Protein AF-A0A7C5I508-F1 (afdb_monomer_lite)

Foldseek 3Di:
DDDDPPPPPPPPQPWDAWDWAFDDQKIKTKTQRQPFPWKAKDWPVNPRPPVHHIFDDDPRMTMDIGRDDFFKIWMWMQTNNRTGEGLPQPDWDDPLQQATTQMWTQHPVGGTDRDDPDPPPPPPPPPDPDAAWAFDPQAIKGKDADQRFPWKAKAKPVNPRQLPPGIFDADPRRMTMDGDHDDFFKMWIWMHTVSHDTHEDPRQPAWDDPLPPDTTQMWTQHNVRDIHRHHPPPPPDPPDDCVVVDDDDDDDDDDAAEDEPDDDQQDADPPLRAGPACVLLLCLQAPQQCVVVVCVVPVPDHYHYHYDPSSVVVLVVQLVQVVVVHGSYPLLVLLLPQLVPQDLVSQVVLLNRLSPDRCPQQQVVQPLSVVLVVLFDADPNRHTPSVSSVVSDDSQSSNLSSLSSLLSSHHVDQCPDWDQDPVRDIHHPVVVSVVSGPDDSVNSVVSVVRSSVSSD

Sequence (456 aa):
MRYVKILLFFLLANISNAEVKYEKGKVIFIMEAPEANKVVVTGTFLNWNPQGIEMEKRDGSWFAEIELKPGEYEYKFIVDGTWVEDPDNPRKVPDGFGGFNSVFELTEDGKIITVGKLKTPSSKAIKTSWKGPEYTPEGVLFRFYAPDANRVFLAGTFNNWAPDALQMQKDENGIFSVKIKLHPGTYQYKFVIEGTTWKEDPTNPAKVDDGFGGFNSVFKLTEEGEIILESPKQQKLPDEPVINQLKPLGTPLYLAIVWHQHQPRYYKDLKTGESFAPWVRLHGIKDYYDMVSILEKYPDIHFTVNLTPVLLMQLEDEIKLYEEGESPDVCVRMTLKNADSLTYEDKKYLLENFFSANWDNMIDIWPRYKELRLKRAFTTSGSIDFDASIKKFTTQDWRDLQVWFNLAWFDPDFQEGDVKLPTGETVSVKKFIDKGRNFSEKDKREIIDIQFKILK

Radius of gyration: 26.44 Å; chains: 1; bounding box: 87×61×55 Å

Structure (mmCIF, N/CA/C/O backbone):
data_AF-A0A7C5I508-F1
#
_entry.id   AF-A0A7C5I508-F1
#
loop_
_atom_site.group_PDB
_atom_site.id
_atom_site.type_symbol
_atom_site.label_atom_id
_atom_site.label_alt_id
_atom_site.label_comp_id
_atom_site.label_asym_id
_atom_site.label_entity_id
_atom_site.label_seq_id
_atom_site.pdbx_PDB_ins_code
_atom_site.Cartn_x
_atom_site.Cartn_y
_atom_site.Cartn_z
_atom_site.occupancy
_atom_site.B_iso_or_equiv
_atom_site.auth_seq_id
_atom_site.auth_comp_id
_atom_site.auth_asym_id
_atom_site.auth_atom_id
_atom_site.pdbx_PDB_model_num
ATOM 1 N N . MET A 1 1 ? 51.461 12.124 -18.246 1.00 37.06 1 MET A N 1
ATOM 2 C CA . MET A 1 1 ? 50.626 11.548 -17.172 1.00 37.06 1 MET A CA 1
ATOM 3 C C . MET A 1 1 ? 49.297 11.143 -17.805 1.00 37.06 1 MET A C 1
ATOM 5 O O . MET A 1 1 ? 48.552 12.015 -18.228 1.00 37.06 1 MET A O 1
ATOM 9 N N . ARG A 1 2 ? 49.087 9.843 -18.058 1.00 30.44 2 ARG A N 1
ATOM 10 C CA . ARG A 1 2 ? 47.875 9.313 -18.713 1.00 30.44 2 ARG A CA 1
ATOM 11 C C . ARG A 1 2 ? 46.727 9.317 -17.699 1.00 30.44 2 ARG A C 1
ATOM 13 O O . ARG A 1 2 ? 46.862 8.704 -16.648 1.00 30.44 2 ARG A O 1
ATOM 20 N N . TYR A 1 3 ? 45.623 9.985 -18.022 1.00 28.98 3 TYR A N 1
ATOM 21 C CA . TYR A 1 3 ? 44.380 9.895 -17.259 1.00 28.98 3 TYR A CA 1
ATOM 22 C C . TYR A 1 3 ? 43.722 8.539 -17.525 1.00 28.98 3 TYR A C 1
ATOM 24 O O . TYR A 1 3 ? 43.348 8.232 -18.657 1.00 28.98 3 TYR A O 1
ATOM 32 N N . VAL A 1 4 ? 43.598 7.726 -16.479 1.00 25.77 4 VAL A N 1
ATOM 33 C CA . VAL A 1 4 ? 42.787 6.508 -16.475 1.00 25.77 4 VAL A CA 1
ATOM 34 C C . VAL A 1 4 ? 41.334 6.946 -16.277 1.00 25.77 4 VAL A C 1
ATOM 36 O O . VAL A 1 4 ? 40.957 7.383 -15.194 1.00 25.77 4 VAL A O 1
ATOM 39 N N . LYS A 1 5 ? 40.522 6.883 -17.338 1.00 28.06 5 LYS A N 1
ATOM 40 C CA . LYS A 1 5 ? 39.059 6.927 -17.224 1.00 28.06 5 LYS A CA 1
ATOM 41 C C . LYS A 1 5 ? 38.613 5.603 -16.609 1.00 28.06 5 LYS A C 1
ATOM 43 O O . LYS A 1 5 ? 38.645 4.582 -17.287 1.00 28.06 5 LYS A O 1
ATOM 48 N N . ILE A 1 6 ? 38.207 5.620 -15.345 1.00 27.17 6 ILE A N 1
ATOM 49 C CA . ILE A 1 6 ? 37.469 4.509 -14.745 1.00 27.17 6 ILE A CA 1
ATOM 50 C C . ILE A 1 6 ? 36.008 4.709 -15.160 1.00 27.17 6 ILE A C 1
ATOM 52 O O . ILE A 1 6 ? 35.280 5.487 -14.550 1.00 27.17 6 ILE A O 1
ATOM 56 N N . LEU A 1 7 ? 35.609 4.079 -16.269 1.00 25.78 7 LEU A N 1
ATOM 57 C CA . LEU A 1 7 ? 34.197 3.827 -16.549 1.00 25.78 7 LEU A CA 1
ATOM 58 C C . LEU A 1 7 ? 33.755 2.745 -15.559 1.00 25.78 7 LEU A C 1
ATOM 60 O O . LEU A 1 7 ? 34.115 1.581 -15.723 1.00 25.78 7 LEU A O 1
ATOM 64 N N . LEU A 1 8 ? 33.012 3.129 -14.523 1.00 25.55 8 LEU A N 1
ATOM 65 C CA . LEU A 1 8 ? 32.258 2.173 -13.720 1.00 25.55 8 LEU A CA 1
ATOM 66 C C . LEU A 1 8 ? 31.030 1.775 -14.553 1.00 25.55 8 LEU A C 1
ATOM 68 O O . LEU A 1 8 ? 30.002 2.447 -14.532 1.00 25.55 8 LEU A O 1
ATOM 72 N N . PHE A 1 9 ? 31.165 0.730 -15.367 1.00 29.17 9 PHE A N 1
ATOM 73 C CA . PHE A 1 9 ? 30.001 0.003 -15.856 1.00 29.17 9 PHE A CA 1
ATOM 74 C C . PHE A 1 9 ? 29.398 -0.706 -14.642 1.00 29.17 9 PHE A C 1
ATOM 76 O O . PHE A 1 9 ? 30.028 -1.606 -14.089 1.00 29.17 9 PHE A O 1
ATOM 83 N N . PHE A 1 10 ? 28.194 -0.319 -14.219 1.00 35.03 10 PHE A N 1
ATOM 84 C CA . PHE A 1 10 ? 27.335 -1.296 -13.563 1.00 35.03 10 PHE A CA 1
ATOM 85 C C . PHE A 1 10 ? 27.062 -2.355 -14.627 1.00 35.03 10 PHE A C 1
ATOM 87 O O . PHE A 1 10 ? 26.364 -2.089 -15.607 1.00 35.03 10 PHE A O 1
ATOM 94 N N . LEU A 1 11 ? 27.708 -3.514 -14.494 1.00 32.94 11 LEU A N 1
ATOM 95 C CA . LEU A 1 11 ? 27.290 -4.696 -15.222 1.00 32.94 11 LEU A CA 1
ATOM 96 C C . LEU A 1 11 ? 25.861 -4.977 -14.755 1.00 32.94 11 LEU A C 1
ATOM 98 O O . LEU A 1 11 ? 25.650 -5.536 -13.684 1.00 32.94 11 LEU A O 1
ATOM 102 N N . LEU A 1 12 ? 24.870 -4.568 -15.547 1.00 42.06 12 LEU A N 1
ATOM 103 C CA . LEU A 1 12 ? 23.639 -5.340 -15.600 1.00 42.06 12 LEU A CA 1
ATOM 104 C C . LEU A 1 12 ? 24.107 -6.739 -15.981 1.00 42.06 12 LEU A C 1
ATOM 106 O O . LEU A 1 12 ? 24.654 -6.922 -17.072 1.00 42.06 12 LEU A O 1
ATOM 110 N N . ALA A 1 13 ? 24.011 -7.684 -15.047 1.00 49.00 13 ALA A N 1
ATOM 111 C CA . ALA A 1 13 ? 24.277 -9.067 -15.376 1.00 49.00 13 ALA A CA 1
ATOM 112 C C . ALA A 1 13 ? 23.443 -9.393 -16.620 1.00 49.00 13 ALA A C 1
ATOM 114 O O . ALA A 1 13 ? 22.261 -9.052 -16.677 1.00 49.00 13 ALA A O 1
ATOM 115 N N . ASN A 1 14 ? 24.066 -9.962 -17.653 1.00 51.78 14 ASN A N 1
ATOM 116 C CA . ASN A 1 14 ? 23.304 -10.488 -18.778 1.00 51.78 14 ASN A CA 1
ATOM 117 C C . ASN A 1 14 ? 22.471 -11.643 -18.224 1.00 51.78 14 ASN A C 1
ATOM 119 O O . ASN A 1 14 ? 23.006 -12.720 -17.982 1.00 51.78 14 ASN A O 1
ATOM 123 N N . ILE A 1 15 ? 21.201 -11.371 -17.943 1.00 57.69 15 ILE A N 1
ATOM 124 C CA . ILE A 1 15 ? 20.237 -12.370 -17.502 1.00 57.69 15 ILE A CA 1
ATOM 125 C C . ILE A 1 15 ? 19.658 -12.973 -18.770 1.00 57.69 15 ILE A C 1
ATOM 127 O O . ILE A 1 15 ? 18.979 -12.282 -19.531 1.00 57.69 15 ILE A O 1
ATOM 131 N N . SER A 1 16 ? 19.999 -14.229 -19.027 1.00 60.88 16 SER A N 1
ATOM 132 C CA . SER A 1 16 ? 19.615 -14.925 -20.255 1.00 60.88 16 SER A CA 1
ATOM 133 C C . SER A 1 16 ? 18.383 -15.791 -20.053 1.00 60.88 16 SER A C 1
ATOM 135 O O . SER A 1 16 ? 17.535 -15.774 -20.937 1.00 60.88 16 SER A O 1
ATOM 137 N N . ASN A 1 17 ? 18.274 -16.504 -18.923 1.00 80.69 17 ASN A N 1
ATOM 138 C CA . ASN A 1 17 ? 17.155 -17.406 -18.643 1.00 80.69 17 ASN A CA 1
ATOM 139 C C . ASN A 1 17 ? 16.902 -17.603 -17.132 1.00 80.69 17 ASN A C 1
ATOM 141 O O . ASN A 1 17 ? 17.814 -17.438 -16.315 1.00 80.69 17 ASN A O 1
ATOM 145 N N . ALA A 1 18 ? 15.699 -18.032 -16.755 1.00 88.88 18 ALA A N 1
ATOM 146 C CA . ALA A 1 18 ? 15.391 -18.593 -15.438 1.00 88.88 18 ALA A CA 1
ATOM 147 C C . ALA A 1 18 ? 14.390 -19.759 -15.536 1.00 88.88 18 ALA A C 1
ATOM 149 O O . ALA A 1 18 ? 13.661 -19.911 -16.511 1.00 88.88 18 ALA A O 1
ATOM 150 N N . GLU A 1 19 ? 14.386 -20.633 -14.531 1.00 90.19 19 GLU A N 1
ATOM 151 C CA . GLU A 1 19 ? 13.495 -21.792 -14.485 1.00 90.19 19 GLU A CA 1
ATOM 152 C C . GLU A 1 19 ? 13.109 -22.126 -13.040 1.00 90.19 19 GLU A C 1
ATOM 154 O O . GLU A 1 19 ? 13.922 -22.045 -12.116 1.00 90.19 19 GLU A O 1
ATOM 159 N N . VAL A 1 20 ? 11.872 -22.588 -12.856 1.00 93.12 20 VAL A N 1
ATOM 160 C CA . VAL A 1 20 ? 11.428 -23.282 -11.647 1.00 93.12 20 VAL A CA 1
ATOM 161 C C . VAL A 1 20 ? 10.961 -24.688 -12.013 1.00 93.12 20 VAL A C 1
ATOM 163 O O . VAL A 1 20 ? 10.099 -24.874 -12.872 1.00 93.12 20 VAL A O 1
ATOM 166 N N . LYS A 1 21 ? 11.527 -25.698 -11.354 1.00 91.75 21 LYS A N 1
ATOM 167 C CA . LYS A 1 21 ? 11.203 -27.111 -11.593 1.00 91.75 21 LYS A CA 1
ATOM 168 C C . LYS A 1 21 ? 11.088 -27.891 -10.292 1.00 91.75 21 LYS A C 1
ATOM 170 O O . LYS A 1 21 ? 11.496 -27.415 -9.239 1.00 91.75 21 LYS A O 1
ATOM 175 N N . TYR A 1 22 ? 10.536 -29.099 -10.358 1.00 92.88 22 TYR A N 1
ATOM 176 C CA . TYR A 1 22 ? 10.425 -29.994 -9.207 1.00 92.88 22 TYR A CA 1
ATOM 177 C C . TYR A 1 22 ? 11.182 -31.290 -9.470 1.00 92.88 22 TYR A C 1
ATOM 179 O O . TYR A 1 22 ? 10.900 -32.000 -10.434 1.00 92.88 22 TYR A O 1
ATOM 187 N N . GLU A 1 23 ? 12.140 -31.611 -8.604 1.00 90.75 23 GLU A N 1
ATOM 188 C CA . GLU A 1 23 ? 12.919 -32.843 -8.680 1.00 90.75 23 GLU A CA 1
ATOM 189 C C . GLU A 1 23 ? 13.197 -33.377 -7.270 1.00 90.75 23 GLU A C 1
ATOM 191 O O . GLU A 1 23 ? 13.542 -32.630 -6.357 1.00 90.75 23 GLU A O 1
ATOM 196 N N . LYS A 1 24 ? 13.076 -34.700 -7.085 1.00 89.88 24 LYS A N 1
ATOM 197 C CA . LYS A 1 24 ? 13.463 -35.412 -5.848 1.00 89.88 24 LYS A CA 1
ATOM 198 C C . LYS A 1 24 ? 12.903 -34.798 -4.550 1.00 89.88 24 LYS A C 1
ATOM 200 O O . LYS A 1 24 ? 13.600 -34.756 -3.540 1.00 89.88 24 LYS A O 1
ATOM 205 N N . GLY A 1 25 ? 11.647 -34.351 -4.564 1.00 89.25 25 GLY A N 1
ATOM 206 C CA . GLY A 1 25 ? 10.989 -33.807 -3.371 1.00 89.25 25 GLY A CA 1
ATOM 207 C C . GLY A 1 25 ? 11.169 -32.303 -3.161 1.00 89.25 25 GLY A C 1
ATOM 208 O O . GLY A 1 25 ? 10.605 -31.766 -2.213 1.00 89.25 25 GLY A O 1
ATOM 209 N N . LYS A 1 26 ? 11.927 -31.617 -4.024 1.00 94.44 26 LYS A N 1
ATOM 210 C CA . LYS A 1 26 ? 12.257 -30.201 -3.861 1.00 94.44 26 LYS A CA 1
ATOM 211 C C . LYS A 1 26 ? 11.889 -29.383 -5.089 1.00 94.44 26 LYS A C 1
ATOM 213 O O . LYS A 1 26 ? 12.013 -29.847 -6.222 1.00 94.44 26 LYS A O 1
ATOM 218 N N . VAL A 1 27 ? 11.496 -28.140 -4.845 1.00 95.94 27 VAL A N 1
ATOM 219 C CA . VAL A 1 27 ? 11.413 -27.094 -5.863 1.00 95.94 27 VAL A CA 1
ATOM 220 C C . VAL A 1 27 ? 12.808 -26.518 -6.060 1.00 95.94 27 VAL A C 1
ATOM 222 O O . VAL A 1 27 ? 13.465 -26.126 -5.096 1.00 95.94 27 VAL A O 1
ATOM 225 N N . ILE A 1 28 ? 13.264 -26.496 -7.305 1.00 96.44 28 ILE A N 1
ATOM 226 C CA . ILE A 1 28 ? 14.572 -26.000 -7.711 1.00 96.44 28 ILE A CA 1
ATOM 227 C C . ILE A 1 28 ? 14.353 -24.729 -8.520 1.00 96.44 28 ILE A C 1
ATOM 229 O O . ILE A 1 28 ? 13.712 -24.768 -9.569 1.00 96.44 28 ILE A O 1
ATOM 233 N N . PHE A 1 29 ? 14.908 -23.627 -8.030 1.00 96.69 29 PHE A N 1
ATOM 234 C CA . PHE A 1 29 ? 14.980 -22.355 -8.737 1.00 96.69 29 PHE A CA 1
ATOM 235 C C . PHE A 1 29 ? 16.336 -22.245 -9.420 1.00 96.69 29 PHE A C 1
ATOM 237 O O . PHE A 1 29 ? 17.365 -22.502 -8.789 1.00 96.69 29 PHE A O 1
ATOM 244 N N . ILE A 1 30 ? 16.328 -21.853 -10.689 1.00 94.62 30 ILE A N 1
ATOM 245 C CA . ILE A 1 30 ? 17.510 -21.671 -11.525 1.00 94.62 30 ILE A CA 1
ATOM 246 C C . ILE A 1 30 ? 17.460 -20.271 -12.127 1.00 94.62 30 ILE A C 1
ATOM 248 O O . ILE A 1 30 ? 16.426 -19.861 -12.645 1.00 94.62 30 ILE A O 1
ATOM 252 N N . MET A 1 31 ? 18.575 -19.548 -12.081 1.00 91.19 31 MET A N 1
ATOM 253 C CA . MET A 1 31 ? 18.721 -18.260 -12.757 1.00 91.19 31 MET A CA 1
ATOM 254 C C . MET A 1 31 ? 20.086 -18.157 -13.433 1.00 91.19 31 MET A C 1
ATOM 256 O O . MET A 1 31 ? 21.122 -18.249 -12.778 1.00 91.19 31 MET A O 1
ATOM 260 N N . GLU A 1 32 ? 20.100 -17.931 -14.740 1.00 91.12 32 GLU A N 1
ATOM 261 C CA . GLU A 1 32 ? 21.318 -17.686 -15.502 1.00 91.12 32 GLU A CA 1
ATOM 262 C C . GLU A 1 32 ? 21.714 -16.212 -15.355 1.00 91.12 32 GLU A C 1
ATOM 264 O O . GLU A 1 32 ? 21.084 -15.312 -15.910 1.00 91.12 32 GLU A O 1
ATOM 269 N N . ALA A 1 33 ? 22.746 -15.961 -14.552 1.00 90.00 33 ALA A N 1
ATOM 270 C CA . ALA A 1 33 ? 23.275 -14.625 -14.294 1.00 90.00 33 ALA A CA 1
ATOM 271 C C . ALA A 1 33 ? 24.796 -14.727 -14.070 1.00 90.00 33 ALA A C 1
ATOM 273 O O . ALA A 1 33 ? 25.279 -14.593 -12.937 1.00 90.00 33 ALA A O 1
ATOM 274 N N . PRO A 1 34 ? 25.577 -15.007 -15.133 1.00 89.25 34 PRO A N 1
ATOM 275 C CA . PRO A 1 34 ? 26.995 -15.354 -15.023 1.00 89.25 34 PRO A CA 1
ATOM 276 C C . PRO A 1 34 ? 27.835 -14.237 -14.405 1.00 89.25 34 PRO A C 1
ATOM 278 O O . PRO A 1 34 ? 28.815 -14.511 -13.715 1.00 89.25 34 PRO A O 1
ATOM 281 N N . GLU A 1 35 ? 27.407 -12.993 -14.584 1.00 88.75 35 GLU A N 1
ATOM 282 C CA . GLU A 1 35 ? 28.100 -11.794 -14.114 1.00 88.75 35 GLU A CA 1
ATOM 283 C C . GLU A 1 35 ? 27.628 -11.305 -12.738 1.00 88.75 35 GLU A C 1
ATOM 285 O O . GLU A 1 35 ? 28.235 -10.401 -12.170 1.00 88.75 35 GLU A O 1
ATOM 290 N N . ALA A 1 36 ? 26.563 -11.893 -12.181 1.00 88.62 36 ALA A N 1
ATOM 291 C CA . ALA A 1 36 ? 26.090 -11.513 -10.854 1.00 88.62 36 ALA A CA 1
ATOM 292 C C . ALA A 1 36 ? 27.106 -11.917 -9.774 1.00 88.62 36 ALA A C 1
ATOM 294 O O . ALA A 1 36 ? 27.812 -12.932 -9.906 1.00 88.62 36 ALA A O 1
ATOM 295 N N . ASN A 1 37 ? 27.153 -11.142 -8.690 1.00 91.06 37 ASN A N 1
ATOM 296 C CA . ASN A 1 37 ? 27.959 -11.436 -7.503 1.00 91.06 37 ASN A CA 1
ATOM 297 C C . ASN A 1 37 ? 27.146 -12.161 -6.430 1.00 91.06 37 ASN A C 1
ATOM 299 O O . ASN A 1 37 ? 27.703 -12.951 -5.670 1.00 91.06 37 ASN A O 1
ATOM 303 N N . LYS A 1 38 ? 25.840 -11.900 -6.377 1.00 92.00 38 LYS A N 1
ATOM 304 C CA . LYS A 1 38 ? 24.893 -12.493 -5.443 1.00 92.00 38 LYS A CA 1
ATOM 305 C C . LYS A 1 38 ? 23.510 -12.570 -6.079 1.00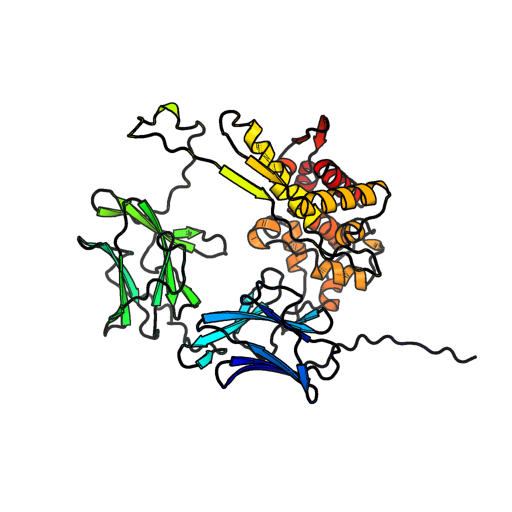 92.00 38 LYS A C 1
ATOM 307 O O . LYS A 1 38 ? 23.005 -11.579 -6.605 1.00 92.00 38 LYS A O 1
ATOM 312 N N . VAL A 1 39 ? 22.873 -13.730 -5.958 1.00 95.06 39 VAL A N 1
ATOM 313 C CA . VAL A 1 39 ? 21.457 -13.909 -6.290 1.00 95.06 39 VAL A CA 1
ATOM 314 C C . VAL A 1 39 ? 20.737 -14.485 -5.081 1.00 95.06 39 VAL A C 1
ATOM 316 O O . VAL A 1 39 ? 21.211 -15.434 -4.461 1.00 95.06 39 VAL A O 1
ATOM 319 N N . VAL A 1 40 ? 19.601 -13.894 -4.727 1.00 94.31 40 VAL A N 1
ATOM 320 C CA . VAL A 1 40 ? 18.705 -14.378 -3.672 1.00 94.31 40 VAL A CA 1
ATOM 321 C C . VAL A 1 40 ? 17.357 -14.704 -4.300 1.00 94.31 40 VAL A C 1
ATOM 323 O O . VAL A 1 40 ? 16.851 -13.906 -5.080 1.00 94.31 40 VAL A O 1
ATOM 326 N N . VAL A 1 41 ? 16.750 -15.838 -3.955 1.00 96.25 41 VAL A N 1
ATOM 327 C CA . VAL A 1 41 ? 15.341 -16.114 -4.273 1.00 96.25 41 VAL A CA 1
ATOM 328 C C . VAL A 1 41 ? 14.476 -15.846 -3.045 1.00 96.25 41 VAL A C 1
ATOM 330 O O . VAL A 1 41 ? 14.834 -16.205 -1.919 1.00 96.25 41 VAL A O 1
ATOM 333 N N . THR A 1 42 ? 13.338 -15.189 -3.246 1.00 91.00 42 THR A N 1
ATOM 334 C CA . THR A 1 42 ? 12.350 -14.936 -2.193 1.00 91.00 42 THR A CA 1
ATOM 335 C C . THR A 1 42 ? 10.938 -14.925 -2.769 1.00 91.00 42 THR A C 1
ATOM 337 O O . THR A 1 42 ? 10.746 -14.899 -3.984 1.00 91.00 42 THR A O 1
ATOM 340 N N . GLY A 1 43 ? 9.936 -14.985 -1.901 1.00 87.31 43 GLY A N 1
ATOM 341 C CA . GLY A 1 43 ? 8.544 -15.092 -2.313 1.00 87.31 43 GLY A CA 1
ATOM 342 C C . GLY A 1 43 ? 7.593 -15.234 -1.138 1.00 87.31 43 GLY A C 1
ATOM 343 O O . GLY A 1 43 ? 7.981 -15.087 0.023 1.00 87.31 43 GLY A O 1
ATOM 344 N N . THR A 1 44 ? 6.351 -15.588 -1.444 1.00 74.00 44 THR A N 1
ATOM 345 C CA . THR A 1 44 ? 5.294 -15.902 -0.461 1.00 74.00 44 THR A CA 1
ATOM 346 C C . THR A 1 44 ? 5.744 -16.905 0.608 1.00 74.00 44 THR A C 1
ATOM 348 O O . THR A 1 44 ? 5.465 -16.718 1.789 1.00 74.00 44 THR A O 1
ATOM 351 N N . PHE A 1 45 ? 6.533 -17.916 0.233 1.00 83.62 45 PHE A N 1
ATOM 352 C CA . PHE A 1 45 ? 7.081 -18.936 1.140 1.00 83.62 45 PHE A CA 1
ATOM 353 C C . PHE A 1 45 ? 8.169 -18.425 2.108 1.00 83.62 45 PHE A C 1
ATOM 355 O O . PHE A 1 45 ? 8.526 -19.132 3.047 1.00 83.62 45 PHE A O 1
ATOM 362 N N . LEU A 1 46 ? 8.675 -17.202 1.919 1.00 74.19 46 LEU A N 1
ATOM 363 C CA . LEU A 1 46 ? 9.596 -16.511 2.837 1.00 74.19 46 LEU A CA 1
ATOM 364 C C . LEU A 1 46 ? 9.065 -15.137 3.258 1.00 74.19 46 LEU A C 1
ATOM 366 O O . LEU A 1 46 ? 9.837 -14.291 3.715 1.00 74.19 46 LEU A O 1
ATOM 370 N N . ASN A 1 47 ? 7.761 -14.902 3.080 1.00 67.12 47 ASN A N 1
ATOM 371 C CA . ASN A 1 47 ? 7.111 -13.621 3.343 1.00 67.12 47 ASN A CA 1
ATOM 372 C C . ASN A 1 47 ? 7.871 -12.427 2.729 1.00 67.12 47 ASN A C 1
ATOM 374 O O . ASN A 1 47 ? 8.072 -11.403 3.381 1.00 67.12 47 ASN A O 1
ATOM 378 N N . TRP A 1 48 ? 8.367 -12.599 1.499 1.00 75.62 48 TRP A N 1
ATOM 379 C CA . TRP A 1 48 ? 9.109 -11.586 0.741 1.00 75.62 48 TRP A CA 1
ATOM 380 C C . TRP A 1 48 ? 10.364 -11.029 1.437 1.00 75.62 48 TRP A C 1
ATOM 382 O O . TRP A 1 48 ? 10.824 -9.938 1.104 1.00 75.62 48 TRP A O 1
ATOM 392 N N . ASN A 1 49 ? 10.959 -11.771 2.381 1.00 70.56 49 ASN A N 1
ATOM 393 C CA . ASN A 1 49 ? 12.183 -11.354 3.065 1.00 70.56 49 ASN A CA 1
ATOM 394 C C . ASN A 1 49 ? 13.331 -11.135 2.048 1.00 70.56 49 ASN A C 1
ATOM 396 O O . ASN A 1 49 ? 13.715 -12.103 1.382 1.00 70.56 49 ASN A O 1
ATOM 400 N N . PRO A 1 50 ? 13.930 -9.929 1.953 1.00 71.06 50 PRO A N 1
ATOM 401 C CA . PRO A 1 50 ? 15.015 -9.641 1.009 1.00 71.06 50 PRO A CA 1
ATOM 402 C C . PRO A 1 50 ? 16.324 -10.389 1.294 1.00 71.06 50 PRO A C 1
ATOM 404 O O . PRO A 1 50 ? 17.180 -10.487 0.419 1.00 71.06 50 PRO A O 1
ATOM 407 N N . GLN A 1 51 ? 16.504 -10.914 2.511 1.00 77.69 51 GLN A N 1
ATOM 408 C CA . GLN A 1 51 ? 17.635 -11.797 2.819 1.00 77.69 51 GLN A CA 1
ATOM 409 C C . GLN A 1 51 ? 17.424 -13.218 2.279 1.00 77.69 51 GLN A C 1
ATOM 411 O O . GLN A 1 51 ? 18.416 -13.912 2.085 1.00 77.69 51 GLN A O 1
ATOM 416 N N . GLY A 1 52 ? 16.165 -13.588 1.999 1.00 83.12 52 GLY A N 1
ATOM 417 C CA . GLY A 1 52 ? 15.701 -14.779 1.282 1.00 83.12 52 GLY A CA 1
ATOM 418 C C . GLY A 1 52 ? 16.562 -16.035 1.416 1.00 83.12 52 GLY A C 1
ATOM 419 O O . GLY A 1 52 ? 17.103 -16.341 2.477 1.00 83.12 52 GLY A O 1
ATOM 420 N N . ILE A 1 53 ? 16.658 -16.785 0.321 1.00 92.81 53 ILE A N 1
ATOM 421 C CA . ILE A 1 53 ? 17.628 -17.868 0.168 1.00 92.81 53 ILE A CA 1
ATOM 422 C C . ILE A 1 53 ? 18.684 -17.405 -0.821 1.00 92.81 53 ILE A C 1
ATOM 424 O O . ILE A 1 53 ? 18.392 -17.190 -1.997 1.00 92.81 53 ILE A O 1
ATOM 428 N N . GLU A 1 54 ? 19.913 -17.246 -0.338 1.00 95.94 54 GLU A N 1
ATOM 429 C CA . GLU A 1 54 ? 21.067 -17.012 -1.200 1.00 95.94 54 GLU A CA 1
ATOM 430 C C . GLU A 1 54 ? 21.310 -18.249 -2.073 1.00 95.94 54 GLU A C 1
ATOM 432 O O . GLU A 1 54 ? 21.429 -19.368 -1.572 1.00 95.94 54 GLU A O 1
ATOM 437 N N . MET A 1 55 ? 21.317 -18.044 -3.387 1.00 97.50 55 MET A N 1
ATOM 438 C CA . MET A 1 55 ? 21.470 -19.103 -4.374 1.00 97.50 55 MET A CA 1
ATOM 439 C C . MET A 1 55 ? 22.950 -19.473 -4.531 1.00 97.50 55 MET A C 1
ATOM 441 O O . MET A 1 55 ? 23.840 -18.636 -4.386 1.00 97.50 55 MET A O 1
ATOM 445 N N . GLU A 1 56 ? 23.233 -20.725 -4.872 1.00 96.94 56 GLU A N 1
ATOM 446 C CA . GLU A 1 56 ? 24.589 -21.214 -5.117 1.00 96.94 56 GLU A CA 1
ATOM 447 C C . GLU A 1 56 ? 24.955 -21.066 -6.599 1.00 96.94 56 GLU A C 1
ATOM 449 O O . GLU A 1 56 ? 24.240 -21.562 -7.473 1.00 96.94 56 GLU A O 1
ATOM 454 N N . LYS A 1 57 ? 26.079 -20.405 -6.896 1.00 95.50 57 LYS A N 1
ATOM 455 C CA . LYS A 1 57 ? 26.571 -20.224 -8.269 1.00 95.50 57 LYS A CA 1
ATOM 456 C C . LYS A 1 57 ? 27.300 -21.476 -8.765 1.00 95.50 57 LYS A C 1
ATOM 458 O O . LYS A 1 57 ? 28.287 -21.895 -8.164 1.00 95.50 57 LYS A O 1
ATOM 463 N N . ARG A 1 58 ? 26.867 -22.031 -9.898 1.00 93.62 58 ARG A N 1
ATOM 464 C CA . ARG A 1 58 ? 27.488 -23.162 -10.606 1.00 93.62 58 ARG A CA 1
ATOM 465 C C . ARG A 1 58 ? 27.474 -22.884 -12.110 1.00 93.62 58 ARG A C 1
ATOM 467 O O . ARG A 1 58 ? 26.414 -22.649 -12.679 1.00 93.62 58 ARG A O 1
ATOM 474 N N . ASP A 1 59 ? 28.649 -22.866 -12.738 1.00 88.50 59 ASP A N 1
ATOM 475 C CA . ASP A 1 59 ? 28.821 -22.696 -14.193 1.00 88.50 59 ASP A CA 1
ATOM 476 C C . ASP A 1 59 ? 28.024 -21.523 -14.809 1.00 88.50 59 ASP A C 1
ATOM 478 O O . ASP A 1 59 ? 27.421 -21.638 -15.870 1.00 88.50 59 ASP A O 1
ATOM 482 N N . GLY A 1 60 ? 28.000 -20.373 -14.124 1.00 83.31 60 GLY A N 1
ATOM 483 C CA . GLY A 1 60 ? 27.301 -19.164 -14.589 1.00 83.31 60 GLY A CA 1
ATOM 484 C C . GLY A 1 60 ? 25.793 -19.124 -14.301 1.00 83.31 60 GLY A C 1
ATOM 485 O O . GLY A 1 60 ? 25.159 -18.096 -14.531 1.00 83.31 60 GLY A O 1
ATOM 486 N N . SER A 1 61 ? 25.235 -20.193 -13.732 1.00 91.31 61 SER A N 1
ATOM 487 C CA . SER A 1 61 ? 23.851 -20.268 -13.256 1.00 91.31 61 SER A CA 1
ATOM 488 C C . SER A 1 61 ? 23.788 -20.304 -11.730 1.00 91.31 61 SER A C 1
ATOM 490 O O . SER A 1 61 ? 24.724 -20.732 -11.060 1.00 91.31 61 SER A O 1
ATOM 492 N N . TRP A 1 62 ? 22.680 -19.847 -11.169 1.00 96.25 62 TRP A N 1
ATOM 493 C CA . TRP A 1 62 ? 22.417 -19.774 -9.737 1.00 96.25 62 TRP A CA 1
ATOM 494 C C . TRP A 1 62 ? 21.313 -20.752 -9.372 1.00 96.25 62 TRP A C 1
ATOM 496 O O . TRP A 1 62 ? 20.310 -20.812 -10.078 1.00 96.25 62 TRP A O 1
ATOM 506 N N . PHE A 1 63 ? 21.483 -21.497 -8.277 1.00 97.25 63 PHE A N 1
ATOM 507 C CA . PHE A 1 63 ? 20.571 -22.566 -7.863 1.00 97.25 63 PHE A CA 1
ATOM 508 C C . PHE A 1 63 ? 20.102 -22.400 -6.417 1.00 97.25 63 PHE A C 1
ATOM 510 O O . PHE A 1 63 ? 20.908 -22.142 -5.526 1.00 97.25 63 PHE A O 1
ATOM 517 N N . ALA A 1 64 ? 18.819 -22.632 -6.161 1.00 96.50 64 ALA A N 1
ATOM 518 C CA . ALA A 1 64 ? 18.293 -22.836 -4.813 1.00 96.50 64 ALA A CA 1
ATOM 519 C C . ALA A 1 64 ? 17.316 -24.010 -4.799 1.00 96.50 64 ALA A C 1
ATOM 521 O O . ALA A 1 64 ? 16.496 -24.148 -5.703 1.00 96.50 64 ALA A O 1
ATOM 522 N N . GLU A 1 65 ? 17.393 -24.840 -3.761 1.00 96.00 65 GLU A N 1
ATOM 523 C CA . GLU A 1 65 ? 16.493 -25.973 -3.554 1.00 96.00 65 GLU A CA 1
ATOM 524 C C . GLU A 1 65 ? 15.663 -25.754 -2.290 1.00 96.00 65 GLU A C 1
ATOM 526 O O . GLU A 1 65 ? 16.215 -25.475 -1.225 1.00 96.00 65 GLU A O 1
ATOM 531 N N . ILE A 1 66 ? 14.345 -25.915 -2.392 1.00 94.00 66 ILE A N 1
ATOM 532 C CA . ILE A 1 66 ? 13.410 -25.656 -1.296 1.00 94.00 66 ILE A CA 1
ATOM 533 C C . ILE A 1 66 ? 12.395 -26.793 -1.209 1.00 94.00 66 ILE A C 1
ATOM 535 O O . ILE A 1 66 ? 11.822 -27.213 -2.213 1.00 94.00 66 ILE A O 1
ATOM 539 N N . GLU A 1 67 ? 12.137 -27.277 0.002 1.00 93.69 67 GLU A N 1
ATOM 540 C CA . GLU A 1 67 ? 10.987 -28.140 0.267 1.00 93.69 67 GLU A CA 1
ATOM 541 C C . GLU A 1 67 ? 9.743 -27.269 0.452 1.00 93.69 67 GLU A C 1
ATOM 543 O O . GLU A 1 67 ? 9.625 -26.527 1.427 1.00 93.69 67 GLU A O 1
ATOM 548 N N . LEU A 1 68 ? 8.820 -27.352 -0.504 1.00 90.00 68 LEU A N 1
ATOM 549 C CA . LEU A 1 68 ? 7.535 -26.662 -0.467 1.00 90.00 68 LEU A CA 1
ATOM 550 C C . LEU A 1 68 ? 6.406 -27.690 -0.443 1.00 90.00 68 LEU A C 1
ATOM 552 O O . LEU A 1 68 ? 6.512 -28.771 -1.026 1.00 90.00 68 LEU A O 1
ATOM 556 N N . LYS A 1 69 ? 5.321 -27.353 0.254 1.00 89.69 69 LYS A N 1
ATOM 557 C CA . LYS A 1 69 ? 4.085 -28.139 0.191 1.00 89.69 69 LYS A CA 1
ATOM 558 C C . LYS A 1 69 ? 3.382 -27.863 -1.144 1.00 89.69 69 LYS A C 1
ATOM 560 O O . LYS A 1 69 ? 3.643 -26.828 -1.748 1.00 89.69 69 LYS A O 1
ATOM 565 N N . PRO A 1 70 ? 2.490 -28.746 -1.615 1.00 86.38 70 PRO A N 1
ATOM 566 C CA . PRO A 1 70 ? 1.626 -28.415 -2.741 1.00 86.38 70 PRO A CA 1
ATOM 567 C C . PRO A 1 70 ? 0.876 -27.099 -2.493 1.00 86.38 70 PRO A C 1
ATOM 569 O O . PRO A 1 70 ? 0.405 -26.860 -1.380 1.00 86.38 70 PRO A O 1
ATOM 572 N N . GLY A 1 71 ? 0.801 -26.246 -3.511 1.00 72.56 71 GLY A N 1
ATOM 573 C CA . GLY A 1 71 ? 0.246 -24.899 -3.398 1.00 72.56 71 GLY A CA 1
ATOM 574 C C . GLY A 1 71 ? 0.694 -23.965 -4.520 1.00 72.56 71 GLY A C 1
ATOM 575 O O . GLY A 1 71 ? 1.592 -24.287 -5.301 1.00 72.56 71 GLY A O 1
ATOM 576 N N . GLU A 1 72 ? 0.051 -22.803 -4.604 1.00 84.88 72 GLU A N 1
ATOM 577 C CA . GLU A 1 72 ? 0.486 -21.699 -5.461 1.00 84.88 72 GLU A CA 1
ATOM 578 C C . GLU A 1 72 ? 1.485 -20.813 -4.714 1.00 84.88 72 GLU A C 1
ATOM 580 O O . GLU A 1 72 ? 1.292 -20.482 -3.544 1.00 84.88 72 GLU A O 1
ATOM 585 N N . TYR A 1 73 ? 2.548 -20.418 -5.409 1.00 84.56 73 TYR A N 1
ATOM 586 C CA . TYR A 1 73 ? 3.606 -19.587 -4.868 1.00 84.56 73 TYR A CA 1
ATOM 587 C C . TYR A 1 73 ? 3.950 -18.462 -5.830 1.00 84.56 73 TYR A C 1
ATOM 589 O O . TYR A 1 73 ? 4.240 -18.682 -7.008 1.00 84.56 73 TYR A O 1
ATOM 597 N N . GLU A 1 74 ? 3.992 -17.255 -5.283 1.00 90.25 74 GLU A N 1
ATOM 598 C CA . GLU A 1 74 ? 4.613 -16.103 -5.922 1.00 90.25 74 GLU A CA 1
ATOM 599 C C . GLU A 1 74 ? 6.081 -15.983 -5.496 1.00 90.25 74 GLU A C 1
ATOM 601 O O . GLU A 1 74 ? 6.397 -16.206 -4.319 1.00 90.25 74 GLU A O 1
ATOM 606 N N . TYR A 1 75 ? 6.960 -15.610 -6.429 1.00 93.62 75 TYR A N 1
ATOM 607 C CA . TYR A 1 75 ? 8.395 -15.427 -6.197 1.00 93.62 75 TYR A CA 1
ATOM 608 C C . TYR A 1 75 ? 9.019 -14.344 -7.089 1.00 93.62 75 TYR A C 1
ATOM 610 O O . TYR A 1 75 ? 8.474 -13.962 -8.130 1.00 93.62 75 TYR A O 1
ATOM 618 N N . LYS A 1 76 ? 10.196 -13.876 -6.664 1.00 93.69 76 LYS A N 1
ATOM 619 C CA . LYS A 1 76 ? 11.145 -13.057 -7.430 1.00 93.69 76 LYS A CA 1
ATOM 620 C C . LYS A 1 76 ? 12.581 -13.424 -7.047 1.00 93.69 76 LYS A C 1
ATOM 622 O O . LYS A 1 76 ? 12.836 -14.045 -6.011 1.00 93.69 76 LYS A O 1
ATOM 627 N N . PHE A 1 77 ? 13.518 -12.970 -7.864 1.00 93.81 77 PHE A N 1
ATOM 628 C CA . PHE A 1 77 ? 14.943 -12.985 -7.578 1.00 93.81 77 PHE A CA 1
ATOM 629 C C . PHE A 1 77 ? 15.419 -11.591 -7.162 1.00 93.81 77 PHE A C 1
ATOM 631 O O . PHE A 1 77 ? 14.835 -10.578 -7.540 1.00 93.81 77 PHE A O 1
ATOM 638 N N . ILE A 1 78 ? 16.499 -11.528 -6.393 1.00 90.38 78 ILE A N 1
ATOM 639 C CA . ILE A 1 78 ? 17.229 -10.304 -6.081 1.00 90.38 78 ILE A CA 1
ATOM 640 C C . ILE A 1 78 ? 18.658 -10.513 -6.570 1.00 90.38 78 ILE A C 1
ATOM 642 O O . ILE A 1 78 ? 19.420 -11.262 -5.958 1.00 90.38 78 ILE A O 1
ATOM 646 N N . VAL A 1 79 ? 19.006 -9.876 -7.685 1.00 89.88 79 VAL A N 1
ATOM 647 C CA . VAL A 1 79 ? 20.313 -9.976 -8.346 1.00 89.88 79 VAL A CA 1
ATOM 648 C C . VAL A 1 79 ? 21.115 -8.729 -8.000 1.00 89.88 79 VAL A C 1
ATOM 650 O O . VAL A 1 79 ? 20.727 -7.624 -8.373 1.00 89.88 79 VAL A O 1
ATOM 653 N N . ASP A 1 80 ? 22.198 -8.889 -7.239 1.00 85.38 80 ASP A N 1
ATOM 654 C CA . ASP A 1 80 ? 23.055 -7.789 -6.771 1.00 85.38 80 ASP A CA 1
ATOM 655 C C . ASP A 1 80 ? 22.262 -6.616 -6.150 1.00 85.38 80 ASP A C 1
ATOM 657 O O . ASP A 1 80 ? 22.564 -5.441 -6.350 1.00 85.38 80 ASP A O 1
ATOM 661 N N . GLY A 1 81 ? 21.214 -6.949 -5.386 1.00 78.06 81 GLY A N 1
ATOM 662 C CA . GLY A 1 81 ? 20.337 -5.987 -4.704 1.00 78.06 81 GLY A CA 1
ATOM 663 C C . GLY A 1 81 ? 19.149 -5.483 -5.533 1.00 78.06 81 GLY A C 1
ATOM 664 O O . GLY A 1 81 ? 18.298 -4.783 -4.992 1.00 78.06 81 GLY A O 1
ATOM 665 N N . THR A 1 82 ? 19.045 -5.863 -6.808 1.00 81.88 82 THR A N 1
ATOM 666 C CA . THR A 1 82 ? 17.943 -5.463 -7.694 1.00 81.88 82 THR A CA 1
ATOM 667 C C . THR A 1 82 ? 16.884 -6.554 -7.770 1.00 81.88 82 THR A C 1
ATOM 669 O O . THR A 1 82 ? 17.211 -7.708 -8.033 1.00 81.88 82 THR A O 1
ATOM 672 N N . TRP A 1 83 ? 15.611 -6.200 -7.585 1.00 83.94 83 TRP A N 1
ATOM 673 C CA . TRP A 1 83 ? 14.492 -7.127 -7.758 1.00 83.94 83 TRP A CA 1
ATOM 674 C C . TRP A 1 83 ? 14.277 -7.458 -9.234 1.00 83.94 83 TRP A C 1
ATOM 676 O O . TRP A 1 83 ? 14.078 -6.568 -10.060 1.00 83.94 83 TRP A O 1
ATOM 686 N N . VAL A 1 84 ? 14.280 -8.747 -9.550 1.00 86.19 84 VAL A N 1
ATOM 687 C CA . VAL A 1 84 ? 14.146 -9.283 -10.900 1.00 86.19 84 VAL A CA 1
ATOM 688 C C . VAL A 1 84 ? 13.064 -10.360 -10.898 1.00 86.19 84 VAL A C 1
ATOM 690 O O . VAL A 1 84 ? 13.081 -11.287 -10.090 1.00 86.19 84 VAL A O 1
ATOM 693 N N . GLU A 1 85 ? 12.082 -10.217 -11.782 1.00 85.38 85 GLU A N 1
ATOM 694 C CA . GLU A 1 85 ? 11.106 -11.275 -12.060 1.00 85.38 85 GLU A CA 1
ATOM 695 C C . GLU A 1 85 ? 11.757 -12.427 -12.831 1.00 85.38 85 GLU A C 1
ATOM 697 O O . GLU A 1 85 ? 12.779 -12.234 -13.480 1.00 85.38 85 GLU A O 1
ATOM 702 N N . ASP A 1 86 ? 11.167 -13.618 -12.788 1.00 89.75 86 ASP A N 1
ATOM 703 C CA . ASP A 1 86 ? 11.558 -14.689 -13.697 1.00 89.75 86 ASP A CA 1
ATOM 704 C C . ASP A 1 86 ? 11.231 -14.255 -15.146 1.00 89.75 86 ASP A C 1
ATOM 706 O O . ASP A 1 86 ? 10.049 -14.057 -15.474 1.00 89.75 86 ASP A O 1
ATOM 710 N N . PRO A 1 87 ? 12.245 -14.029 -16.007 1.00 81.06 87 PRO A N 1
ATOM 711 C CA . PRO A 1 87 ? 12.020 -13.553 -17.367 1.00 81.06 87 PRO A CA 1
ATOM 712 C C . PRO A 1 87 ? 11.246 -14.558 -18.227 1.00 81.06 87 PRO A C 1
ATOM 714 O O . PRO A 1 87 ? 10.519 -14.129 -19.127 1.00 81.06 87 PRO A O 1
ATOM 717 N N . ASP A 1 88 ? 11.348 -15.856 -17.929 1.00 81.81 88 ASP A N 1
ATOM 718 C CA . ASP A 1 88 ? 10.807 -16.936 -18.754 1.00 81.81 88 ASP A CA 1
ATOM 719 C C . ASP A 1 88 ? 9.492 -17.500 -18.226 1.00 81.81 88 ASP A C 1
ATOM 721 O O . ASP A 1 88 ? 8.768 -18.165 -18.971 1.00 81.81 88 ASP A O 1
ATOM 725 N N . ASN A 1 89 ? 9.135 -17.226 -16.970 1.00 80.38 89 ASN A N 1
ATOM 726 C CA . ASN A 1 89 ? 7.852 -17.644 -16.423 1.00 80.38 89 ASN A CA 1
ATOM 727 C C . ASN A 1 89 ? 6.706 -16.802 -17.021 1.00 80.38 89 ASN A C 1
ATOM 729 O O . ASN A 1 89 ? 6.588 -15.613 -16.719 1.00 80.38 89 ASN A O 1
ATOM 733 N N . PRO A 1 90 ? 5.801 -17.383 -17.832 1.00 74.81 90 PRO A N 1
ATOM 734 C CA . PRO A 1 90 ? 4.741 -16.613 -18.471 1.00 74.81 90 PRO A CA 1
ATOM 735 C C . PRO A 1 90 ? 3.562 -16.309 -17.535 1.00 74.81 90 PRO A C 1
ATOM 737 O O . PRO A 1 90 ? 2.697 -15.507 -17.893 1.00 74.81 90 PRO A O 1
ATOM 740 N N . ARG A 1 91 ? 3.486 -16.939 -16.354 1.00 77.31 91 ARG A N 1
ATOM 741 C CA . ARG A 1 91 ? 2.441 -16.683 -15.358 1.00 77.31 91 ARG A CA 1
ATOM 742 C C . ARG A 1 91 ? 2.945 -15.673 -14.336 1.00 77.31 91 ARG A C 1
ATOM 744 O O . ARG A 1 91 ? 3.857 -15.938 -13.556 1.00 77.31 91 ARG A O 1
ATOM 751 N N . LYS A 1 92 ? 2.305 -14.509 -14.347 1.00 78.25 92 LYS A N 1
ATOM 752 C CA . LYS A 1 92 ? 2.701 -13.335 -13.575 1.00 78.25 92 LYS A CA 1
ATOM 753 C C . LYS A 1 92 ? 1.479 -12.682 -12.936 1.00 78.25 92 LYS A C 1
ATOM 755 O O . LYS A 1 92 ? 0.410 -12.662 -13.550 1.00 78.25 92 LYS A O 1
ATOM 760 N N . VAL A 1 93 ? 1.638 -12.132 -11.736 1.00 63.91 93 VAL A N 1
ATOM 761 C CA . VAL A 1 93 ? 0.617 -11.313 -11.056 1.00 63.91 93 VAL A CA 1
ATOM 762 C C . VAL A 1 93 ? 1.198 -9.942 -10.709 1.00 63.91 93 VAL A C 1
ATOM 764 O O . VAL A 1 93 ? 2.391 -9.869 -10.410 1.00 63.91 93 VAL A O 1
ATOM 767 N N . PRO A 1 94 ? 0.422 -8.843 -10.800 1.00 59.72 94 PRO A N 1
ATOM 768 C CA . PRO A 1 94 ? 0.913 -7.518 -10.425 1.00 59.72 94 PRO A CA 1
ATOM 769 C C . PRO A 1 94 ? 1.432 -7.511 -8.986 1.00 59.72 94 PRO A C 1
ATOM 771 O O . PRO A 1 94 ? 0.751 -7.994 -8.088 1.00 59.72 94 PRO A O 1
ATOM 774 N N . ASP A 1 95 ? 2.610 -6.931 -8.762 1.00 67.38 95 ASP A N 1
ATOM 775 C CA . ASP A 1 95 ? 3.226 -6.888 -7.427 1.00 67.38 95 ASP A CA 1
ATOM 776 C C . ASP A 1 95 ? 2.744 -5.716 -6.553 1.00 67.38 95 ASP A C 1
ATOM 778 O O . ASP A 1 95 ? 3.142 -5.598 -5.399 1.00 67.38 95 ASP A O 1
ATOM 782 N N . GLY A 1 96 ? 1.898 -4.831 -7.091 1.00 45.25 96 GLY A N 1
ATOM 783 C CA . GLY A 1 96 ? 1.421 -3.628 -6.399 1.00 45.25 96 GLY A CA 1
ATOM 784 C C . GLY A 1 96 ? 2.404 -2.447 -6.398 1.00 45.25 96 GLY A C 1
ATOM 785 O O . GLY A 1 96 ? 2.040 -1.363 -5.951 1.00 45.25 96 GLY A O 1
ATOM 786 N N . PHE A 1 97 ? 3.609 -2.615 -6.953 1.00 47.12 97 PHE A N 1
ATOM 787 C CA . PHE A 1 97 ? 4.667 -1.596 -7.054 1.00 47.12 97 PHE A CA 1
ATOM 788 C C . PHE A 1 97 ? 5.024 -1.244 -8.508 1.00 47.12 97 PHE A C 1
ATOM 790 O O . PHE A 1 97 ? 5.744 -0.277 -8.778 1.00 47.12 97 PHE A O 1
ATOM 797 N N . GLY A 1 98 ? 4.438 -1.961 -9.466 1.00 46.78 98 GLY A N 1
ATOM 798 C CA . GLY A 1 98 ? 4.521 -1.688 -10.898 1.00 46.78 98 GLY A CA 1
ATOM 799 C C . GLY A 1 98 ? 5.427 -2.612 -11.681 1.00 46.78 98 GLY A C 1
ATOM 800 O O . GLY A 1 98 ? 5.732 -2.295 -12.827 1.00 46.78 98 GLY A O 1
ATOM 801 N N . GLY A 1 99 ? 5.812 -3.733 -11.078 1.00 59.88 99 GLY A N 1
ATOM 802 C CA . GLY A 1 99 ? 6.290 -4.911 -11.781 1.00 59.88 99 GLY A CA 1
ATOM 803 C C . GLY A 1 99 ? 5.335 -6.085 -11.567 1.00 59.88 99 GLY A C 1
ATOM 804 O O . GLY A 1 99 ? 4.166 -5.918 -11.201 1.00 59.88 99 GLY A O 1
ATOM 805 N N . PHE A 1 100 ? 5.848 -7.292 -11.787 1.00 73.19 100 PHE A N 1
ATOM 806 C CA . PHE A 1 100 ? 5.101 -8.517 -11.550 1.00 73.19 100 PHE A CA 1
ATOM 807 C C . PHE A 1 100 ? 5.868 -9.491 -10.663 1.00 73.19 100 PHE A C 1
ATOM 809 O O . PHE A 1 100 ? 7.095 -9.592 -10.740 1.00 73.19 100 PHE A O 1
ATOM 816 N N . ASN A 1 101 ? 5.138 -10.246 -9.851 1.00 80.25 101 ASN A N 1
ATOM 817 C CA . ASN A 1 101 ? 5.632 -11.466 -9.231 1.00 80.25 101 ASN A CA 1
ATOM 818 C C . ASN A 1 101 ? 5.466 -12.627 -10.212 1.00 80.25 101 ASN A C 1
ATOM 820 O O . ASN A 1 101 ? 4.449 -12.727 -10.903 1.00 80.25 101 ASN A O 1
ATOM 824 N N . SER A 1 102 ? 6.462 -13.508 -10.277 1.00 90.38 102 SER A N 1
ATOM 825 C CA . SER A 1 102 ? 6.367 -14.757 -11.038 1.00 90.38 102 SER A CA 1
ATOM 826 C C . SER A 1 102 ? 5.597 -15.783 -10.223 1.00 90.38 102 SER A C 1
ATOM 828 O O . SER A 1 102 ? 5.750 -15.832 -9.005 1.00 90.38 102 SER A O 1
ATOM 830 N N . VAL A 1 103 ? 4.754 -16.584 -10.872 1.00 87.19 103 VAL A N 1
ATOM 831 C CA . VAL A 1 103 ? 3.845 -17.504 -10.178 1.00 87.19 103 VAL A CA 1
ATOM 832 C C . VAL A 1 103 ? 4.030 -18.919 -10.689 1.00 87.19 103 VAL A C 1
ATOM 834 O O . VAL A 1 103 ? 4.103 -19.157 -11.895 1.00 87.19 103 VAL A O 1
ATOM 837 N N . PHE A 1 104 ? 4.058 -19.881 -9.778 1.00 89.44 104 PHE A N 1
ATOM 838 C CA . PHE A 1 104 ? 3.934 -21.290 -10.123 1.00 89.44 104 PHE A CA 1
ATOM 839 C C . PHE A 1 104 ? 2.989 -21.994 -9.158 1.00 89.44 104 PHE A C 1
ATOM 841 O O . PHE A 1 104 ? 2.789 -21.564 -8.027 1.00 89.44 104 PHE A O 1
ATOM 848 N N . GLU A 1 105 ? 2.421 -23.103 -9.611 1.00 87.62 105 GLU A N 1
ATOM 849 C CA . GLU A 1 105 ? 1.741 -24.048 -8.732 1.00 87.62 105 GLU A CA 1
ATOM 850 C C . GLU A 1 105 ? 2.573 -25.323 -8.624 1.00 87.62 105 GLU A C 1
ATOM 852 O O . GLU A 1 105 ? 2.976 -25.871 -9.651 1.00 87.62 105 GLU A O 1
ATOM 857 N N . LEU A 1 106 ? 2.811 -25.785 -7.396 1.00 89.94 106 LEU A N 1
ATOM 858 C CA . LEU A 1 106 ? 3.302 -27.125 -7.104 1.00 89.94 106 LEU A CA 1
ATOM 859 C C . LEU A 1 106 ? 2.105 -28.042 -6.837 1.00 89.94 106 LEU A C 1
ATOM 861 O O . LEU A 1 106 ? 1.388 -27.861 -5.853 1.00 89.94 106 LEU A O 1
ATOM 865 N N . THR A 1 107 ? 1.888 -29.031 -7.697 1.00 84.88 107 THR A N 1
ATOM 866 C CA . THR A 1 107 ? 0.801 -30.008 -7.542 1.00 84.88 107 THR A CA 1
ATOM 867 C C . THR A 1 107 ? 1.155 -31.112 -6.541 1.00 84.88 107 THR A C 1
ATOM 869 O O . THR A 1 107 ? 2.327 -31.350 -6.241 1.00 84.88 107 THR A O 1
ATOM 872 N N . GLU A 1 108 ? 0.148 -31.848 -6.054 1.00 80.94 108 GLU A N 1
ATOM 873 C CA . GLU A 1 108 ? 0.353 -33.005 -5.161 1.00 80.94 108 GLU A CA 1
ATOM 874 C C . GLU A 1 108 ? 1.239 -34.101 -5.774 1.00 80.94 108 GLU A C 1
ATOM 876 O O . GLU A 1 108 ? 1.965 -34.782 -5.055 1.00 80.94 108 GLU A O 1
ATOM 881 N N . ASP A 1 109 ? 1.215 -34.256 -7.102 1.00 84.94 109 ASP A N 1
ATOM 882 C CA . ASP A 1 109 ? 2.049 -35.210 -7.838 1.00 84.94 109 ASP A CA 1
ATOM 883 C C . ASP A 1 109 ? 3.428 -34.648 -8.231 1.00 84.94 109 ASP A C 1
ATOM 885 O O . ASP A 1 109 ? 4.151 -35.281 -9.002 1.00 84.94 109 ASP A O 1
ATOM 889 N N . GLY A 1 110 ? 3.818 -33.486 -7.694 1.00 85.12 110 GLY A N 1
ATOM 890 C CA . GLY A 1 110 ? 5.158 -32.931 -7.871 1.00 85.12 110 GLY A CA 1
ATOM 891 C C . GLY A 1 110 ? 5.395 -32.316 -9.249 1.00 85.12 110 GLY A C 1
ATOM 892 O O . GLY A 1 110 ? 6.470 -32.473 -9.826 1.00 85.12 110 GLY A O 1
ATOM 893 N N . LYS A 1 111 ? 4.396 -31.639 -9.820 1.00 84.06 111 LYS A N 1
ATOM 894 C CA . LYS A 1 111 ? 4.545 -30.886 -11.072 1.00 84.06 111 LYS A CA 1
ATOM 895 C C . LYS A 1 111 ? 4.522 -29.394 -10.798 1.00 84.06 111 LYS A C 1
ATOM 897 O O . LYS A 1 111 ? 3.748 -28.923 -9.972 1.00 84.06 111 LYS A O 1
ATOM 902 N N . ILE A 1 112 ? 5.345 -28.664 -11.545 1.00 86.19 112 ILE A N 1
ATOM 903 C CA . ILE A 1 112 ? 5.320 -27.203 -11.595 1.00 86.19 112 ILE A CA 1
ATOM 904 C C . ILE A 1 112 ? 4.448 -26.770 -12.776 1.00 86.19 112 ILE A C 1
ATOM 906 O O . ILE A 1 112 ? 4.685 -27.177 -13.915 1.00 86.19 112 ILE A O 1
ATOM 910 N N . ILE A 1 113 ? 3.443 -25.936 -12.508 1.00 77.81 113 ILE A N 1
ATOM 911 C CA . ILE A 1 113 ? 2.579 -25.332 -13.529 1.00 77.81 113 ILE A CA 1
ATOM 912 C C . ILE A 1 113 ? 2.880 -23.829 -13.632 1.00 77.81 113 ILE A C 1
ATOM 914 O O . ILE A 1 113 ? 2.465 -23.041 -12.778 1.00 77.81 113 ILE A O 1
ATOM 918 N N . THR A 1 114 ? 3.570 -23.436 -14.708 1.00 70.44 114 THR A N 1
ATOM 919 C CA . THR A 1 114 ? 3.939 -22.041 -15.042 1.00 70.44 114 THR A CA 1
ATOM 920 C C . THR A 1 114 ? 3.229 -21.498 -16.282 1.00 70.44 114 THR A C 1
ATOM 922 O O . THR A 1 114 ? 3.212 -20.295 -16.501 1.00 70.44 114 THR A O 1
ATOM 925 N N . VAL A 1 115 ? 2.594 -22.348 -17.097 1.00 58.41 115 VAL A N 1
ATOM 926 C CA . VAL A 1 115 ? 1.805 -21.918 -18.262 1.00 58.41 115 VAL A CA 1
ATOM 927 C C . VAL A 1 115 ? 0.339 -22.208 -17.995 1.00 58.41 115 VAL A C 1
ATOM 929 O O . VAL A 1 115 ? -0.040 -23.354 -17.747 1.00 58.41 115 VAL A O 1
ATOM 932 N N . GLY A 1 116 ? -0.496 -21.172 -18.075 1.00 45.81 116 GLY A N 1
ATOM 933 C CA . GLY A 1 116 ? -1.939 -21.301 -17.936 1.00 45.81 116 GLY A CA 1
ATOM 934 C C . GLY A 1 116 ? -2.523 -22.211 -19.015 1.00 45.81 116 GLY A C 1
ATOM 935 O O . GLY A 1 116 ? -2.903 -21.754 -20.089 1.00 45.81 116 GLY A O 1
ATOM 936 N N . LYS A 1 117 ? -2.687 -23.503 -18.723 1.00 32.72 117 LYS A N 1
ATOM 937 C CA . LYS A 1 117 ? -3.747 -24.298 -19.348 1.00 32.72 117 LYS A CA 1
ATOM 938 C C . LYS A 1 117 ? -5.049 -24.036 -18.605 1.00 32.72 117 LYS A C 1
ATOM 940 O O . LYS A 1 117 ? -5.614 -24.908 -17.964 1.00 32.72 117 LYS A O 1
ATOM 945 N N . LEU A 1 118 ? -5.556 -22.827 -18.785 1.00 33.16 118 LEU A N 1
ATOM 946 C CA . LEU A 1 118 ? -6.988 -22.623 -18.852 1.00 33.16 118 LEU A CA 1
ATOM 947 C C . LEU A 1 118 ? -7.240 -21.938 -20.186 1.00 33.16 118 LEU A C 1
ATOM 949 O O . LEU A 1 118 ? -6.936 -20.762 -20.375 1.00 33.16 118 LEU A O 1
ATOM 953 N N . LYS A 1 119 ? -7.826 -22.687 -21.127 1.00 30.41 119 LYS A N 1
ATOM 954 C CA . LYS A 1 119 ? -8.757 -22.048 -22.050 1.00 30.41 119 LYS A CA 1
ATOM 955 C C . LYS A 1 119 ? -9.731 -21.317 -21.144 1.00 30.41 119 LYS A C 1
ATOM 957 O O . LYS A 1 119 ? -10.454 -21.964 -20.392 1.00 30.41 119 LYS A O 1
ATOM 962 N N . THR A 1 120 ? -9.700 -19.993 -21.165 1.00 30.69 120 THR A N 1
ATOM 963 C CA . THR A 1 120 ? -10.757 -19.185 -20.579 1.00 30.69 120 THR A CA 1
ATOM 964 C C . THR A 1 120 ? -12.064 -19.775 -21.104 1.00 30.69 120 THR A C 1
ATOM 966 O O . THR A 1 120 ? -12.234 -19.799 -22.330 1.00 30.69 120 THR A O 1
ATOM 969 N N . PRO A 1 121 ? -12.963 -20.303 -20.252 1.00 34.56 121 PRO A N 1
ATOM 970 C CA . PRO A 1 121 ? -14.292 -20.645 -20.713 1.00 34.56 121 PRO A CA 1
ATOM 971 C C . PRO A 1 121 ? -14.823 -19.370 -21.348 1.00 34.56 121 PRO A C 1
ATOM 973 O O . PRO A 1 121 ? -14.854 -18.317 -20.701 1.00 34.56 121 PRO A O 1
ATOM 976 N N . SER A 1 122 ? -15.129 -19.424 -22.644 1.00 35.28 122 SER A N 1
ATOM 977 C CA . SER A 1 122 ? -15.755 -18.294 -23.311 1.00 35.28 122 SER A CA 1
ATOM 978 C C . SER A 1 122 ? -16.957 -17.910 -22.459 1.00 35.28 122 SER A C 1
ATOM 980 O O . SER A 1 122 ? -17.783 -18.780 -22.169 1.00 35.28 122 SER A O 1
ATOM 982 N N . SER A 1 123 ? -17.062 -16.646 -22.065 1.00 37.47 123 SER A N 1
ATOM 983 C CA . SER A 1 123 ? -18.253 -16.069 -21.448 1.00 37.47 123 SER A CA 1
ATOM 984 C C . SER A 1 123 ? -19.394 -16.017 -22.471 1.00 37.47 123 SER A C 1
ATOM 986 O O . SER A 1 123 ? -19.934 -14.967 -22.800 1.00 37.47 123 SER A O 1
ATOM 988 N N . LYS A 1 124 ? -19.783 -17.168 -23.023 1.00 38.66 124 LYS A N 1
ATOM 989 C CA . LYS A 1 124 ? -21.118 -17.318 -23.580 1.00 38.66 124 LYS A CA 1
ATOM 990 C C . LYS A 1 124 ? -22.050 -17.275 -22.386 1.00 38.66 124 LYS A C 1
ATOM 992 O O . LYS A 1 124 ? -21.892 -18.078 -21.474 1.00 38.66 124 LYS A O 1
ATOM 997 N N . ALA A 1 125 ? -22.980 -16.324 -22.386 1.00 39.69 125 ALA A N 1
ATOM 998 C CA . ALA A 1 125 ? -24.037 -16.258 -21.393 1.00 39.69 125 ALA A CA 1
ATOM 999 C C . ALA A 1 125 ? -24.722 -17.629 -21.347 1.00 39.69 125 ALA A C 1
ATOM 1001 O O . ALA A 1 125 ? -25.374 -18.044 -22.311 1.00 39.69 125 ALA A O 1
ATOM 1002 N N . ILE A 1 126 ? -24.494 -18.378 -20.275 1.00 47.88 126 ILE A N 1
ATOM 1003 C CA . ILE A 1 126 ? -25.141 -19.668 -20.104 1.00 47.88 126 ILE A CA 1
ATOM 1004 C C . ILE A 1 126 ? -26.584 -19.328 -19.748 1.00 47.88 126 ILE A C 1
ATOM 1006 O O . ILE A 1 126 ? -26.834 -18.588 -18.798 1.00 47.88 126 ILE A O 1
ATOM 1010 N N . LYS A 1 127 ? -27.548 -19.832 -20.521 1.00 50.28 127 LYS A N 1
ATOM 1011 C CA . LYS A 1 127 ? -28.958 -19.814 -20.117 1.00 50.28 127 LYS A CA 1
ATOM 1012 C C . LYS A 1 127 ? -29.147 -20.844 -18.998 1.00 50.28 127 LYS A C 1
ATOM 1014 O O . LYS A 1 127 ? -29.694 -21.915 -19.234 1.00 50.28 127 LYS A O 1
ATOM 1019 N N . THR A 1 128 ? -28.623 -20.560 -17.809 1.00 61.91 128 THR A N 1
ATOM 1020 C CA . THR A 1 128 ? -28.893 -21.338 -16.596 1.00 61.91 128 THR A CA 1
ATOM 1021 C C . THR A 1 128 ? -30.250 -20.931 -16.032 1.00 61.91 128 THR A C 1
ATOM 1023 O O . THR A 1 128 ? -30.630 -19.764 -16.102 1.00 61.91 128 THR A O 1
ATOM 1026 N N . SER A 1 129 ? -30.999 -21.884 -15.478 1.00 77.50 129 SER A N 1
ATOM 1027 C CA . SER A 1 129 ? -32.302 -21.618 -14.853 1.00 77.50 129 SER A CA 1
ATOM 1028 C C . SER A 1 129 ? -32.200 -21.083 -13.421 1.00 77.50 129 SER A C 1
ATOM 1030 O O . SER A 1 129 ? -33.190 -20.569 -12.907 1.00 77.50 129 SER A O 1
ATOM 1032 N N . TRP A 1 130 ? -31.037 -21.207 -12.769 1.00 87.69 130 TRP A N 1
ATOM 1033 C CA . TRP A 1 130 ? -30.835 -20.748 -11.393 1.00 87.69 130 TRP A CA 1
ATOM 1034 C C . TRP A 1 130 ? -30.248 -19.337 -11.331 1.00 87.69 130 TRP A C 1
ATOM 1036 O O . TRP A 1 130 ? -29.628 -18.853 -12.282 1.00 87.69 130 TRP A O 1
ATOM 1046 N N . LYS A 1 131 ? -30.456 -18.695 -10.180 1.00 90.25 131 LYS A N 1
ATOM 1047 C CA . LYS A 1 131 ? -30.040 -17.327 -9.885 1.00 90.25 131 LYS A CA 1
ATOM 1048 C C . LYS A 1 131 ? -29.387 -17.297 -8.504 1.00 90.25 131 LYS A C 1
ATOM 1050 O O . LYS A 1 131 ? -30.099 -17.354 -7.507 1.00 90.25 131 LYS A O 1
ATOM 1055 N N . GLY A 1 132 ? -28.058 -17.213 -8.460 1.00 93.19 132 GLY A N 1
ATOM 1056 C CA . GLY A 1 132 ? -27.289 -17.190 -7.216 1.00 93.19 132 GLY A CA 1
ATOM 1057 C C . GLY A 1 132 ? -27.402 -18.481 -6.385 1.00 93.19 132 GLY A C 1
ATOM 1058 O O . GLY A 1 132 ? -27.796 -19.528 -6.915 1.00 93.19 132 GLY A O 1
ATOM 1059 N N . PRO A 1 133 ? -27.037 -18.424 -5.090 1.00 96.19 133 PRO A N 1
ATOM 1060 C CA . PRO A 1 133 ? -27.174 -19.541 -4.166 1.00 96.19 133 PRO A CA 1
ATOM 1061 C C . PRO A 1 133 ? -28.638 -19.827 -3.823 1.00 96.19 133 PRO A C 1
ATOM 1063 O O . PRO A 1 133 ? -29.484 -18.936 -3.816 1.00 96.19 133 PRO A O 1
ATOM 1066 N N . GLU A 1 134 ? -28.922 -21.081 -3.487 1.00 94.94 134 GLU A N 1
ATOM 1067 C CA . GLU A 1 134 ? -30.261 -21.560 -3.148 1.00 94.94 134 GLU A CA 1
ATOM 1068 C C . GLU A 1 134 ? -30.273 -22.144 -1.736 1.00 94.94 134 GLU A C 1
ATOM 1070 O O . GLU A 1 134 ? -29.412 -22.949 -1.383 1.00 94.94 134 GLU A O 1
ATOM 1075 N N . TYR A 1 135 ? -31.252 -21.765 -0.918 1.00 93.25 135 TYR A N 1
ATOM 1076 C CA . TYR A 1 135 ? -31.436 -22.395 0.383 1.00 93.25 135 TYR A CA 1
ATOM 1077 C C . TYR A 1 135 ? -32.109 -23.762 0.241 1.00 93.25 135 TYR A C 1
ATOM 1079 O O . TYR A 1 135 ? -33.092 -23.920 -0.479 1.00 93.25 135 TYR A O 1
ATOM 1087 N N . THR A 1 136 ? -31.593 -24.746 0.973 1.00 91.75 136 THR A N 1
ATOM 1088 C CA . THR A 1 136 ? -32.186 -26.078 1.129 1.00 91.75 136 THR A CA 1
ATOM 1089 C C . THR A 1 136 ? -32.219 -26.440 2.617 1.00 91.75 136 THR A C 1
ATOM 1091 O O . THR A 1 136 ? -31.407 -25.905 3.380 1.00 91.75 136 THR A O 1
ATOM 1094 N N . PRO A 1 137 ? -33.075 -27.381 3.058 1.00 87.00 137 PRO A N 1
ATOM 1095 C CA . PRO A 1 137 ? -33.108 -27.817 4.458 1.00 87.00 137 PRO A CA 1
ATOM 1096 C C . PRO A 1 137 ? -31.756 -28.313 4.997 1.00 87.00 137 PRO A C 1
ATOM 1098 O O . PRO A 1 137 ? -31.501 -28.255 6.198 1.00 87.00 137 PRO A O 1
ATOM 1101 N N . GLU A 1 138 ? -30.859 -28.786 4.127 1.00 87.00 138 GLU A N 1
ATOM 1102 C CA . GLU A 1 138 ? -29.537 -29.279 4.524 1.00 87.00 138 GLU A CA 1
ATOM 1103 C C . GLU A 1 138 ? -28.425 -28.215 4.431 1.00 87.00 138 GLU A C 1
ATOM 1105 O O . GLU A 1 138 ? -27.279 -28.510 4.779 1.00 87.00 138 GLU A O 1
ATOM 1110 N N . GLY A 1 139 ? -28.733 -26.994 3.977 1.00 92.31 139 GLY A N 1
ATOM 1111 C CA . GLY A 1 139 ? -27.787 -25.880 3.838 1.00 92.31 139 GLY A CA 1
ATOM 1112 C C . GLY A 1 139 ? -27.981 -25.049 2.566 1.00 92.31 139 GLY A C 1
ATOM 1113 O O . GLY A 1 139 ? -28.883 -25.292 1.767 1.00 92.31 139 GLY A O 1
ATOM 1114 N N . VAL A 1 140 ? -27.100 -24.074 2.359 1.00 96.12 140 VAL A N 1
ATOM 1115 C CA . VAL A 1 140 ? -27.072 -23.214 1.171 1.00 96.12 140 VAL A CA 1
ATOM 1116 C C . VAL A 1 140 ? -26.268 -23.890 0.064 1.00 96.12 140 VAL A C 1
ATOM 1118 O O . VAL A 1 140 ? -25.112 -24.268 0.261 1.00 96.12 140 VAL A O 1
ATOM 1121 N N . LEU A 1 141 ? -26.896 -24.059 -1.094 1.00 97.19 141 LEU A N 1
ATOM 1122 C CA . LEU A 1 141 ? -26.354 -24.697 -2.282 1.00 97.19 141 LEU A CA 1
ATOM 1123 C C . LEU A 1 141 ? -25.806 -23.649 -3.253 1.00 97.19 141 LEU A C 1
ATOM 1125 O O . LEU A 1 141 ? -26.536 -22.783 -3.731 1.00 97.19 141 LEU A O 1
ATOM 1129 N N . PHE A 1 142 ? -24.528 -23.783 -3.586 1.00 97.50 142 PHE A N 1
ATOM 1130 C CA . PHE A 1 142 ? -23.828 -22.970 -4.576 1.00 97.50 142 PHE A CA 1
ATOM 1131 C C . PHE A 1 142 ? -23.596 -23.787 -5.842 1.00 97.50 142 PHE A C 1
ATOM 1133 O O . PHE A 1 142 ? -23.310 -24.984 -5.756 1.00 97.50 142 PHE A O 1
ATOM 1140 N N . ARG A 1 143 ? -23.705 -23.148 -7.013 1.00 97.12 143 ARG A N 1
ATOM 1141 C CA . ARG A 1 143 ? -23.524 -23.790 -8.321 1.00 97.12 143 ARG A CA 1
ATOM 1142 C C . ARG A 1 143 ? -22.711 -22.908 -9.261 1.00 97.12 143 ARG A C 1
ATOM 1144 O O . ARG A 1 143 ? -22.961 -21.710 -9.338 1.00 97.12 143 ARG A O 1
ATOM 1151 N N . PHE A 1 144 ? -21.800 -23.509 -10.020 1.00 95.38 144 PHE A N 1
ATOM 1152 C CA . PHE A 1 144 ? -20.970 -22.804 -10.993 1.00 95.38 144 PHE A CA 1
ATOM 1153 C C . PHE A 1 144 ? -20.705 -23.670 -12.224 1.00 95.38 144 PHE A C 1
ATOM 1155 O O . PHE A 1 144 ? -20.225 -24.793 -12.110 1.00 95.38 144 PHE A O 1
ATOM 1162 N N . TYR A 1 145 ? -21.015 -23.169 -13.416 1.00 92.38 145 TYR A N 1
ATOM 1163 C CA . TYR A 1 145 ? -20.777 -23.905 -14.658 1.00 92.38 145 TYR A CA 1
ATOM 1164 C C . TYR A 1 145 ? -19.364 -23.634 -15.179 1.00 92.38 145 TYR A C 1
ATOM 1166 O O . TYR A 1 145 ? -19.039 -22.509 -15.563 1.00 92.38 145 TYR A O 1
ATOM 1174 N N . ALA A 1 146 ? -18.540 -24.678 -15.217 1.00 86.94 146 ALA A N 1
ATOM 1175 C CA . ALA A 1 146 ? -17.161 -24.618 -15.689 1.00 86.94 146 ALA A CA 1
ATOM 1176 C C . ALA A 1 146 ? -16.762 -25.964 -16.325 1.00 86.94 146 ALA A C 1
ATOM 1178 O O . ALA A 1 146 ? -15.947 -26.698 -15.774 1.00 86.94 146 ALA A O 1
ATOM 1179 N N . PRO A 1 147 ? -17.320 -26.330 -17.491 1.00 86.19 147 PRO A N 1
ATOM 1180 C CA . PRO A 1 147 ? -17.154 -27.666 -18.071 1.00 86.19 147 PRO A CA 1
ATOM 1181 C C . PRO A 1 147 ? -15.693 -28.021 -18.365 1.00 86.19 147 PRO A C 1
ATOM 1183 O O . PRO A 1 147 ? -15.328 -29.192 -18.285 1.00 86.19 147 PRO A O 1
ATOM 1186 N N . ASP A 1 148 ? -14.853 -27.022 -18.632 1.00 84.31 148 ASP A N 1
ATOM 1187 C CA . ASP A 1 148 ? -13.429 -27.196 -18.923 1.00 84.31 148 ASP A CA 1
ATOM 1188 C C . ASP A 1 148 ? -12.535 -27.199 -17.666 1.00 84.31 148 ASP A C 1
ATOM 1190 O O . ASP A 1 148 ? -11.345 -27.483 -17.775 1.00 84.31 148 ASP A O 1
ATOM 1194 N N . ALA A 1 149 ? -13.078 -26.888 -16.481 1.00 78.94 149 ALA A N 1
ATOM 1195 C CA . ALA A 1 149 ? -12.322 -26.889 -15.227 1.00 78.94 149 ALA A CA 1
ATOM 1196 C C . ALA A 1 149 ? -12.205 -28.301 -14.635 1.00 78.94 149 ALA A C 1
ATOM 1198 O O . ALA A 1 149 ? -13.135 -29.111 -14.738 1.00 78.94 149 ALA A O 1
ATOM 1199 N N . ASN A 1 150 ? -11.088 -28.582 -13.968 1.00 81.94 150 ASN A N 1
ATOM 1200 C CA . ASN A 1 150 ? -10.871 -29.807 -13.200 1.00 81.94 150 ASN A CA 1
ATOM 1201 C C . ASN A 1 150 ? -11.396 -29.650 -11.774 1.00 81.94 150 ASN A C 1
ATOM 1203 O O . ASN A 1 150 ? -12.076 -30.540 -11.264 1.00 81.94 150 ASN A O 1
ATOM 1207 N N . ARG A 1 151 ? -11.116 -28.506 -11.144 1.00 84.94 151 ARG A N 1
ATOM 1208 C CA . ARG A 1 151 ? -11.541 -28.200 -9.774 1.00 84.94 151 ARG A CA 1
ATOM 1209 C C . ARG A 1 151 ? -12.035 -26.764 -9.665 1.00 84.94 151 ARG A C 1
ATOM 1211 O O . ARG A 1 151 ? -11.470 -25.838 -10.247 1.00 84.94 151 ARG A O 1
ATOM 1218 N N . VAL A 1 152 ? -13.093 -26.592 -8.887 1.00 90.31 152 VAL A N 1
ATOM 1219 C CA . VAL A 1 152 ? -13.629 -25.287 -8.504 1.00 90.31 152 VAL A CA 1
ATOM 1220 C C . VAL A 1 152 ? -13.822 -25.308 -7.001 1.00 90.31 152 VAL A C 1
ATOM 1222 O O . VAL A 1 152 ? -14.309 -26.300 -6.461 1.00 90.31 152 VAL A O 1
ATOM 1225 N N . PHE A 1 153 ? -13.449 -24.225 -6.339 1.00 93.56 153 PHE A N 1
ATOM 1226 C CA . PHE A 1 153 ? -13.638 -24.032 -4.911 1.00 93.56 153 PHE A CA 1
ATOM 1227 C C . PHE A 1 153 ? -14.586 -22.865 -4.653 1.00 93.56 153 PHE A C 1
ATOM 1229 O O . PHE A 1 153 ? -14.717 -21.956 -5.476 1.00 93.56 153 PHE A O 1
ATOM 1236 N N . LEU A 1 154 ? -15.244 -22.890 -3.500 1.00 96.94 154 LEU A N 1
ATOM 1237 C CA . LEU A 1 154 ? -16.048 -21.787 -2.996 1.00 96.94 154 LEU A CA 1
ATOM 1238 C C . LEU A 1 154 ? -15.250 -21.015 -1.937 1.00 96.94 154 LEU A C 1
ATOM 1240 O O . LEU A 1 154 ? -14.868 -21.575 -0.912 1.00 96.94 154 LEU A O 1
ATOM 1244 N N . ALA A 1 155 ? -15.042 -19.721 -2.156 1.00 88.31 155 ALA A N 1
ATOM 1245 C CA . ALA A 1 155 ? -14.379 -18.834 -1.205 1.00 88.31 155 ALA A CA 1
ATOM 1246 C C . ALA A 1 155 ? -15.314 -17.683 -0.834 1.00 88.31 155 ALA A C 1
ATOM 1248 O O . ALA A 1 155 ? -16.001 -17.137 -1.695 1.00 88.31 155 ALA A O 1
ATOM 1249 N N . GLY A 1 156 ? -15.355 -17.310 0.439 1.00 87.56 156 GLY A N 1
ATOM 1250 C CA . GLY A 1 156 ? -16.205 -16.232 0.923 1.00 87.56 156 GLY A CA 1
ATOM 1251 C C . GLY A 1 156 ? -15.957 -15.879 2.382 1.00 87.56 156 GLY A C 1
ATOM 1252 O O . GLY A 1 156 ? -15.079 -16.426 3.047 1.00 87.56 156 GLY A O 1
ATOM 1253 N N . THR A 1 157 ? -16.770 -14.974 2.920 1.00 79.38 157 THR A N 1
ATOM 1254 C CA . THR A 1 157 ? -16.623 -14.515 4.313 1.00 79.38 157 THR A CA 1
ATOM 1255 C C . THR A 1 157 ? -16.762 -15.646 5.340 1.00 79.38 157 THR A C 1
ATOM 1257 O O . THR A 1 157 ? -16.154 -15.592 6.402 1.00 79.38 157 THR A O 1
ATOM 1260 N N . PHE A 1 158 ? -17.509 -16.706 5.019 1.00 83.25 158 PHE A N 1
ATOM 1261 C CA . PHE A 1 158 ? -17.739 -17.872 5.885 1.00 83.25 158 PHE A CA 1
ATOM 1262 C C . PHE A 1 158 ? -16.549 -18.838 5.996 1.00 83.25 158 PHE A C 1
ATOM 1264 O O . PHE A 1 158 ? -16.552 -19.697 6.873 1.00 83.25 158 PHE A O 1
ATOM 1271 N N . ASN A 1 159 ? -15.543 -18.726 5.128 1.00 78.75 159 ASN A N 1
ATOM 1272 C CA . ASN A 1 159 ? -14.312 -19.519 5.205 1.00 78.75 159 ASN A CA 1
ATOM 1273 C C . ASN A 1 159 ? -13.059 -18.645 5.084 1.00 78.75 159 ASN A C 1
ATOM 1275 O O . ASN A 1 159 ? -12.020 -19.113 4.624 1.00 78.75 159 ASN A O 1
ATOM 1279 N N . ASN A 1 160 ? -13.172 -17.377 5.491 1.00 74.06 160 ASN A N 1
ATOM 1280 C CA . ASN A 1 160 ? -12.091 -16.397 5.455 1.00 74.06 160 ASN A CA 1
ATOM 1281 C C . ASN A 1 160 ? -11.405 -16.294 4.079 1.00 74.06 160 ASN A C 1
ATOM 1283 O O . ASN A 1 160 ? -10.186 -16.178 3.998 1.00 74.06 160 ASN A O 1
ATOM 1287 N N . TRP A 1 161 ? -12.190 -16.389 3.002 1.00 76.06 161 TRP A N 1
ATOM 1288 C CA . TRP A 1 161 ? -11.705 -16.321 1.623 1.00 76.06 161 TRP A CA 1
ATOM 1289 C C . TRP A 1 161 ? -10.619 -17.351 1.274 1.00 76.06 161 TRP A C 1
ATOM 1291 O O . TRP A 1 161 ? -9.833 -17.128 0.360 1.00 76.06 161 TRP A O 1
ATOM 1301 N N . ALA A 1 162 ? -10.573 -18.494 1.965 1.00 69.56 162 ALA A N 1
ATOM 1302 C CA . ALA A 1 162 ? -9.614 -19.546 1.648 1.00 69.56 162 ALA A CA 1
ATOM 1303 C C . ALA A 1 162 ? -9.866 -20.100 0.223 1.00 69.56 162 ALA A C 1
ATOM 1305 O O . ALA A 1 162 ? -10.966 -20.606 -0.039 1.00 69.56 162 ALA A O 1
ATOM 1306 N N . PRO A 1 163 ? -8.886 -20.012 -0.701 1.00 66.06 163 PRO A N 1
ATOM 1307 C CA . PRO A 1 163 ? -9.095 -20.268 -2.130 1.00 66.06 163 PRO A CA 1
ATOM 1308 C C . PRO A 1 163 ? -9.255 -21.750 -2.490 1.00 66.06 163 PRO A C 1
ATOM 1310 O O . PRO A 1 163 ? -9.698 -22.066 -3.591 1.00 66.06 163 PRO A O 1
ATOM 1313 N N . ASP A 1 164 ? -8.910 -22.652 -1.573 1.00 76.88 164 ASP A N 1
ATOM 1314 C CA . ASP A 1 164 ? -8.823 -24.099 -1.779 1.00 76.88 164 ASP A CA 1
ATOM 1315 C C . ASP A 1 164 ? -9.547 -24.923 -0.691 1.00 76.88 164 ASP A C 1
ATOM 1317 O O . ASP A 1 164 ? -9.586 -26.151 -0.750 1.00 76.88 164 ASP A O 1
ATOM 1321 N N . ALA A 1 165 ? -10.181 -24.273 0.290 1.00 72.06 165 ALA A N 1
ATOM 1322 C CA . ALA A 1 165 ? -10.748 -24.965 1.451 1.00 72.06 165 ALA A CA 1
ATOM 1323 C C . ALA A 1 165 ? -12.074 -25.698 1.173 1.00 72.06 165 ALA A C 1
ATOM 1325 O O . ALA A 1 165 ? -12.369 -26.706 1.813 1.00 72.06 165 ALA A O 1
ATOM 1326 N N . LEU A 1 166 ? -12.909 -25.188 0.258 1.00 88.38 166 LEU A N 1
ATOM 1327 C CA . LEU A 1 166 ? -14.236 -25.752 -0.034 1.00 88.38 166 LEU A CA 1
ATOM 1328 C C . LEU A 1 166 ? -14.345 -26.182 -1.494 1.00 88.38 166 LEU A C 1
ATOM 1330 O O . LEU A 1 166 ? -14.941 -25.486 -2.318 1.00 88.38 166 LEU A O 1
ATOM 1334 N N . GLN A 1 167 ? -13.771 -27.339 -1.816 1.00 94.44 167 GLN A N 1
ATOM 1335 C CA . GLN A 1 167 ? -13.848 -27.905 -3.160 1.00 94.44 167 GLN A CA 1
ATOM 1336 C C . GLN A 1 167 ? -15.285 -28.314 -3.517 1.00 94.44 167 GLN A C 1
ATOM 1338 O O . GLN A 1 167 ? -15.980 -28.976 -2.746 1.00 94.44 167 GLN A O 1
ATOM 1343 N N . MET A 1 168 ? -15.724 -27.932 -4.713 1.00 97.75 168 MET A N 1
ATOM 1344 C CA . MET A 1 168 ? -17.038 -28.242 -5.268 1.00 97.75 168 MET A CA 1
ATOM 1345 C C . MET A 1 168 ? -17.008 -29.552 -6.068 1.00 97.75 168 MET A C 1
ATOM 1347 O O . MET A 1 168 ? -15.994 -29.917 -6.664 1.00 97.75 168 MET A O 1
ATOM 1351 N N . GLN A 1 169 ? -18.144 -30.245 -6.125 1.00 97.19 169 GLN A N 1
ATOM 1352 C CA . GLN A 1 169 ? -18.311 -31.491 -6.877 1.00 97.19 169 GLN A CA 1
ATOM 1353 C C . GLN A 1 169 ? -18.832 -31.205 -8.286 1.00 97.19 169 GLN A C 1
ATOM 1355 O O . GLN A 1 169 ? -19.852 -30.530 -8.432 1.00 97.19 169 GLN A O 1
ATOM 1360 N N . LYS A 1 170 ? -18.142 -31.719 -9.310 1.00 95.88 170 LYS A N 1
ATOM 1361 C CA . LYS A 1 170 ? -18.513 -31.575 -10.726 1.00 95.88 170 LYS A CA 1
ATOM 1362 C C . LYS A 1 170 ? -19.478 -32.680 -11.157 1.00 95.88 170 LYS A C 1
ATOM 1364 O O . LYS A 1 170 ? -19.188 -33.853 -10.932 1.00 95.88 170 LYS A O 1
ATOM 1369 N N . ASP A 1 171 ? -20.574 -32.312 -11.811 1.00 92.94 171 ASP A N 1
ATOM 1370 C CA . ASP A 1 171 ? -21.495 -33.255 -12.452 1.00 92.94 171 ASP A CA 1
ATOM 1371 C C . ASP A 1 171 ? -21.153 -33.523 -13.935 1.00 92.94 171 ASP A C 1
ATOM 1373 O O . ASP A 1 171 ? -20.240 -32.929 -14.518 1.00 92.94 171 ASP A O 1
ATOM 1377 N N . GLU A 1 172 ? -21.903 -34.432 -14.564 1.00 90.56 172 GLU A N 1
ATOM 1378 C CA . GLU A 1 172 ? -21.744 -34.814 -15.978 1.00 90.56 172 GLU A CA 1
ATOM 1379 C C . GLU A 1 172 ? -21.992 -33.666 -16.973 1.00 90.56 172 GLU A C 1
ATOM 1381 O O . GLU A 1 172 ? -21.504 -33.709 -18.102 1.00 90.56 172 GLU A O 1
ATOM 1386 N N . ASN A 1 173 ? -22.699 -32.616 -16.548 1.00 87.88 173 ASN A N 1
ATOM 1387 C CA . ASN A 1 173 ? -23.014 -31.442 -17.357 1.00 87.88 173 ASN A CA 1
ATOM 1388 C C . ASN A 1 173 ? -21.980 -30.318 -17.180 1.00 87.88 173 ASN A C 1
ATOM 1390 O O . ASN A 1 173 ? -22.119 -29.251 -17.780 1.00 87.88 173 ASN A O 1
ATOM 1394 N N . GLY A 1 174 ? -20.938 -30.531 -16.370 1.00 87.56 174 GLY A N 1
ATOM 1395 C CA . GLY A 1 174 ? -19.904 -29.535 -16.102 1.00 87.56 174 GLY A CA 1
ATOM 1396 C C . GLY A 1 174 ? -20.308 -28.471 -15.079 1.00 87.56 174 GLY A C 1
ATOM 1397 O O . GLY A 1 174 ? -19.670 -27.414 -15.020 1.00 87.56 174 GLY A O 1
ATOM 1398 N N . ILE A 1 175 ? -21.347 -28.728 -14.283 1.00 95.12 175 ILE A N 1
ATOM 1399 C CA . ILE A 1 175 ? -21.764 -27.874 -13.173 1.00 95.12 175 ILE A CA 1
ATOM 1400 C C . ILE A 1 175 ? -21.058 -28.349 -11.906 1.00 95.12 175 ILE A C 1
ATOM 1402 O O . ILE A 1 175 ? -21.167 -29.500 -11.492 1.00 95.12 175 ILE A O 1
ATOM 1406 N N . PHE A 1 176 ? -20.343 -27.434 -11.270 1.00 96.94 176 PHE A N 1
ATOM 1407 C CA . PHE A 1 176 ? -19.778 -27.608 -9.945 1.00 96.94 176 PHE A CA 1
ATOM 1408 C C . PHE A 1 176 ? -20.805 -27.203 -8.898 1.00 96.94 176 PHE A C 1
ATOM 1410 O O . PHE A 1 176 ? -21.425 -26.148 -9.029 1.00 96.94 176 PHE A O 1
ATOM 1417 N N . SER A 1 177 ? -20.970 -28.002 -7.844 1.00 97.06 177 SER A N 1
ATOM 1418 C CA . SER A 1 177 ? -21.873 -27.689 -6.736 1.00 97.06 177 SER A CA 1
ATOM 1419 C C . SER A 1 177 ? -21.279 -28.001 -5.362 1.00 97.06 177 SER A C 1
ATOM 1421 O O . SER A 1 177 ? -20.484 -28.927 -5.204 1.00 97.06 177 SER A O 1
ATOM 1423 N N . VAL A 1 178 ? -21.651 -27.211 -4.356 1.00 97.31 178 VAL A N 1
ATOM 1424 C CA . VAL A 1 178 ? -21.339 -27.482 -2.945 1.00 97.31 178 VAL A CA 1
ATOM 1425 C C . VAL A 1 178 ? -22.475 -26.981 -2.065 1.00 97.31 178 VAL A C 1
ATOM 1427 O O . VAL A 1 178 ? -23.089 -25.955 -2.361 1.00 97.31 178 VAL A O 1
ATOM 1430 N N . LYS A 1 179 ? -22.758 -27.707 -0.982 1.00 97.31 179 LYS A N 1
ATOM 1431 C CA . LYS A 1 179 ? -23.754 -27.325 0.019 1.00 97.31 179 LYS A CA 1
ATOM 1432 C C . LYS A 1 179 ? -23.059 -27.072 1.351 1.00 97.31 179 LYS A C 1
ATOM 1434 O O . LYS A 1 179 ? -22.349 -27.949 1.838 1.00 97.31 179 LYS A O 1
ATOM 1439 N N . ILE A 1 180 ? -23.282 -25.901 1.941 1.00 95.00 180 ILE A N 1
ATOM 1440 C CA . ILE A 1 180 ? -22.709 -25.529 3.240 1.00 95.00 180 ILE A CA 1
ATOM 1441 C C . ILE A 1 180 ? -23.788 -25.029 4.195 1.00 95.00 180 ILE A C 1
ATOM 1443 O O . ILE A 1 180 ? -24.741 -24.363 3.793 1.00 95.00 180 ILE A O 1
ATOM 1447 N N . LYS A 1 181 ? -23.650 -25.350 5.481 1.00 92.69 181 LYS A N 1
ATOM 1448 C CA . LYS A 1 181 ? -24.527 -24.803 6.519 1.00 92.69 181 LYS A CA 1
ATOM 1449 C C . LYS A 1 181 ? -24.035 -23.413 6.893 1.00 92.69 181 LYS A C 1
ATOM 1451 O O . LYS A 1 181 ? -22.887 -23.260 7.296 1.00 92.69 181 LYS A O 1
ATOM 1456 N N . LEU A 1 182 ? -24.913 -22.428 6.762 1.00 86.44 182 LEU A N 1
ATOM 1457 C CA . LEU A 1 182 ? -24.666 -21.046 7.147 1.00 86.44 182 LEU A CA 1
ATOM 1458 C C . LEU A 1 182 ? -25.721 -20.622 8.162 1.00 86.44 182 LEU A C 1
ATOM 1460 O O . LEU A 1 182 ? -26.870 -21.062 8.093 1.00 86.44 182 LEU A O 1
ATOM 1464 N N . HIS A 1 183 ? -25.315 -19.784 9.107 1.00 85.38 183 HIS A N 1
ATOM 1465 C CA . HIS A 1 183 ? -26.251 -19.100 9.987 1.00 85.38 183 HIS A CA 1
ATOM 1466 C C . HIS A 1 183 ? -26.891 -17.915 9.244 1.00 85.38 183 HIS A C 1
ATOM 1468 O O . HIS A 1 183 ? -26.370 -17.486 8.215 1.00 85.38 183 HIS A O 1
ATOM 1474 N N . PRO A 1 184 ? -28.018 -17.374 9.729 1.00 81.69 184 PRO A N 1
ATOM 1475 C CA . PRO A 1 184 ? -28.561 -16.131 9.193 1.00 81.69 184 PRO A CA 1
ATOM 1476 C C . PRO A 1 184 ? -27.502 -15.019 9.199 1.00 81.69 184 PRO A C 1
ATOM 1478 O O . PRO A 1 184 ? -26.773 -14.849 10.178 1.00 81.69 184 PRO A O 1
ATOM 1481 N N . GLY A 1 185 ? -27.389 -14.278 8.098 1.00 80.88 185 GLY A N 1
ATOM 1482 C CA . GLY A 1 185 ? -26.322 -13.295 7.913 1.00 80.88 185 GLY A CA 1
ATOM 1483 C C . GLY A 1 185 ? -26.144 -12.840 6.466 1.00 80.88 185 GLY A C 1
ATOM 1484 O O . GLY A 1 185 ? -26.798 -13.342 5.553 1.00 80.88 185 GLY A O 1
ATOM 1485 N N . THR A 1 186 ? -25.250 -11.873 6.263 1.00 84.06 186 THR A N 1
ATOM 1486 C CA . THR A 1 186 ? -24.851 -11.385 4.934 1.00 84.06 186 THR A CA 1
ATOM 1487 C C . THR A 1 186 ? -23.498 -11.975 4.566 1.00 84.06 186 THR A C 1
ATOM 1489 O O . THR A 1 186 ? -22.543 -11.878 5.336 1.00 84.06 186 THR A O 1
ATOM 1492 N N . TYR A 1 187 ? -23.404 -12.549 3.372 1.00 86.50 187 TYR A N 1
ATOM 1493 C CA . TYR A 1 187 ? -22.223 -13.265 2.914 1.00 86.50 187 TYR A CA 1
ATOM 1494 C C . TYR A 1 187 ? -21.755 -12.744 1.565 1.00 86.50 187 TYR A C 1
ATOM 1496 O O . TYR A 1 187 ? -22.559 -12.517 0.660 1.00 86.50 187 TYR A O 1
ATOM 1504 N N . GLN A 1 188 ? -20.440 -12.595 1.436 1.00 91.56 188 GLN A N 1
ATOM 1505 C CA . GLN A 1 188 ? -19.772 -12.337 0.165 1.00 91.56 188 GLN A CA 1
ATOM 1506 C C . GLN A 1 188 ? -19.030 -13.599 -0.271 1.00 91.56 188 GLN A C 1
ATOM 1508 O O . GLN A 1 188 ? -18.526 -14.327 0.588 1.00 91.56 188 GLN A O 1
ATOM 1513 N N . TYR A 1 189 ? -18.977 -13.866 -1.575 1.00 94.12 189 TYR A N 1
ATOM 1514 C CA . TYR A 1 189 ? -18.317 -15.050 -2.117 1.00 94.12 189 TYR A CA 1
ATOM 1515 C C . TYR A 1 189 ? -17.844 -14.878 -3.568 1.00 94.12 189 TYR A C 1
ATOM 1517 O O . TYR A 1 189 ? -18.303 -13.998 -4.303 1.00 94.12 189 TYR A O 1
ATOM 1525 N N . LYS A 1 190 ? -16.936 -15.771 -3.972 1.00 93.00 190 LYS A N 1
ATOM 1526 C CA . LYS A 1 190 ? -16.469 -16.020 -5.339 1.00 93.00 190 LYS A CA 1
ATOM 1527 C C . LYS A 1 190 ? -16.220 -17.519 -5.546 1.00 93.00 190 LYS A C 1
ATOM 1529 O O . LYS A 1 190 ? -16.093 -18.291 -4.594 1.00 93.00 190 LYS A O 1
ATOM 1534 N N . PHE A 1 191 ? -16.114 -17.913 -6.808 1.00 93.19 191 PHE A N 1
ATOM 1535 C CA . PHE A 1 191 ? -15.630 -19.221 -7.229 1.00 93.19 191 PHE A CA 1
ATOM 1536 C C . PHE A 1 191 ? -14.157 -19.136 -7.607 1.00 93.19 191 PHE A C 1
ATOM 1538 O O . PHE A 1 191 ? -13.745 -18.200 -8.294 1.00 93.19 191 PHE A O 1
ATOM 1545 N N . VAL A 1 192 ? -13.371 -20.120 -7.189 1.00 83.81 192 VAL A N 1
ATOM 1546 C CA . VAL A 1 192 ? -11.938 -20.180 -7.471 1.00 83.81 192 VAL A CA 1
ATOM 1547 C C . VAL A 1 192 ? -11.662 -21.394 -8.348 1.00 83.81 192 VAL A C 1
ATOM 1549 O O . VAL A 1 192 ? -11.763 -22.536 -7.910 1.00 83.81 192 VAL A O 1
ATOM 1552 N N . ILE A 1 193 ? -11.366 -21.153 -9.622 1.00 78.88 193 ILE A N 1
ATOM 1553 C CA . ILE A 1 193 ? -11.086 -22.197 -10.611 1.00 78.88 193 ILE A CA 1
ATOM 1554 C C . ILE A 1 193 ? -9.609 -22.572 -10.511 1.00 78.88 193 ILE A C 1
ATOM 1556 O O . ILE A 1 193 ? -8.747 -21.694 -10.472 1.00 78.88 193 ILE A O 1
ATOM 1560 N N . GLU A 1 194 ? -9.323 -23.872 -10.446 1.00 77.19 194 GLU A N 1
ATOM 1561 C CA . GLU A 1 194 ? -7.977 -24.415 -10.224 1.00 77.19 194 GLU A CA 1
ATOM 1562 C C . GLU A 1 194 ? -7.262 -23.851 -8.980 1.00 77.19 194 GLU A C 1
ATOM 1564 O O . GLU A 1 194 ? -6.043 -23.924 -8.905 1.00 77.19 194 GLU A O 1
ATOM 1569 N N . GLY A 1 195 ? -7.996 -23.303 -8.004 1.00 68.81 195 GLY A N 1
ATOM 1570 C CA . GLY A 1 195 ? -7.431 -22.715 -6.779 1.00 68.81 195 GLY A CA 1
ATOM 1571 C C . GLY A 1 195 ? -6.838 -21.310 -6.940 1.00 68.81 195 GLY A C 1
ATOM 1572 O O . GLY A 1 195 ? -6.381 -20.739 -5.960 1.00 68.81 195 GLY A O 1
ATOM 1573 N N . THR A 1 196 ? -6.867 -20.727 -8.145 1.00 59.03 196 THR A N 1
ATOM 1574 C CA . THR A 1 196 ? -6.122 -19.486 -8.433 1.00 59.03 196 THR A CA 1
ATOM 1575 C C . THR A 1 196 ? -6.910 -18.467 -9.257 1.00 59.03 196 THR A C 1
ATOM 1577 O O . THR A 1 196 ? -6.699 -17.261 -9.156 1.00 59.03 196 THR A O 1
ATOM 1580 N N . THR A 1 197 ? -7.868 -18.916 -10.074 1.00 74.12 197 THR A N 1
ATOM 1581 C CA . THR A 1 197 ? -8.655 -18.026 -10.937 1.00 74.12 197 THR A CA 1
ATOM 1582 C C . THR A 1 197 ? -9.980 -17.661 -10.279 1.00 74.12 197 THR A C 1
ATOM 1584 O O . THR A 1 197 ? -10.932 -18.440 -10.293 1.00 74.12 197 THR A O 1
ATOM 1587 N N . TRP A 1 198 ? -10.061 -16.441 -9.756 1.00 82.44 198 TRP A N 1
ATOM 1588 C CA . TRP A 1 198 ? -11.242 -15.914 -9.078 1.00 82.44 198 TRP A CA 1
ATOM 1589 C C . TRP A 1 198 ? -12.320 -15.455 -10.062 1.00 82.44 198 TRP A C 1
ATOM 1591 O O . TRP A 1 198 ? -12.061 -14.693 -10.999 1.00 82.44 198 TRP A O 1
ATOM 1601 N N . LYS A 1 199 ? -13.557 -15.898 -9.840 1.00 84.81 199 LYS A N 1
ATOM 1602 C CA . LYS A 1 199 ? -14.738 -15.522 -10.620 1.00 84.81 199 LYS A CA 1
ATOM 1603 C C . LYS A 1 199 ? -15.900 -15.188 -9.699 1.00 84.81 199 LYS A C 1
ATOM 1605 O O . LYS A 1 199 ? -16.239 -15.955 -8.805 1.00 84.81 199 LYS A O 1
ATOM 1610 N N . GLU A 1 200 ? -16.528 -14.044 -9.945 1.00 85.56 200 GLU A N 1
ATOM 1611 C CA . GLU A 1 200 ? -17.859 -13.765 -9.404 1.00 85.56 200 GLU A CA 1
ATOM 1612 C C . GLU A 1 200 ? -18.872 -14.802 -9.913 1.00 85.56 200 GLU A C 1
ATOM 1614 O O . GLU A 1 200 ? -18.661 -15.443 -10.946 1.00 85.56 200 GLU A O 1
ATOM 1619 N N . ASP A 1 201 ? -19.980 -14.955 -9.199 1.00 93.50 201 ASP A N 1
ATOM 1620 C CA . ASP A 1 201 ? -21.119 -15.738 -9.656 1.00 93.50 201 ASP A CA 1
ATOM 1621 C C . ASP A 1 201 ? -21.848 -14.993 -10.787 1.00 93.50 201 ASP A C 1
ATOM 1623 O O . ASP A 1 201 ? -22.522 -13.991 -10.525 1.00 93.50 201 ASP A O 1
ATOM 1627 N N . PRO A 1 202 ? -21.774 -15.471 -12.044 1.00 88.25 202 PRO A N 1
ATOM 1628 C CA . PRO A 1 202 ? -22.412 -14.804 -13.175 1.00 88.25 202 PRO A CA 1
ATOM 1629 C C . PRO A 1 202 ? -23.946 -14.863 -13.110 1.00 88.25 202 PRO A C 1
ATOM 1631 O O . PRO A 1 202 ? -24.616 -14.154 -13.859 1.00 88.25 202 PRO A O 1
ATOM 1634 N N . THR A 1 203 ? -24.510 -15.716 -12.248 1.00 91.00 203 THR A N 1
ATOM 1635 C CA . THR A 1 203 ? -25.957 -15.883 -12.063 1.00 91.00 203 THR A CA 1
ATOM 1636 C C . THR A 1 203 ? -26.505 -15.035 -10.915 1.00 91.00 203 THR A C 1
ATOM 1638 O O . THR A 1 203 ? -27.724 -14.878 -10.801 1.00 91.00 203 THR A O 1
ATOM 1641 N N . ASN A 1 204 ? -25.634 -14.464 -10.075 1.00 91.94 204 ASN A N 1
ATOM 1642 C CA . ASN A 1 204 ? -26.028 -13.584 -8.983 1.00 91.94 204 ASN A CA 1
ATOM 1643 C C . ASN A 1 204 ? -25.975 -12.112 -9.438 1.00 91.94 204 ASN A C 1
ATOM 1645 O O . ASN A 1 204 ? -24.893 -11.590 -9.713 1.00 91.94 204 ASN A O 1
ATOM 1649 N N . PRO A 1 205 ? -27.118 -11.404 -9.517 1.00 89.44 205 PRO A N 1
ATOM 1650 C CA . PRO A 1 205 ? -27.116 -9.993 -9.893 1.00 89.44 205 PRO A CA 1
ATOM 1651 C C . PRO A 1 205 ? -26.598 -9.070 -8.782 1.00 89.44 205 PRO A C 1
ATOM 1653 O O . PRO A 1 205 ? -26.267 -7.923 -9.073 1.00 89.44 205 PRO A O 1
ATOM 1656 N N . ALA A 1 206 ? -26.574 -9.528 -7.527 1.00 86.69 206 ALA A N 1
ATOM 1657 C CA . ALA A 1 206 ? -26.148 -8.732 -6.390 1.00 86.69 206 ALA A CA 1
ATOM 1658 C C . ALA A 1 206 ? -24.634 -8.809 -6.227 1.00 86.69 206 ALA A C 1
ATOM 1660 O O . ALA A 1 206 ? -24.039 -9.886 -6.109 1.00 86.69 206 ALA A O 1
ATOM 1661 N N . LYS A 1 207 ? -24.022 -7.627 -6.215 1.00 87.25 207 LYS A N 1
ATOM 1662 C CA . LYS A 1 207 ? -22.574 -7.444 -6.216 1.00 87.25 207 LYS A CA 1
ATOM 1663 C C . LYS A 1 207 ? -22.164 -6.350 -5.244 1.00 87.25 207 LYS A C 1
ATOM 1665 O O . LYS A 1 207 ? -22.920 -5.400 -5.030 1.00 87.25 207 LYS A O 1
ATOM 1670 N N . VAL A 1 208 ? -20.969 -6.473 -4.689 1.00 76.12 208 VAL A N 1
ATOM 1671 C CA . VAL A 1 208 ? -20.297 -5.424 -3.916 1.00 76.12 208 VAL A CA 1
ATOM 1672 C C . VAL A 1 208 ? -18.866 -5.288 -4.425 1.00 76.12 208 VAL A C 1
ATOM 1674 O O . VAL A 1 208 ? -18.291 -6.276 -4.878 1.00 76.12 208 VAL A O 1
ATOM 1677 N N . ASP A 1 209 ? -18.335 -4.067 -4.419 1.00 69.69 209 ASP A N 1
ATOM 1678 C CA . ASP A 1 209 ? -16.934 -3.795 -4.761 1.00 69.69 209 ASP A CA 1
ATOM 1679 C C . ASP A 1 209 ? -16.011 -4.656 -3.884 1.00 69.69 209 ASP A C 1
ATOM 1681 O O . ASP A 1 209 ? -16.269 -4.811 -2.686 1.00 69.69 209 ASP A O 1
ATOM 1685 N N . ASP A 1 210 ? -14.999 -5.278 -4.488 1.00 65.88 210 ASP A N 1
ATOM 1686 C CA . ASP A 1 210 ? -14.060 -6.140 -3.766 1.00 65.88 210 ASP A CA 1
ATOM 1687 C C . ASP A 1 210 ? -12.809 -5.412 -3.254 1.00 65.88 210 ASP A C 1
ATOM 1689 O O . ASP A 1 210 ? -12.020 -6.022 -2.539 1.00 65.88 210 ASP A O 1
ATOM 1693 N N . GLY A 1 211 ? -12.635 -4.128 -3.573 1.00 46.25 211 GLY A N 1
ATOM 1694 C CA . GLY A 1 211 ? -11.461 -3.333 -3.214 1.00 46.25 211 GLY A CA 1
ATOM 1695 C C . GLY A 1 211 ? -10.237 -3.570 -4.107 1.00 46.25 211 GLY A C 1
ATOM 1696 O O . GLY A 1 211 ? -9.186 -2.987 -3.850 1.00 46.25 211 GLY A O 1
ATOM 1697 N N . PHE A 1 212 ? -10.362 -4.394 -5.155 1.00 43.56 212 PHE A N 1
ATOM 1698 C CA . PHE A 1 212 ? -9.289 -4.781 -6.084 1.00 43.56 212 PHE A CA 1
ATOM 1699 C C . PHE A 1 212 ? -9.674 -4.550 -7.558 1.00 43.56 212 PHE A C 1
ATOM 1701 O O . PHE A 1 212 ? -9.135 -5.186 -8.467 1.00 43.56 212 PHE A O 1
ATOM 1708 N N . GLY A 1 213 ? -10.635 -3.654 -7.814 1.00 44.69 213 GLY A N 1
ATOM 1709 C CA . GLY A 1 213 ? -11.110 -3.324 -9.162 1.00 44.69 213 GLY A CA 1
ATOM 1710 C C . GLY A 1 213 ? -12.079 -4.349 -9.767 1.00 44.69 213 GLY A C 1
ATOM 1711 O O . GLY A 1 213 ? -12.352 -4.296 -10.970 1.00 44.69 213 GLY A O 1
ATOM 1712 N N . GLY A 1 214 ? -12.599 -5.276 -8.958 1.00 64.50 214 GLY A N 1
ATOM 1713 C CA . GLY A 1 214 ? -13.617 -6.251 -9.330 1.00 64.50 214 GLY A CA 1
ATOM 1714 C C . GLY A 1 214 ? -14.836 -6.210 -8.405 1.00 64.50 214 GLY A C 1
ATOM 1715 O O . GLY A 1 214 ? -15.104 -5.232 -7.711 1.00 64.50 214 GLY A O 1
ATOM 1716 N N . PHE A 1 215 ? -15.611 -7.296 -8.414 1.00 77.31 215 PHE A N 1
ATOM 1717 C CA . PHE A 1 215 ? -16.777 -7.442 -7.547 1.00 77.31 215 PHE A CA 1
ATOM 1718 C C . PHE A 1 215 ? -16.805 -8.803 -6.855 1.00 77.31 215 PHE A C 1
ATOM 1720 O O . PHE A 1 215 ? -16.462 -9.830 -7.451 1.00 77.31 215 PHE A O 1
ATOM 1727 N N . ASN A 1 216 ? -17.282 -8.809 -5.613 1.00 78.31 216 ASN A N 1
ATOM 1728 C CA . ASN A 1 216 ? -17.743 -9.994 -4.900 1.00 78.31 216 ASN A CA 1
ATOM 1729 C C . ASN A 1 216 ? -19.238 -10.201 -5.160 1.00 78.31 216 ASN A C 1
ATOM 1731 O O . ASN A 1 216 ? -20.015 -9.242 -5.157 1.00 78.31 216 ASN A O 1
ATOM 1735 N N . SER A 1 217 ? -19.666 -11.454 -5.319 1.00 94.19 217 SER A N 1
ATOM 1736 C CA . SER A 1 217 ? -21.091 -11.791 -5.281 1.00 94.19 217 SER A CA 1
ATOM 1737 C C . SER A 1 217 ? -21.575 -11.760 -3.837 1.00 94.19 217 SER A C 1
ATOM 1739 O O . SER A 1 217 ? -20.859 -12.190 -2.934 1.00 94.19 217 SER A O 1
ATOM 1741 N N . VAL A 1 218 ? -22.781 -11.248 -3.601 1.00 92.75 218 VAL A N 1
ATOM 1742 C CA . VAL A 1 218 ? -23.316 -11.059 -2.245 1.00 92.75 218 VAL A CA 1
ATOM 1743 C C . VAL A 1 218 ? -24.736 -11.598 -2.128 1.00 92.75 218 VAL A C 1
ATOM 1745 O O . VAL A 1 218 ? -25.506 -11.571 -3.087 1.00 92.75 218 VAL A O 1
ATOM 1748 N N . PHE A 1 219 ? -25.076 -12.129 -0.957 1.00 93.75 219 PHE A N 1
ATOM 1749 C CA . PHE A 1 219 ? -26.441 -12.511 -0.602 1.00 93.75 219 PHE A CA 1
ATOM 1750 C C . PHE A 1 219 ? -26.667 -12.384 0.907 1.00 93.75 219 PHE A C 1
ATOM 1752 O O . PHE A 1 219 ? -25.716 -12.371 1.693 1.00 93.75 219 PHE A O 1
ATOM 1759 N N . LYS A 1 220 ? -27.933 -12.319 1.317 1.00 90.12 220 LYS A N 1
ATOM 1760 C CA . LYS A 1 220 ? -28.355 -12.411 2.717 1.00 90.12 220 LYS A CA 1
ATOM 1761 C C . LYS A 1 220 ? -29.193 -13.671 2.925 1.00 90.12 220 LYS A C 1
ATOM 1763 O O . LYS A 1 220 ? -30.100 -13.924 2.141 1.00 90.12 220 LYS A O 1
ATOM 1768 N N . LEU A 1 221 ? -28.894 -14.427 3.978 1.00 88.50 221 LEU A N 1
ATOM 1769 C CA . LEU A 1 221 ? -29.700 -15.543 4.474 1.00 88.50 221 LEU A CA 1
ATOM 1770 C C . LEU A 1 221 ? -30.532 -15.067 5.674 1.00 88.50 221 LEU A C 1
ATOM 1772 O O . LEU A 1 221 ? -29.958 -14.558 6.640 1.00 88.50 221 LEU A O 1
ATOM 1776 N N . THR A 1 222 ? -31.859 -15.193 5.611 1.00 86.62 222 THR A N 1
ATOM 1777 C CA . THR A 1 222 ? -32.764 -14.812 6.714 1.00 86.62 222 THR A CA 1
ATOM 1778 C C . THR A 1 222 ? -32.913 -15.926 7.755 1.00 86.62 222 THR A C 1
ATOM 1780 O O . THR A 1 222 ? -32.467 -17.054 7.537 1.00 86.62 222 THR A O 1
ATOM 1783 N N . GLU A 1 223 ? -33.535 -15.620 8.899 1.00 83.00 223 GLU A N 1
ATOM 1784 C CA . GLU A 1 223 ? -33.844 -16.626 9.930 1.00 83.00 223 GLU A CA 1
ATOM 1785 C C . GLU A 1 223 ? -34.836 -17.681 9.423 1.00 83.00 223 GLU A C 1
ATOM 1787 O O . GLU A 1 223 ? -34.778 -18.840 9.826 1.00 83.00 223 GLU A O 1
ATOM 1792 N N . GLU A 1 224 ? -35.692 -17.298 8.479 1.00 89.12 224 GLU A N 1
ATOM 1793 C CA . GLU A 1 224 ? -36.686 -18.152 7.831 1.00 89.12 224 GLU A CA 1
ATOM 1794 C C . GLU A 1 224 ? -36.090 -19.018 6.707 1.00 89.12 224 GLU A C 1
ATOM 1796 O O . GLU A 1 224 ? -36.805 -19.812 6.096 1.00 89.12 224 GLU A O 1
ATOM 1801 N N . GLY A 1 225 ? -34.787 -18.890 6.426 1.00 85.50 225 GLY A N 1
ATOM 1802 C CA . GLY A 1 225 ? -34.123 -19.615 5.344 1.00 85.50 225 GLY A CA 1
ATOM 1803 C C . GLY A 1 225 ? -34.334 -18.994 3.961 1.00 85.50 225 GLY A C 1
ATOM 1804 O O . GLY A 1 225 ? -34.140 -19.663 2.950 1.00 85.50 225 GLY A O 1
ATOM 1805 N N . GLU A 1 226 ? -34.718 -17.721 3.873 1.00 90.88 226 GLU A N 1
ATOM 1806 C CA . GLU A 1 226 ? -34.840 -17.037 2.585 1.00 90.88 226 GLU A CA 1
ATOM 1807 C C . GLU A 1 226 ? -33.480 -16.490 2.122 1.00 90.88 226 GLU A C 1
ATOM 1809 O O . GLU A 1 226 ? -32.723 -15.909 2.904 1.00 90.88 226 GLU A O 1
ATOM 1814 N N . ILE A 1 227 ? -33.163 -16.664 0.832 1.00 92.31 227 ILE A N 1
ATOM 1815 C CA . ILE A 1 227 ? -32.007 -16.028 0.182 1.00 92.31 227 ILE A CA 1
ATOM 1816 C C . ILE A 1 227 ? -32.470 -14.723 -0.466 1.00 92.31 227 ILE A C 1
ATOM 1818 O O . ILE A 1 227 ? -33.279 -14.728 -1.394 1.00 92.31 227 ILE A O 1
ATOM 1822 N N . ILE A 1 228 ? -31.889 -13.608 -0.033 1.00 90.44 228 ILE A N 1
ATOM 1823 C CA . ILE A 1 228 ? -32.107 -12.285 -0.618 1.00 90.44 228 ILE A CA 1
ATOM 1824 C C . ILE A 1 228 ? -30.863 -11.895 -1.423 1.00 90.44 228 ILE A C 1
ATOM 1826 O O . ILE A 1 228 ? -29.765 -11.766 -0.877 1.00 90.44 228 ILE A O 1
ATOM 1830 N N . LEU A 1 229 ? -31.043 -11.691 -2.730 1.00 90.25 229 LEU A N 1
ATOM 1831 C CA . LEU A 1 229 ? -30.000 -11.248 -3.665 1.00 90.25 229 LEU A CA 1
ATOM 1832 C C . LEU A 1 229 ? -30.090 -9.735 -3.870 1.00 90.25 229 LEU A C 1
ATOM 1834 O O . LEU A 1 229 ? -30.432 -9.256 -4.953 1.00 90.25 229 LEU A O 1
ATOM 1838 N N . GLU A 1 230 ? -29.803 -8.989 -2.811 1.00 79.81 230 GLU A N 1
ATOM 1839 C CA . GLU A 1 230 ? -29.704 -7.533 -2.848 1.00 79.81 230 GLU A CA 1
ATOM 1840 C C . GLU A 1 230 ? -28.316 -7.102 -2.383 1.00 79.81 230 GLU A C 1
ATOM 1842 O O . GLU A 1 230 ? -27.809 -7.581 -1.366 1.00 79.81 230 GLU A O 1
ATOM 1847 N N . SER A 1 231 ? -27.695 -6.184 -3.126 1.00 71.38 231 SER A N 1
ATOM 1848 C CA . SER A 1 231 ? -26.468 -5.534 -2.677 1.00 71.38 231 SER A CA 1
ATOM 1849 C C . SER A 1 231 ? -26.754 -4.801 -1.363 1.00 71.38 231 SER A C 1
ATOM 1851 O O . SER A 1 231 ? -27.744 -4.062 -1.303 1.00 71.38 231 SER A O 1
ATOM 1853 N N . PRO A 1 232 ? -25.920 -4.964 -0.317 1.00 60.25 232 PRO A N 1
ATOM 1854 C CA . PRO A 1 232 ? -26.076 -4.204 0.910 1.00 60.25 232 PRO A CA 1
ATOM 1855 C C . PRO A 1 232 ? -26.115 -2.721 0.554 1.00 60.25 232 PRO A C 1
ATOM 1857 O O . PRO A 1 232 ? -25.149 -2.179 0.016 1.00 60.25 232 PRO A O 1
ATOM 1860 N N . LYS A 1 233 ? -27.238 -2.050 0.832 1.00 53.91 233 LYS A N 1
ATOM 1861 C CA . LYS A 1 233 ? -27.217 -0.588 0.898 1.00 53.91 233 LYS A CA 1
ATOM 1862 C C . LYS A 1 233 ? -26.173 -0.260 1.947 1.00 53.91 233 LYS A C 1
ATOM 1864 O O . LYS A 1 233 ? -26.263 -0.819 3.039 1.00 53.91 233 LYS A O 1
ATOM 1869 N N . GLN A 1 234 ? -25.189 0.564 1.589 1.00 46.72 234 GLN A N 1
ATOM 1870 C CA . GLN A 1 234 ? -24.135 1.016 2.493 1.00 46.72 234 GLN A CA 1
ATOM 1871 C C . GLN A 1 234 ? -24.808 1.390 3.812 1.00 46.72 234 GLN A C 1
ATOM 1873 O O . GLN A 1 234 ? -25.604 2.333 3.866 1.00 46.72 234 GLN A O 1
ATOM 1878 N N . GLN A 1 235 ? -24.641 0.534 4.820 1.00 42.50 235 GLN A N 1
ATOM 1879 C CA . GLN A 1 235 ? -25.390 0.686 6.048 1.00 42.50 235 GLN A CA 1
ATOM 1880 C C . GLN A 1 235 ? -24.726 1.860 6.733 1.00 42.50 235 GLN A C 1
ATOM 1882 O O . GLN A 1 235 ? -23.598 1.752 7.209 1.00 42.50 235 GLN A O 1
ATOM 1887 N N . LYS A 1 236 ? -25.392 3.013 6.697 1.00 43.22 236 LYS A N 1
ATOM 1888 C CA . LYS A 1 236 ? -25.005 4.126 7.542 1.00 43.22 236 LYS A CA 1
ATOM 1889 C C . LYS A 1 236 ? -25.115 3.580 8.959 1.00 43.22 236 LYS A C 1
ATOM 1891 O O . LYS A 1 236 ? -26.221 3.255 9.398 1.00 43.22 236 LYS A O 1
ATOM 1896 N N . LEU A 1 237 ? -23.970 3.347 9.600 1.00 46.56 237 LEU A N 1
ATOM 1897 C CA . LEU A 1 237 ? -23.954 3.010 11.013 1.00 46.56 237 LEU A CA 1
ATOM 1898 C C . LEU A 1 237 ? -24.785 4.086 11.721 1.00 46.56 237 LEU A C 1
ATOM 1900 O O . LEU A 1 237 ? -24.730 5.248 11.304 1.00 46.56 237 LEU A O 1
ATOM 1904 N N . PRO A 1 238 ? -25.622 3.715 12.701 1.00 53.47 238 PRO A N 1
ATOM 1905 C CA . PRO A 1 238 ? -26.310 4.727 13.477 1.00 53.47 238 PRO A CA 1
ATOM 1906 C C . PRO A 1 238 ? -25.252 5.679 14.037 1.00 53.47 238 PRO A C 1
ATOM 1908 O O . PRO A 1 238 ? -24.244 5.228 14.580 1.00 53.47 238 PRO A O 1
ATOM 1911 N N . ASP A 1 239 ? -25.479 6.982 13.869 1.00 54.66 239 ASP A N 1
ATOM 1912 C CA . ASP A 1 239 ? -24.559 8.015 14.360 1.00 54.66 239 ASP A CA 1
ATOM 1913 C C . ASP A 1 239 ? -24.388 7.921 15.895 1.00 54.66 239 ASP A C 1
ATOM 1915 O O . ASP A 1 239 ? -23.417 8.425 16.453 1.00 54.66 239 ASP A O 1
ATOM 1919 N N . GLU A 1 240 ? -25.310 7.226 16.577 1.00 53.62 240 GLU A N 1
ATOM 1920 C CA . GLU A 1 240 ? -25.274 6.954 18.011 1.00 53.62 240 GLU A CA 1
ATOM 1921 C C . GLU A 1 240 ? -24.982 5.470 18.331 1.00 53.62 240 GLU A C 1
ATOM 1923 O O . GLU A 1 240 ? -25.576 4.567 17.725 1.00 53.62 240 GLU A O 1
ATOM 1928 N N . PRO A 1 241 ? -24.129 5.182 19.336 1.00 56.28 241 PRO A N 1
ATOM 1929 C CA . PRO A 1 241 ? -23.879 3.826 19.815 1.00 56.28 241 PRO A CA 1
ATOM 1930 C C . PRO A 1 241 ? -25.166 3.134 20.289 1.00 56.28 241 PRO A C 1
ATOM 1932 O O . PRO A 1 241 ? -25.906 3.656 21.122 1.00 56.28 241 PRO A O 1
ATOM 1935 N N . VAL A 1 242 ? -25.397 1.891 19.858 1.00 61.91 242 VAL A N 1
ATOM 1936 C CA . VAL A 1 242 ? -26.603 1.103 20.207 1.00 61.91 242 VAL A CA 1
ATOM 1937 C C . VAL A 1 242 ? -26.602 0.572 21.655 1.00 61.91 242 VAL A C 1
ATOM 1939 O O . VAL A 1 242 ? -27.448 -0.244 22.025 1.00 61.91 242 VAL A O 1
ATOM 1942 N N . ILE A 1 243 ? -25.662 1.036 22.488 1.00 56.75 243 ILE A N 1
ATOM 1943 C CA . ILE A 1 243 ? -25.368 0.540 23.845 1.00 56.75 243 ILE A CA 1
ATOM 1944 C C . ILE A 1 243 ? -26.634 0.495 24.716 1.00 56.75 243 ILE A C 1
ATOM 1946 O O . ILE A 1 243 ? -26.853 -0.471 25.443 1.00 56.75 243 ILE A O 1
ATOM 1950 N N . ASN A 1 244 ? -27.522 1.481 24.577 1.00 58.00 244 ASN A N 1
ATOM 1951 C CA . ASN A 1 244 ? -28.722 1.611 25.408 1.00 58.00 244 ASN A CA 1
ATOM 1952 C C . ASN A 1 244 ? -29.905 0.720 24.980 1.00 58.00 244 ASN A C 1
ATOM 1954 O O . ASN A 1 244 ? -30.936 0.718 25.650 1.00 58.00 244 ASN A O 1
ATOM 1958 N N . GLN A 1 245 ? -29.794 -0.019 23.872 1.00 60.53 245 GLN A N 1
ATOM 1959 C CA . GLN A 1 245 ? -30.882 -0.857 23.342 1.00 60.53 245 GLN A CA 1
ATOM 1960 C C . GLN A 1 245 ? -30.609 -2.359 23.488 1.00 60.53 245 GLN A C 1
ATOM 1962 O O . GLN A 1 245 ? -31.480 -3.184 23.200 1.00 60.53 245 GLN A O 1
ATOM 1967 N N . LEU A 1 246 ? -29.412 -2.733 23.946 1.00 61.00 246 LEU A N 1
ATOM 1968 C CA . LEU A 1 246 ? -29.037 -4.128 24.123 1.00 61.00 246 LEU A CA 1
ATOM 1969 C C . LEU A 1 246 ? -29.613 -4.657 25.438 1.00 61.00 246 LEU A C 1
ATOM 1971 O O . LEU A 1 246 ? -29.261 -4.206 26.526 1.00 61.00 246 LEU A O 1
ATOM 1975 N N . LYS A 1 247 ? -30.503 -5.650 25.346 1.00 69.75 247 LYS A N 1
ATOM 1976 C CA . LYS A 1 247 ? -30.915 -6.422 26.522 1.00 69.75 247 LYS A CA 1
ATOM 1977 C C . LYS A 1 247 ? -29.747 -7.319 26.946 1.00 69.75 247 LYS A C 1
ATOM 1979 O O . LYS A 1 247 ? -29.282 -8.097 26.112 1.00 69.75 247 LYS A O 1
ATOM 1984 N N . PRO A 1 248 ? -29.294 -7.269 28.211 1.00 65.44 248 PRO A N 1
ATOM 1985 C CA . PRO A 1 248 ? -28.282 -8.194 28.701 1.00 65.44 248 PRO A CA 1
ATOM 1986 C C . PRO A 1 248 ? -28.820 -9.625 28.604 1.00 65.44 248 PRO A C 1
ATOM 1988 O O . PRO A 1 248 ? -29.812 -9.967 29.248 1.00 65.44 248 PRO A O 1
ATOM 1991 N N . LEU A 1 249 ? -28.189 -10.456 27.779 1.00 71.31 249 LEU A N 1
ATOM 1992 C CA . LEU A 1 249 ? -28.486 -11.881 27.679 1.00 71.31 249 LEU A CA 1
ATOM 1993 C C . LEU A 1 249 ? -27.306 -12.657 28.275 1.00 71.31 249 LEU A C 1
ATOM 1995 O O . LEU A 1 249 ? -26.212 -12.644 27.721 1.00 71.31 249 LEU A O 1
ATOM 1999 N N . GLY A 1 250 ? -27.533 -13.348 29.395 1.00 73.19 250 GLY A N 1
ATOM 2000 C CA . GLY A 1 250 ? -26.564 -14.286 29.971 1.00 73.19 250 GLY A CA 1
ATOM 2001 C C . GLY A 1 250 ? -25.422 -13.652 30.775 1.00 73.19 250 GLY A C 1
ATOM 2002 O O . GLY A 1 250 ? -25.578 -12.608 31.406 1.00 73.19 250 GLY A O 1
ATOM 2003 N N . THR A 1 251 ? -24.288 -14.354 30.822 1.00 78.00 251 THR A N 1
ATOM 2004 C CA . THR A 1 251 ? -23.087 -13.961 31.574 1.00 78.00 251 THR A CA 1
ATOM 2005 C C . THR A 1 251 ? -22.282 -12.911 30.796 1.00 78.00 251 THR A C 1
ATOM 2007 O O . THR A 1 251 ? -22.096 -13.087 29.592 1.00 78.00 251 THR A O 1
ATOM 2010 N N . PRO A 1 252 ? -21.763 -11.850 31.446 1.00 73.69 252 PRO A N 1
ATOM 2011 C CA . PRO A 1 252 ? -20.922 -10.856 30.782 1.00 73.69 252 PRO A CA 1
ATOM 2012 C C . PRO A 1 252 ? -19.690 -11.485 30.117 1.00 73.69 252 PRO A C 1
ATOM 2014 O O . PRO A 1 252 ? -18.956 -12.246 30.752 1.00 73.69 252 PRO A O 1
ATOM 2017 N N . LEU A 1 253 ? -19.444 -11.138 28.852 1.00 78.56 253 LEU A N 1
ATOM 2018 C CA . LEU A 1 253 ? -18.180 -11.427 28.182 1.00 78.56 253 LEU A CA 1
ATOM 2019 C C . LEU A 1 253 ? -17.156 -10.369 28.602 1.00 78.56 253 LEU A C 1
ATOM 2021 O O . LEU A 1 253 ? -17.335 -9.185 28.327 1.00 78.56 253 LEU A O 1
ATOM 2025 N N . TYR A 1 254 ? -16.075 -10.797 29.247 1.00 81.50 254 TYR A N 1
ATOM 2026 C CA . TYR A 1 254 ? -14.941 -9.922 29.529 1.00 81.50 254 TYR A CA 1
ATOM 2027 C C . TYR A 1 254 ? -14.057 -9.846 28.287 1.00 81.50 254 TYR A C 1
ATOM 2029 O O . TYR A 1 254 ? -13.474 -10.847 27.873 1.00 81.50 254 TYR A O 1
ATOM 2037 N N . LEU A 1 255 ? -13.979 -8.660 27.689 1.00 84.12 255 LEU A N 1
ATOM 2038 C CA . LEU A 1 255 ? -13.187 -8.399 26.495 1.00 84.12 255 LEU A CA 1
ATOM 2039 C C . LEU A 1 255 ? -11.941 -7.592 26.869 1.00 84.12 255 LEU A C 1
ATOM 2041 O O . LEU A 1 255 ? -12.047 -6.543 27.498 1.00 84.12 255 LEU A O 1
ATOM 2045 N N . ALA A 1 256 ? -10.772 -8.078 26.459 1.00 88.75 256 ALA A N 1
ATOM 2046 C CA . ALA A 1 256 ? -9.529 -7.318 26.475 1.00 88.75 256 ALA A CA 1
ATOM 2047 C C . ALA A 1 256 ? -9.101 -7.086 25.026 1.00 88.75 256 ALA A C 1
ATOM 2049 O O . ALA A 1 256 ? -8.862 -8.050 24.297 1.00 88.75 256 ALA A O 1
ATOM 2050 N N . ILE A 1 257 ? -9.020 -5.821 24.613 1.00 89.06 257 ILE A N 1
ATOM 2051 C CA . ILE A 1 257 ? -8.552 -5.455 23.277 1.00 89.06 257 ILE A CA 1
ATOM 2052 C C . ILE A 1 257 ? -7.151 -4.866 23.400 1.00 89.06 257 ILE A C 1
ATOM 2054 O O . ILE A 1 257 ? -6.923 -3.916 24.153 1.00 89.06 257 ILE A O 1
ATOM 2058 N N . VAL A 1 258 ? -6.210 -5.469 22.676 1.00 89.75 258 VAL A N 1
ATOM 2059 C CA . VAL A 1 258 ? -4.806 -5.063 22.655 1.00 89.75 258 VAL A CA 1
ATOM 2060 C C . VAL A 1 258 ? -4.385 -4.867 21.206 1.00 89.75 258 VAL A C 1
ATOM 2062 O O . VAL A 1 258 ? -4.374 -5.832 20.442 1.00 89.75 258 VAL A O 1
ATOM 2065 N N . TRP A 1 259 ? -3.986 -3.648 20.840 1.00 87.75 259 TRP A N 1
ATOM 2066 C CA . TRP A 1 259 ? -3.221 -3.432 19.613 1.00 87.75 259 TRP A CA 1
ATOM 2067 C C . TRP A 1 259 ? -1.738 -3.440 19.916 1.00 87.75 259 TRP A C 1
ATOM 2069 O O . TRP A 1 259 ? -1.236 -2.668 20.729 1.00 87.75 259 TRP A O 1
ATOM 2079 N N . HIS A 1 260 ? -1.035 -4.333 19.233 1.00 88.31 260 HIS A N 1
ATOM 2080 C CA . HIS A 1 260 ? 0.409 -4.417 19.265 1.00 88.31 260 HIS A CA 1
ATOM 2081 C C . HIS A 1 260 ? 0.963 -3.748 18.009 1.00 88.31 260 HIS A C 1
ATOM 2083 O O . HIS A 1 260 ? 0.880 -4.327 16.927 1.00 88.31 260 HIS A O 1
ATOM 2089 N N . GLN A 1 261 ? 1.513 -2.541 18.157 1.00 84.62 261 GLN A N 1
ATOM 2090 C CA . GLN A 1 261 ? 2.118 -1.799 17.051 1.00 84.62 261 GLN A CA 1
ATOM 2091 C C . GLN A 1 261 ? 3.479 -2.420 16.714 1.00 84.62 261 GLN A C 1
ATOM 2093 O O . GLN A 1 261 ? 4.528 -2.083 17.283 1.00 84.62 261 GLN A O 1
ATOM 2098 N N . HIS A 1 262 ? 3.427 -3.420 15.835 1.00 77.56 262 HIS A N 1
ATOM 2099 C CA . HIS A 1 262 ? 4.584 -4.157 15.359 1.00 77.56 262 HIS A CA 1
ATOM 2100 C C . HIS A 1 262 ? 5.265 -3.390 14.226 1.00 77.56 262 HIS A C 1
ATOM 2102 O O . HIS A 1 262 ? 4.673 -3.196 13.170 1.00 77.56 262 HIS A O 1
ATOM 2108 N N . GLN A 1 263 ? 6.544 -3.061 14.407 1.00 80.00 263 GLN A N 1
ATOM 2109 C CA . GLN A 1 263 ? 7.388 -2.539 13.338 1.00 80.00 263 GLN A CA 1
ATOM 2110 C C . GLN A 1 263 ? 8.662 -3.384 13.233 1.00 80.00 263 GLN A C 1
ATOM 2112 O O . GLN A 1 263 ? 9.351 -3.560 14.245 1.00 80.00 263 GLN A O 1
ATOM 2117 N N . PRO A 1 264 ? 9.016 -3.901 12.039 1.00 80.75 264 PRO A N 1
ATOM 2118 C CA . PRO A 1 264 ? 10.310 -4.530 11.831 1.00 80.75 264 PRO A CA 1
ATOM 2119 C C . PRO A 1 264 ? 11.452 -3.574 12.183 1.00 80.75 264 PRO A C 1
ATOM 2121 O O . PRO A 1 264 ? 11.344 -2.351 12.054 1.00 80.75 264 PRO A O 1
ATOM 2124 N N . ARG A 1 265 ? 12.590 -4.136 12.593 1.00 79.81 265 ARG A N 1
ATOM 2125 C CA . ARG A 1 265 ? 13.823 -3.357 12.674 1.00 79.81 265 ARG A CA 1
ATOM 2126 C C . ARG A 1 265 ? 14.352 -3.142 11.260 1.00 79.81 265 ARG A C 1
ATOM 2128 O O . ARG A 1 265 ? 14.857 -4.083 10.650 1.00 79.81 265 ARG A O 1
ATOM 2135 N N . TYR A 1 266 ? 14.281 -1.915 10.764 1.00 80.56 266 TYR A N 1
ATOM 2136 C CA . TYR A 1 266 ? 14.932 -1.540 9.519 1.00 80.56 266 TYR A CA 1
ATOM 2137 C C . TYR A 1 266 ? 16.388 -1.219 9.819 1.00 80.56 266 TYR A C 1
ATOM 2139 O O . TYR A 1 266 ? 16.722 -0.239 10.483 1.00 80.56 266 TYR A O 1
ATOM 2147 N N . TYR A 1 267 ? 17.276 -2.110 9.387 1.00 74.31 267 TYR A N 1
ATOM 2148 C CA . TYR A 1 267 ? 18.703 -1.904 9.570 1.00 74.31 267 TYR A CA 1
ATOM 2149 C C . TYR A 1 267 ? 19.166 -0.716 8.732 1.00 74.31 267 TYR A C 1
ATOM 2151 O O . TYR A 1 267 ? 18.765 -0.562 7.577 1.00 74.31 267 TYR A O 1
ATOM 2159 N N . LYS A 1 268 ? 20.030 0.103 9.330 1.00 78.75 268 LYS A N 1
ATOM 2160 C CA . LYS A 1 268 ? 20.766 1.124 8.597 1.00 78.75 268 LYS A CA 1
ATOM 2161 C C . LYS A 1 268 ? 21.923 0.476 7.854 1.00 78.75 268 LYS A C 1
ATOM 2163 O O . LYS A 1 268 ? 22.593 -0.409 8.397 1.00 78.75 268 LYS A O 1
ATOM 2168 N N . ASP A 1 269 ? 22.179 0.937 6.640 1.00 78.88 269 ASP A N 1
ATOM 2169 C CA . ASP A 1 269 ? 23.403 0.590 5.935 1.00 78.88 269 ASP A CA 1
ATOM 2170 C C . ASP A 1 269 ? 24.611 1.099 6.740 1.00 78.88 269 ASP A C 1
ATOM 2172 O O . ASP A 1 269 ? 24.699 2.269 7.108 1.00 78.88 269 ASP A O 1
ATOM 2176 N N . LEU A 1 270 ? 25.551 0.203 7.048 1.00 78.12 270 LEU A N 1
ATOM 2177 C CA . LEU A 1 270 ? 26.665 0.506 7.955 1.00 78.12 270 LEU A CA 1
ATOM 2178 C C . LEU A 1 270 ? 27.695 1.477 7.361 1.00 78.12 270 LEU A C 1
ATOM 2180 O O . LEU A 1 270 ? 28.521 2.005 8.102 1.00 78.12 270 LEU A O 1
ATOM 2184 N N . LYS A 1 271 ? 27.695 1.680 6.038 1.00 76.69 271 LYS A N 1
ATOM 2185 C CA . LYS A 1 271 ? 28.641 2.573 5.356 1.00 76.69 271 LYS A CA 1
ATOM 2186 C C . LYS A 1 271 ? 28.079 3.979 5.204 1.00 76.69 271 LYS A C 1
ATOM 2188 O O . LYS A 1 271 ? 28.823 4.946 5.319 1.00 76.69 271 LYS A O 1
ATOM 2193 N N . THR A 1 272 ? 26.793 4.075 4.901 1.00 79.06 272 THR A N 1
ATOM 2194 C CA . THR A 1 272 ? 26.112 5.321 4.536 1.00 79.06 272 THR A CA 1
ATOM 2195 C C . THR A 1 272 ? 25.243 5.867 5.667 1.00 79.06 272 THR A C 1
ATOM 2197 O O . THR A 1 272 ? 24.948 7.057 5.678 1.00 79.06 272 THR A O 1
ATOM 2200 N N . GLY A 1 273 ? 24.852 5.024 6.628 1.00 81.06 273 GLY A N 1
ATOM 2201 C CA . GLY A 1 273 ? 23.909 5.371 7.692 1.00 81.06 273 GLY A CA 1
ATOM 2202 C C . GLY A 1 273 ? 22.451 5.435 7.228 1.00 81.06 273 GLY A C 1
ATOM 2203 O O . GLY A 1 273 ? 21.588 5.832 8.010 1.00 81.06 273 GLY A O 1
ATOM 2204 N N . GLU A 1 274 ? 22.164 5.059 5.979 1.00 85.00 274 GLU A N 1
ATOM 2205 C CA . GLU A 1 274 ? 20.838 5.174 5.371 1.00 85.00 274 GLU A CA 1
ATOM 2206 C C . GLU A 1 274 ? 19.884 4.098 5.893 1.00 85.00 274 GLU A C 1
ATOM 2208 O O . GLU A 1 274 ? 20.237 2.919 5.970 1.00 85.00 274 GLU A O 1
ATOM 2213 N N . SER A 1 275 ? 18.659 4.500 6.234 1.00 80.94 275 SER A N 1
ATOM 2214 C CA . SER A 1 275 ? 17.568 3.579 6.541 1.00 80.94 275 SER A CA 1
ATOM 2215 C C . SER A 1 275 ? 17.197 2.792 5.289 1.00 80.94 275 SER A C 1
ATOM 2217 O O . SER A 1 275 ? 17.039 3.367 4.212 1.00 80.94 275 SER A O 1
ATOM 2219 N N . PHE A 1 276 ? 16.990 1.482 5.443 1.00 73.69 276 PHE A N 1
ATOM 2220 C CA . PHE A 1 276 ? 16.589 0.607 4.337 1.00 73.69 276 PHE A CA 1
ATOM 2221 C C . PHE A 1 276 ? 15.301 1.066 3.636 1.00 73.69 276 PHE A C 1
ATOM 2223 O O . PHE A 1 276 ? 15.164 0.904 2.426 1.00 73.69 276 PHE A O 1
ATOM 2230 N N . ALA A 1 277 ? 14.348 1.619 4.389 1.00 80.81 277 ALA A N 1
ATOM 2231 C CA . ALA A 1 277 ? 13.061 2.041 3.862 1.00 80.81 277 ALA A CA 1
ATOM 2232 C C . ALA A 1 277 ? 12.434 3.163 4.708 1.00 80.81 277 ALA A C 1
ATOM 2234 O O . ALA A 1 277 ? 12.743 3.264 5.897 1.00 80.81 277 ALA A O 1
ATOM 2235 N N . PRO A 1 278 ? 11.511 3.961 4.137 1.00 89.75 278 PRO A N 1
ATOM 2236 C CA . PRO A 1 278 ? 10.864 5.083 4.827 1.00 89.75 278 PRO A CA 1
ATOM 2237 C C . PRO A 1 278 ? 9.743 4.658 5.797 1.00 89.75 278 PRO A C 1
ATOM 2239 O O . PRO A 1 278 ? 8.992 5.493 6.299 1.00 89.75 278 PRO A O 1
ATOM 2242 N N . TRP A 1 279 ? 9.568 3.354 6.030 1.00 90.06 279 TRP A N 1
ATOM 2243 C CA . TRP A 1 279 ? 8.360 2.795 6.641 1.00 90.06 279 TRP A CA 1
ATOM 2244 C C . TRP A 1 279 ? 8.141 3.198 8.098 1.00 90.06 279 TRP A C 1
ATOM 2246 O O . TRP A 1 279 ? 6.997 3.233 8.538 1.00 90.06 279 TRP A O 1
ATOM 2256 N N . VAL A 1 280 ? 9.197 3.510 8.854 1.00 90.69 280 VAL A N 1
ATOM 2257 C CA . VAL A 1 280 ? 9.059 3.979 10.244 1.00 90.69 280 VAL A CA 1
ATOM 2258 C C . VAL A 1 280 ? 8.331 5.323 10.276 1.00 90.69 280 VAL A C 1
ATOM 2260 O O . VAL A 1 280 ? 7.250 5.400 10.858 1.00 90.69 280 VAL A O 1
ATOM 2263 N N . ARG A 1 281 ? 8.850 6.335 9.569 1.00 93.75 281 ARG A N 1
ATOM 2264 C CA . ARG A 1 281 ? 8.185 7.634 9.402 1.00 93.75 281 ARG A CA 1
ATOM 2265 C C . ARG A 1 281 ? 6.787 7.513 8.809 1.00 93.75 281 ARG A C 1
ATOM 2267 O O . ARG A 1 281 ? 5.856 8.117 9.331 1.00 93.75 281 ARG A O 1
ATOM 2274 N N . LEU A 1 282 ? 6.640 6.786 7.700 1.00 94.19 282 LEU A N 1
ATOM 2275 C CA . LEU A 1 282 ? 5.387 6.785 6.939 1.00 94.19 282 LEU A CA 1
ATOM 2276 C C . LEU A 1 282 ? 4.231 6.127 7.701 1.00 94.19 282 LEU A C 1
ATOM 2278 O O . LEU A 1 282 ? 3.144 6.693 7.726 1.00 94.19 282 LEU A O 1
ATOM 2282 N N . HIS A 1 283 ? 4.456 5.000 8.384 1.00 90.62 283 HIS A N 1
ATOM 2283 C CA . HIS A 1 283 ? 3.424 4.423 9.256 1.00 90.62 283 HIS A CA 1
ATOM 2284 C C . HIS A 1 283 ? 3.209 5.257 10.526 1.00 90.62 283 HIS A C 1
ATOM 2286 O O . HIS A 1 283 ? 2.081 5.364 11.005 1.00 90.62 283 HIS A O 1
ATOM 2292 N N . GLY A 1 284 ? 4.258 5.925 11.025 1.00 91.50 284 GLY A N 1
ATOM 2293 C CA . GLY A 1 284 ? 4.160 6.852 12.155 1.00 91.50 284 GLY A CA 1
ATOM 2294 C C . GLY A 1 284 ? 3.112 7.948 11.968 1.00 91.50 284 GLY A C 1
ATOM 2295 O O . GLY A 1 284 ? 2.365 8.237 12.898 1.00 91.50 284 GLY A O 1
ATOM 2296 N N . ILE A 1 285 ? 3.005 8.507 10.761 1.00 93.00 285 ILE A N 1
ATOM 2297 C CA . ILE A 1 285 ? 2.062 9.593 10.449 1.00 93.00 285 ILE A CA 1
ATOM 2298 C C . ILE A 1 285 ? 0.683 9.127 9.949 1.00 93.00 285 ILE A C 1
ATOM 2300 O O . ILE A 1 285 ? -0.171 9.980 9.691 1.00 93.00 285 ILE A O 1
ATOM 2304 N N . LYS A 1 286 ? 0.474 7.815 9.765 1.00 87.62 286 LYS A N 1
ATOM 2305 C CA . LYS A 1 286 ? -0.726 7.266 9.113 1.00 87.62 286 LYS A CA 1
ATOM 2306 C C . LYS A 1 286 ? -1.519 6.245 9.930 1.00 87.62 286 LYS A C 1
ATOM 2308 O O . LYS A 1 286 ? -2.713 6.143 9.700 1.00 87.62 286 LYS A O 1
ATOM 2313 N N . ASP A 1 287 ? -0.846 5.436 10.753 1.00 83.12 287 ASP A N 1
ATOM 2314 C CA . ASP A 1 287 ? -1.473 4.276 11.413 1.00 83.12 287 ASP A CA 1
ATOM 2315 C C . ASP A 1 287 ? -1.152 4.186 12.922 1.00 83.12 287 ASP A C 1
ATOM 2317 O O . ASP A 1 287 ? -1.720 3.370 13.645 1.00 83.12 287 ASP A O 1
ATOM 2321 N N . TYR A 1 288 ? -0.186 4.954 13.439 1.00 87.69 288 TYR A N 1
ATOM 2322 C CA . TYR A 1 288 ? 0.190 4.868 14.859 1.00 87.69 288 TYR A CA 1
ATOM 2323 C C . TYR A 1 288 ? -0.512 5.906 15.731 1.00 87.69 288 TYR A C 1
ATOM 2325 O O . TYR A 1 288 ? -0.935 5.576 16.841 1.00 87.69 288 TYR A O 1
ATOM 2333 N N . TYR A 1 289 ? -0.642 7.140 15.249 1.00 85.69 289 TYR A N 1
ATOM 2334 C CA . TYR A 1 289 ? -1.232 8.234 16.019 1.00 85.69 289 TYR A CA 1
ATOM 2335 C C . TYR A 1 289 ? -2.769 8.191 16.033 1.00 85.69 289 TYR A C 1
ATOM 2337 O O . TYR A 1 289 ? -3.379 8.228 17.100 1.00 85.69 289 TYR A O 1
ATOM 2345 N N . ASP A 1 290 ? -3.387 8.083 14.860 1.00 82.75 290 ASP A N 1
ATOM 2346 C CA . ASP A 1 290 ? -4.838 8.075 14.618 1.00 82.75 290 ASP A CA 1
ATOM 2347 C C . ASP A 1 290 ? -5.551 6.932 15.364 1.00 82.75 290 ASP A C 1
ATOM 2349 O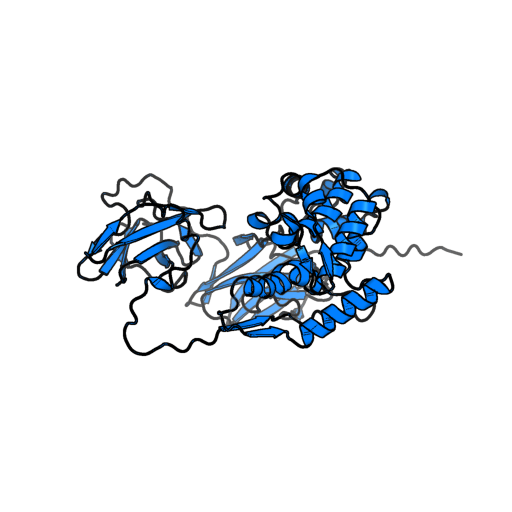 O . ASP A 1 290 ? -6.571 7.133 16.030 1.00 82.75 290 ASP A O 1
ATOM 2353 N N . MET A 1 291 ? -4.952 5.737 15.352 1.00 84.25 291 MET A N 1
ATOM 2354 C CA . MET A 1 291 ? -5.482 4.564 16.049 1.00 84.25 291 MET A CA 1
ATOM 2355 C C . MET A 1 291 ? -5.579 4.768 17.564 1.00 84.25 291 MET A C 1
ATOM 2357 O O . MET A 1 291 ? -6.430 4.167 18.220 1.00 84.25 291 MET A O 1
ATOM 2361 N N . VAL A 1 292 ? -4.699 5.590 18.137 1.00 86.69 292 VAL A N 1
ATOM 2362 C CA . VAL A 1 292 ? -4.724 5.926 19.565 1.00 86.69 292 VAL A CA 1
ATOM 2363 C C . VAL A 1 292 ? -5.656 7.113 19.802 1.00 86.69 292 VAL A C 1
ATOM 2365 O O . VAL A 1 292 ? -6.462 7.073 20.730 1.00 86.69 292 VAL A O 1
ATOM 2368 N N . SER A 1 293 ? -5.580 8.150 18.963 1.00 86.19 293 SER A N 1
ATOM 2369 C CA . SER A 1 293 ? -6.345 9.390 19.136 1.00 86.19 293 SER A CA 1
ATOM 2370 C C . SER A 1 293 ? -7.856 9.170 19.021 1.00 86.19 293 SER A C 1
ATOM 2372 O O . SER A 1 293 ? -8.630 9.819 19.725 1.00 86.19 293 SER A O 1
ATOM 2374 N N . ILE A 1 294 ? -8.308 8.191 18.225 1.00 85.38 294 ILE A N 1
ATOM 2375 C CA . ILE A 1 294 ? -9.734 7.850 18.121 1.00 85.38 294 ILE A CA 1
ATOM 2376 C C . ILE A 1 294 ? -10.343 7.440 19.471 1.00 85.38 294 ILE A C 1
ATOM 2378 O O . ILE A 1 294 ? -11.536 7.659 19.692 1.00 85.38 294 ILE A O 1
ATOM 2382 N N . LEU A 1 295 ? -9.544 6.895 20.396 1.00 86.62 295 LEU A N 1
ATOM 2383 C CA . LEU A 1 295 ? -10.007 6.478 21.722 1.00 86.62 295 LEU A CA 1
ATOM 2384 C C . LEU A 1 295 ? -10.412 7.668 22.601 1.00 86.62 295 LEU A C 1
ATOM 2386 O O . LEU A 1 295 ? -11.241 7.498 23.493 1.00 86.62 295 LEU A O 1
ATOM 2390 N N . GLU A 1 296 ? -9.927 8.882 22.321 1.00 84.62 296 GLU A N 1
ATOM 2391 C CA . GLU A 1 296 ? -10.370 10.096 23.023 1.00 84.62 296 GLU A CA 1
ATOM 2392 C C . GLU A 1 296 ? -11.871 10.359 22.825 1.00 84.62 296 GLU A C 1
ATOM 2394 O O . GLU A 1 296 ? -12.532 10.914 23.704 1.00 84.62 296 GLU A O 1
ATOM 2399 N N . LYS A 1 297 ? -12.434 9.913 21.692 1.00 84.88 297 LYS A N 1
ATOM 2400 C CA . LYS A 1 297 ? -13.871 10.009 21.393 1.00 84.88 297 LYS A CA 1
ATOM 2401 C C . LYS A 1 297 ? -14.702 8.985 22.182 1.00 84.88 297 LYS A C 1
ATOM 2403 O O . LYS A 1 297 ? -15.919 9.135 22.261 1.00 84.88 297 LYS A O 1
ATOM 2408 N N . TYR A 1 298 ? -14.067 7.965 22.768 1.00 87.62 298 TYR A N 1
ATOM 2409 C CA . TYR A 1 298 ? -14.726 6.829 23.421 1.00 87.62 298 TYR A CA 1
ATOM 2410 C C . TYR A 1 298 ? -14.082 6.486 24.779 1.00 87.62 298 TYR A C 1
ATOM 2412 O O . TYR A 1 298 ? -13.533 5.394 24.941 1.00 87.62 298 TYR A O 1
ATOM 2420 N N . PRO A 1 299 ? -14.176 7.377 25.785 1.00 84.69 299 PRO A N 1
ATOM 2421 C CA . PRO A 1 299 ? -13.470 7.227 27.063 1.00 84.69 299 PRO A CA 1
ATOM 2422 C C . PRO A 1 299 ? -13.874 5.983 27.873 1.00 84.69 299 PRO A C 1
ATOM 2424 O O . PRO A 1 299 ? -13.109 5.533 28.721 1.00 84.69 299 PRO A O 1
ATOM 2427 N N . ASP A 1 300 ? -15.051 5.413 27.605 1.00 83.81 300 ASP A N 1
ATOM 2428 C CA . ASP A 1 300 ? -15.545 4.208 28.281 1.00 83.81 300 ASP A CA 1
ATOM 2429 C C . ASP A 1 300 ? -15.004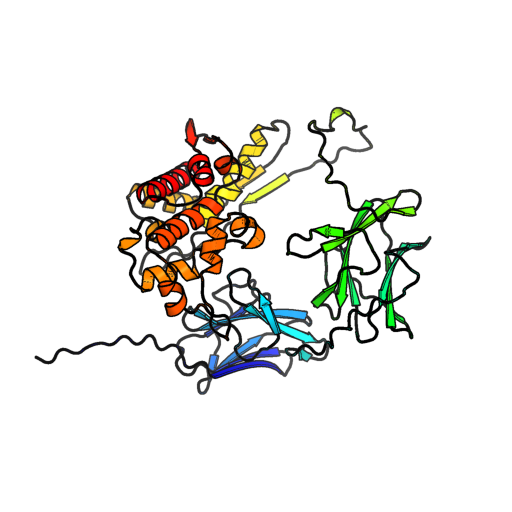 2.899 27.668 1.00 83.81 300 ASP A C 1
ATOM 2431 O O . ASP A 1 300 ? -15.191 1.820 28.235 1.00 83.81 300 ASP A O 1
ATOM 2435 N N . ILE A 1 301 ? -14.336 2.954 26.506 1.00 84.38 301 ILE A N 1
ATOM 2436 C CA . ILE A 1 301 ? -13.733 1.772 25.878 1.00 84.38 301 ILE A CA 1
ATOM 2437 C C . ILE A 1 301 ? -12.353 1.528 26.489 1.00 84.38 301 ILE A C 1
ATOM 2439 O O . ILE A 1 301 ? -11.407 2.284 26.286 1.00 84.38 301 ILE A O 1
ATOM 2443 N N . HIS A 1 302 ? -12.214 0.410 27.201 1.00 85.19 302 HIS A N 1
ATOM 2444 C CA . HIS A 1 302 ? -10.926 -0.023 27.735 1.00 85.19 302 HIS A CA 1
ATOM 2445 C C . HIS A 1 302 ? -10.103 -0.716 26.644 1.00 85.19 302 HIS A C 1
ATOM 2447 O O . HIS A 1 302 ? -10.373 -1.859 26.267 1.00 85.19 302 HIS A O 1
ATOM 2453 N N . PHE A 1 303 ? -9.078 -0.022 26.158 1.00 89.38 303 PHE A N 1
ATOM 2454 C CA . PHE A 1 303 ? -8.228 -0.459 25.058 1.00 89.38 303 PHE A CA 1
ATOM 2455 C C . PHE A 1 303 ? -6.750 -0.304 25.437 1.00 89.38 303 PHE A C 1
ATOM 2457 O O . PHE A 1 303 ? -6.356 0.724 25.981 1.00 89.38 303 PHE A O 1
ATOM 2464 N N . THR A 1 304 ? -5.912 -1.308 25.158 1.00 90.81 304 THR A N 1
ATOM 2465 C CA . THR A 1 304 ? -4.456 -1.206 25.368 1.00 90.81 304 THR A CA 1
ATOM 2466 C C . THR A 1 304 ? -3.728 -1.056 24.039 1.00 90.81 304 THR A C 1
ATOM 2468 O O . THR A 1 304 ? -3.811 -1.939 23.186 1.00 90.81 304 THR A O 1
ATOM 2471 N N . VAL A 1 305 ? -2.957 0.021 23.883 1.00 89.94 305 VAL A N 1
ATOM 2472 C CA . VAL A 1 305 ? -2.018 0.177 22.765 1.00 89.94 305 VAL A CA 1
ATOM 2473 C C . VAL A 1 305 ? -0.605 -0.088 23.268 1.00 89.94 305 VAL A C 1
ATOM 2475 O O . VAL A 1 305 ? -0.107 0.589 24.163 1.00 89.94 305 VAL A O 1
ATOM 2478 N N . ASN A 1 306 ? 0.034 -1.109 22.709 1.00 90.38 306 ASN A N 1
ATOM 2479 C CA . ASN A 1 306 ? 1.395 -1.507 23.032 1.00 90.38 306 ASN A CA 1
ATOM 2480 C C . ASN A 1 306 ? 2.349 -1.034 21.927 1.00 90.38 306 ASN A C 1
ATOM 2482 O O . ASN A 1 306 ? 2.247 -1.497 20.789 1.00 90.38 306 ASN A O 1
ATOM 2486 N N . LEU A 1 307 ? 3.291 -0.155 22.280 1.00 89.19 307 LEU A N 1
ATOM 2487 C CA . LEU A 1 307 ? 4.354 0.325 21.396 1.00 89.19 307 LEU A CA 1
ATOM 2488 C C . LEU A 1 307 ? 5.625 -0.499 21.615 1.00 89.19 307 LEU A C 1
ATOM 2490 O O . LEU A 1 307 ? 6.131 -0.609 22.733 1.00 89.19 307 LEU A O 1
ATOM 2494 N N . THR A 1 308 ? 6.160 -1.088 20.546 1.00 90.88 308 THR A N 1
ATOM 2495 C CA . THR A 1 308 ? 7.378 -1.900 20.651 1.00 90.88 308 THR A CA 1
ATOM 2496 C C . THR A 1 308 ? 8.618 -1.030 20.902 1.00 90.88 308 THR A C 1
ATOM 2498 O O . THR A 1 308 ? 8.760 0.024 20.280 1.00 90.88 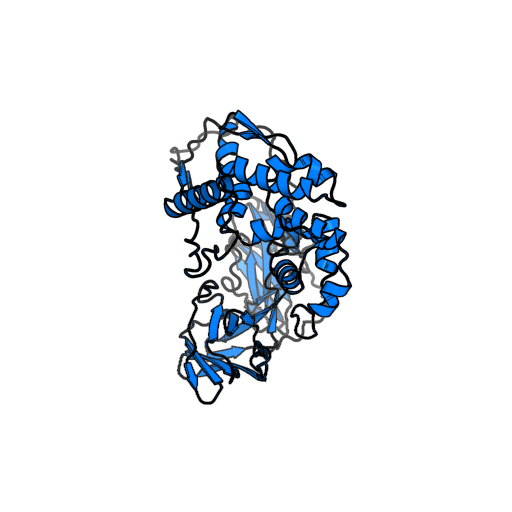308 THR A O 1
ATOM 2501 N N . PRO A 1 309 ? 9.589 -1.475 21.727 1.00 91.06 309 PRO A N 1
ATOM 2502 C CA . PRO A 1 309 ? 10.839 -0.732 21.923 1.00 91.06 309 PRO A CA 1
ATOM 2503 C C . PRO A 1 309 ? 11.616 -0.476 20.622 1.00 91.06 309 PRO A C 1
ATOM 2505 O O . PRO A 1 309 ? 12.290 0.539 20.487 1.00 91.06 309 PRO A O 1
ATOM 2508 N N . VAL A 1 310 ? 11.511 -1.393 19.653 1.00 90.62 310 VAL A N 1
ATOM 2509 C CA . VAL A 1 310 ? 12.140 -1.265 18.327 1.00 90.62 310 VAL A CA 1
ATOM 2510 C C . VAL A 1 310 ? 11.502 -0.145 17.503 1.00 90.62 310 VAL A C 1
ATOM 2512 O O . VAL A 1 310 ? 12.216 0.551 16.786 1.00 90.62 310 VAL A O 1
ATOM 2515 N N . LEU A 1 311 ? 10.185 0.050 17.603 1.00 90.56 311 LEU A N 1
ATOM 2516 C CA . LEU A 1 311 ? 9.506 1.181 16.976 1.00 90.56 311 LEU A CA 1
ATOM 2517 C C . LEU A 1 311 ? 9.962 2.501 17.607 1.00 90.56 311 LEU A C 1
ATOM 2519 O O . LEU A 1 311 ? 10.420 3.384 16.888 1.00 90.56 311 LEU A O 1
ATOM 2523 N N . LEU A 1 312 ? 9.900 2.598 18.941 1.00 91.69 312 LEU A N 1
ATOM 2524 C CA . LEU A 1 312 ? 10.265 3.815 19.676 1.00 91.69 312 LEU A CA 1
ATOM 2525 C C . LEU A 1 312 ? 11.704 4.252 19.382 1.00 91.69 312 LEU A C 1
ATOM 2527 O O . LEU A 1 312 ? 11.933 5.396 19.012 1.00 91.69 312 LEU A O 1
ATOM 2531 N N . MET A 1 313 ? 12.657 3.318 19.440 1.00 92.00 313 MET A N 1
ATOM 2532 C CA . MET A 1 313 ? 14.066 3.597 19.149 1.00 92.00 313 MET A CA 1
ATOM 2533 C C . MET A 1 313 ? 14.279 4.157 17.737 1.00 92.00 313 MET A C 1
ATOM 2535 O O . MET A 1 313 ? 15.101 5.049 17.553 1.00 92.00 313 MET A O 1
ATOM 2539 N N . GLN A 1 314 ? 13.576 3.624 16.732 1.00 92.12 314 GLN A N 1
ATOM 2540 C CA . GLN A 1 314 ? 13.724 4.089 15.350 1.00 92.12 314 GLN A CA 1
ATOM 2541 C C . GLN A 1 314 ? 13.070 5.462 15.142 1.00 92.12 314 GLN A C 1
ATOM 2543 O O . GLN A 1 314 ? 13.640 6.292 14.442 1.00 92.12 314 GLN A O 1
ATOM 2548 N N . LEU A 1 315 ? 11.920 5.721 15.775 1.00 92.56 315 LEU A N 1
ATOM 2549 C CA . LEU A 1 315 ? 11.268 7.033 15.738 1.00 92.56 315 LEU A CA 1
ATOM 2550 C C . LEU A 1 315 ? 12.132 8.111 16.401 1.00 92.56 315 LEU A C 1
ATOM 2552 O O . LEU A 1 315 ? 12.371 9.152 15.799 1.00 92.56 315 LEU A O 1
ATOM 2556 N N . GLU A 1 316 ? 12.647 7.849 17.605 1.00 93.88 316 GLU A N 1
ATOM 2557 C CA . GLU A 1 316 ? 13.524 8.779 18.332 1.00 93.88 316 GLU A CA 1
ATOM 2558 C C . GLU A 1 316 ? 14.772 9.144 17.517 1.00 93.88 316 GLU A C 1
ATOM 2560 O O . GLU A 1 316 ? 15.168 10.307 17.452 1.00 93.88 316 GLU A O 1
ATOM 2565 N N . ASP A 1 317 ? 15.378 8.153 16.867 1.00 91.69 317 ASP A N 1
ATOM 2566 C CA . ASP A 1 317 ? 16.561 8.317 16.026 1.00 91.69 317 ASP A CA 1
ATOM 2567 C C . ASP A 1 317 ? 16.258 9.112 14.741 1.00 91.69 317 ASP A C 1
ATOM 2569 O O . ASP A 1 317 ? 17.010 10.022 14.388 1.00 91.69 317 ASP A O 1
ATOM 2573 N N . GLU A 1 318 ? 15.127 8.847 14.075 1.00 93.06 318 GLU A N 1
ATOM 2574 C CA . GLU A 1 318 ? 14.681 9.647 12.926 1.00 93.06 318 GLU A CA 1
ATOM 2575 C C . GLU A 1 318 ? 14.396 11.103 13.310 1.00 93.06 318 GLU A C 1
ATOM 2577 O O . GLU A 1 318 ? 14.850 12.013 12.612 1.00 93.06 318 GLU A O 1
ATOM 2582 N N . ILE A 1 319 ? 13.685 11.333 14.419 1.00 95.44 319 ILE A N 1
ATOM 2583 C CA . ILE A 1 319 ? 13.354 12.674 14.919 1.00 95.44 319 ILE A CA 1
ATOM 2584 C C . ILE A 1 319 ? 14.629 13.445 15.252 1.00 95.44 319 ILE A C 1
ATOM 2586 O O . ILE A 1 319 ? 14.799 14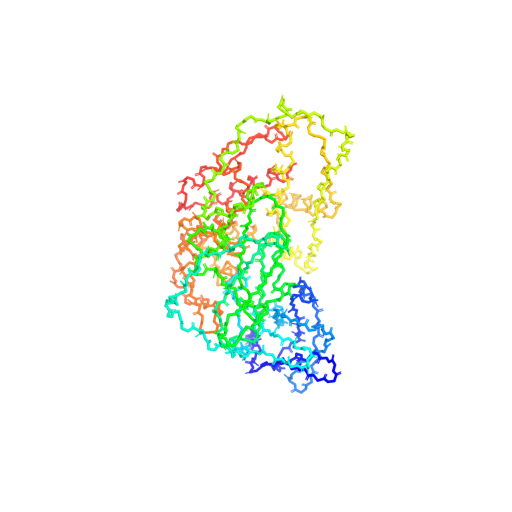.573 14.790 1.00 95.44 319 ILE A O 1
ATOM 2590 N N . LYS A 1 320 ? 15.537 12.830 16.015 1.00 95.62 320 LYS A N 1
ATOM 2591 C CA . LYS A 1 320 ? 16.786 13.465 16.433 1.00 95.62 320 LYS A CA 1
ATOM 2592 C C . LYS A 1 320 ? 17.631 13.889 15.232 1.00 95.62 320 LYS A C 1
ATOM 2594 O O . LYS A 1 320 ? 18.054 15.039 15.160 1.00 95.62 320 LYS A O 1
ATOM 2599 N N . LEU A 1 321 ? 17.868 12.980 14.283 1.00 94.19 321 LEU A N 1
ATOM 2600 C CA . LEU A 1 321 ? 18.689 13.287 13.106 1.00 94.19 321 LEU A CA 1
ATOM 2601 C C . LEU A 1 321 ? 18.062 14.400 12.264 1.00 94.19 321 LEU A C 1
ATOM 2603 O O . LEU A 1 321 ? 18.770 15.276 11.773 1.00 94.19 321 LEU A O 1
ATOM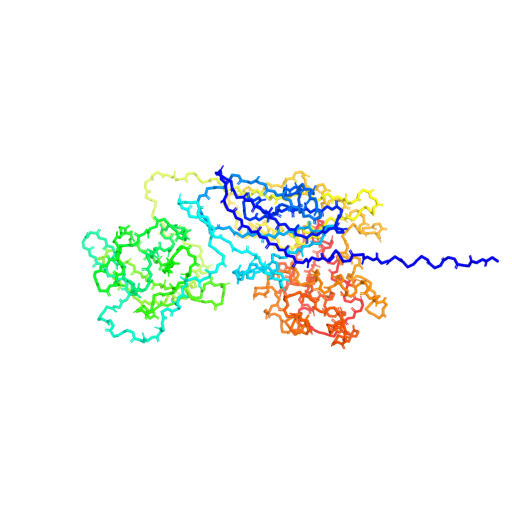 2607 N N . TYR A 1 322 ? 16.734 14.411 12.158 1.00 95.75 322 TYR A N 1
ATOM 2608 C CA . TYR A 1 322 ? 16.013 15.469 11.464 1.00 95.75 322 TYR A CA 1
ATOM 2609 C C . TYR A 1 322 ? 16.164 16.847 12.115 1.00 95.75 322 TYR A C 1
ATOM 2611 O O . TYR A 1 322 ? 16.373 17.839 11.414 1.00 95.75 322 TYR A O 1
ATOM 2619 N N . GLU A 1 323 ? 16.112 16.925 13.445 1.00 95.12 323 GLU A N 1
ATOM 2620 C CA . GLU A 1 323 ? 16.370 18.167 14.185 1.00 95.12 323 GLU A CA 1
ATOM 2621 C C . GLU A 1 323 ? 17.808 18.676 14.005 1.00 95.12 323 GLU A C 1
ATOM 2623 O O . GLU A 1 323 ? 18.041 19.886 14.000 1.00 95.12 323 GLU A O 1
ATOM 2628 N N . GLU A 1 324 ? 18.761 17.767 13.799 1.00 95.62 324 GLU A N 1
ATOM 2629 C CA . GLU A 1 324 ? 20.165 18.072 13.498 1.00 95.62 324 GLU A CA 1
ATOM 2630 C C . GLU A 1 324 ? 20.388 18.476 12.022 1.00 95.62 324 GLU A C 1
ATOM 2632 O O . GLU A 1 324 ? 21.494 18.858 11.637 1.00 95.62 324 GLU A O 1
ATOM 2637 N N . GLY A 1 325 ? 19.334 18.467 11.194 1.00 93.50 325 GLY A N 1
ATOM 2638 C CA . GLY A 1 325 ? 19.391 18.809 9.770 1.00 93.50 325 GLY A CA 1
ATOM 2639 C C . GLY A 1 325 ? 19.830 17.653 8.865 1.00 93.50 325 GLY A C 1
ATOM 2640 O O . GLY A 1 325 ? 20.097 17.867 7.679 1.00 93.50 325 GLY A O 1
ATOM 2641 N N . GLU A 1 326 ? 19.885 16.436 9.400 1.00 93.19 326 GLU A N 1
ATOM 2642 C CA . GLU A 1 326 ? 20.198 15.202 8.686 1.00 93.19 326 GLU A CA 1
ATOM 2643 C C . GLU A 1 326 ? 18.942 14.333 8.516 1.00 93.19 326 GLU A C 1
ATOM 2645 O O . GLU A 1 326 ? 17.869 14.630 9.025 1.00 93.19 326 GLU A O 1
ATOM 2650 N N . SER A 1 327 ? 19.018 13.249 7.746 1.00 93.38 327 SER A N 1
ATOM 2651 C CA . SER A 1 327 ? 17.949 12.246 7.762 1.00 93.38 327 SER A CA 1
ATOM 2652 C C . SER A 1 327 ? 18.466 10.913 7.234 1.00 93.38 327 SER A C 1
ATOM 2654 O O . SER A 1 327 ? 19.011 10.881 6.122 1.00 93.38 327 SER A O 1
ATOM 2656 N N . PRO A 1 328 ? 18.282 9.811 7.984 1.00 88.88 328 PRO A N 1
ATOM 2657 C CA . PRO A 1 328 ? 18.640 8.488 7.496 1.00 88.88 328 PRO A CA 1
ATOM 2658 C C . PRO A 1 328 ? 17.646 8.015 6.421 1.00 88.88 328 PRO A C 1
ATOM 2660 O O . PRO A 1 328 ? 17.996 7.179 5.592 1.00 88.88 328 PRO A O 1
ATOM 2663 N N . ASP A 1 329 ? 16.436 8.585 6.374 1.00 93.12 329 ASP A N 1
ATOM 2664 C CA . ASP A 1 329 ? 15.438 8.304 5.348 1.00 93.12 329 ASP A CA 1
ATOM 2665 C C . ASP A 1 329 ? 15.817 8.991 4.021 1.00 93.12 329 ASP A C 1
ATOM 2667 O O . ASP A 1 329 ? 15.743 10.215 3.847 1.00 93.12 329 ASP A O 1
ATOM 2671 N N . VAL A 1 330 ? 16.213 8.177 3.041 1.00 93.19 330 VAL A N 1
ATOM 2672 C CA . VAL A 1 330 ? 16.551 8.633 1.687 1.00 93.19 330 VAL A CA 1
ATOM 2673 C C . VAL A 1 330 ? 15.373 9.350 1.022 1.00 93.19 330 VAL A C 1
ATOM 2675 O O . VAL A 1 330 ? 15.586 10.336 0.317 1.00 93.19 330 VAL A O 1
ATOM 2678 N N . CYS A 1 331 ? 14.130 8.940 1.282 1.00 96.19 331 CYS A N 1
ATOM 2679 C CA . CYS A 1 331 ? 12.948 9.593 0.729 1.00 96.19 331 CYS A CA 1
ATOM 2680 C C . CYS A 1 331 ? 12.752 11.006 1.292 1.00 96.19 331 CYS A C 1
ATOM 2682 O O . CYS A 1 331 ? 12.327 11.891 0.546 1.00 96.19 331 CYS A O 1
ATOM 2684 N N . VAL A 1 332 ? 13.119 11.274 2.551 1.00 97.44 332 VAL A N 1
ATOM 2685 C CA . VAL A 1 332 ? 13.121 12.646 3.098 1.00 97.44 332 VAL A CA 1
ATOM 2686 C C . VAL A 1 332 ? 14.136 13.504 2.348 1.00 97.44 332 VAL A C 1
ATOM 2688 O O . VAL A 1 332 ? 13.785 14.565 1.827 1.00 97.44 332 VAL A O 1
ATOM 2691 N N . ARG A 1 333 ? 15.379 13.028 2.205 1.00 96.25 333 ARG A N 1
ATOM 2692 C CA . ARG A 1 333 ? 16.432 13.757 1.472 1.00 96.25 333 ARG A CA 1
ATOM 2693 C C . ARG A 1 333 ? 16.054 13.990 0.008 1.00 96.25 333 ARG A C 1
ATOM 2695 O O . ARG A 1 333 ? 16.200 15.103 -0.497 1.00 96.25 333 ARG A O 1
ATOM 2702 N N . MET A 1 334 ? 15.505 12.972 -0.653 1.00 98.12 334 MET A N 1
ATOM 2703 C CA . MET A 1 334 ? 15.035 13.064 -2.034 1.00 98.12 334 MET A CA 1
ATOM 2704 C C . MET A 1 334 ? 13.831 13.979 -2.177 1.00 98.12 334 MET A C 1
ATOM 2706 O O . MET A 1 334 ? 13.739 14.669 -3.182 1.00 98.12 334 MET A O 1
ATOM 2710 N N . THR A 1 335 ? 12.951 14.063 -1.180 1.00 98.38 335 THR A N 1
ATOM 2711 C CA . THR A 1 335 ? 11.866 15.051 -1.170 1.00 98.38 335 THR A CA 1
ATOM 2712 C C . THR A 1 335 ? 12.429 16.469 -1.081 1.00 98.38 335 THR A C 1
ATOM 2714 O O . THR A 1 335 ? 12.042 17.348 -1.849 1.00 98.38 335 THR A O 1
ATOM 2717 N N . LEU A 1 336 ? 13.377 16.711 -0.177 1.00 98.00 336 LEU A N 1
ATOM 2718 C CA . LEU A 1 336 ? 13.893 18.055 0.097 1.00 98.00 336 LEU A CA 1
ATOM 2719 C C . LEU A 1 336 ? 14.863 18.586 -0.965 1.00 98.00 336 LEU A C 1
ATOM 2721 O O . LEU A 1 336 ? 15.049 19.797 -1.059 1.00 98.00 336 LEU A O 1
ATOM 2725 N N . LYS A 1 337 ? 15.449 17.721 -1.798 1.00 98.38 337 LYS A N 1
ATOM 2726 C CA . LYS A 1 337 ? 16.316 18.133 -2.910 1.00 98.38 337 LYS A CA 1
ATOM 2727 C C . LYS A 1 337 ? 15.537 18.937 -3.954 1.00 98.38 337 LYS A C 1
ATOM 2729 O O . LYS A 1 337 ? 14.468 18.505 -4.393 1.00 98.38 337 LYS A O 1
ATOM 2734 N N . ASN A 1 338 ? 16.070 20.084 -4.384 1.00 98.56 338 ASN A N 1
ATOM 2735 C CA . ASN A 1 338 ? 15.397 20.938 -5.369 1.00 98.56 338 ASN A CA 1
ATOM 2736 C C . ASN A 1 338 ? 15.172 20.194 -6.690 1.00 98.56 338 ASN A C 1
ATOM 2738 O O . ASN A 1 338 ? 16.089 19.553 -7.210 1.00 98.56 338 ASN A O 1
ATOM 2742 N N . ALA A 1 339 ? 13.966 20.307 -7.253 1.00 98.38 339 ALA A N 1
ATOM 2743 C CA . ALA A 1 339 ? 13.574 19.522 -8.425 1.00 98.38 339 ALA A CA 1
ATOM 2744 C C . ALA A 1 339 ? 14.379 19.866 -9.695 1.00 98.38 339 ALA A C 1
ATOM 2746 O O . ALA A 1 339 ? 14.572 19.019 -10.567 1.00 98.38 339 ALA A O 1
ATOM 2747 N N . ASP A 1 340 ? 14.868 21.103 -9.804 1.00 97.88 340 ASP A N 1
ATOM 2748 C CA . ASP A 1 340 ? 15.719 21.575 -10.904 1.00 97.88 340 ASP A CA 1
ATOM 2749 C C . ASP A 1 340 ? 17.165 21.056 -10.817 1.00 97.88 340 ASP A C 1
ATOM 2751 O O . ASP A 1 340 ? 17.868 21.018 -11.825 1.00 97.88 340 ASP A O 1
ATOM 2755 N N . SER A 1 341 ? 17.578 20.596 -9.635 1.00 98.12 341 SER A N 1
ATOM 2756 C CA . SER A 1 341 ? 18.904 20.042 -9.350 1.00 98.12 341 SER A CA 1
ATOM 2757 C C . SER A 1 341 ? 18.969 18.511 -9.419 1.00 98.12 341 SER A C 1
ATOM 2759 O O . SER A 1 341 ? 20.030 17.930 -9.181 1.00 98.12 341 SER A O 1
ATOM 2761 N N . LEU A 1 342 ? 17.848 17.842 -9.721 1.00 98.62 342 LEU A N 1
ATOM 2762 C CA . LEU A 1 342 ? 17.782 16.382 -9.760 1.00 98.62 342 LEU A CA 1
ATOM 2763 C C . LEU A 1 342 ? 18.665 15.831 -10.882 1.00 98.62 342 LEU A C 1
ATOM 2765 O O . LEU A 1 342 ? 18.442 16.082 -12.075 1.00 98.62 342 LEU A O 1
ATOM 2769 N N . THR A 1 343 ? 19.645 15.030 -10.479 1.00 98.62 343 THR A N 1
ATOM 2770 C CA . THR A 1 343 ? 20.506 14.260 -11.370 1.00 98.62 343 THR A CA 1
ATOM 2771 C C . THR A 1 343 ? 19.726 13.114 -12.013 1.00 98.62 343 THR A C 1
ATOM 2773 O O . THR A 1 343 ? 18.565 12.851 -11.693 1.00 98.62 343 THR A O 1
ATOM 2776 N N . TYR A 1 344 ? 20.366 12.421 -12.952 1.00 97.88 344 TYR A N 1
ATOM 2777 C CA . TYR A 1 344 ? 19.788 11.235 -13.574 1.00 97.88 344 TYR A CA 1
ATOM 2778 C C . TYR A 1 344 ? 19.493 10.127 -12.546 1.00 97.88 344 TYR A C 1
ATOM 2780 O O . TYR A 1 344 ? 18.390 9.587 -12.541 1.00 97.88 344 TYR A O 1
ATOM 2788 N N . GLU A 1 345 ? 20.425 9.857 -11.626 1.00 96.69 345 GLU A N 1
ATOM 2789 C CA . GLU A 1 345 ? 20.241 8.823 -10.596 1.00 96.69 345 GLU A CA 1
ATOM 2790 C C . GLU A 1 345 ? 19.164 9.202 -9.572 1.00 96.69 345 GLU A C 1
ATOM 2792 O O . GLU A 1 345 ? 18.369 8.347 -9.192 1.00 96.69 345 GLU A O 1
ATOM 2797 N N . ASP A 1 346 ? 19.045 10.486 -9.203 1.00 98.06 346 ASP A N 1
ATOM 2798 C CA . ASP A 1 346 ? 17.941 10.921 -8.332 1.00 98.06 346 ASP A CA 1
ATOM 2799 C C . ASP A 1 346 ? 16.584 10.643 -8.997 1.00 98.06 346 ASP A C 1
ATOM 2801 O O . ASP A 1 346 ? 15.651 10.164 -8.360 1.00 98.06 346 ASP A O 1
ATOM 2805 N N . LYS A 1 347 ? 16.462 10.916 -10.302 1.00 98.44 347 LYS A N 1
ATOM 2806 C CA . LYS A 1 347 ? 15.212 10.696 -11.044 1.00 98.44 347 LYS A CA 1
ATOM 2807 C C . LYS A 1 347 ? 14.861 9.218 -11.153 1.00 98.44 347 LYS A C 1
ATOM 2809 O O . LYS A 1 347 ? 13.684 8.884 -11.046 1.00 98.44 347 LYS A O 1
ATOM 2814 N N . LYS A 1 348 ? 15.852 8.341 -11.339 1.00 95.00 348 LYS A N 1
ATOM 2815 C CA . LYS A 1 348 ? 15.643 6.886 -11.288 1.00 95.00 348 LYS A CA 1
ATOM 2816 C C . LYS A 1 348 ? 15.107 6.463 -9.925 1.00 95.00 348 LYS A C 1
ATOM 2818 O O . LYS A 1 348 ? 14.043 5.853 -9.868 1.00 95.00 348 LYS A O 1
ATOM 2823 N N . TYR A 1 349 ? 15.760 6.916 -8.855 1.00 92.75 349 TYR A N 1
ATOM 2824 C CA . TYR A 1 349 ? 15.331 6.635 -7.489 1.00 92.75 349 TYR A CA 1
ATOM 2825 C C . TYR A 1 349 ? 13.884 7.087 -7.234 1.00 92.75 349 TYR A C 1
ATOM 2827 O O . TYR A 1 349 ? 13.089 6.329 -6.682 1.00 92.75 349 TYR A O 1
ATOM 2835 N N . LEU A 1 350 ? 13.504 8.296 -7.670 1.00 96.44 350 LEU A N 1
ATOM 2836 C CA . LEU A 1 350 ? 12.123 8.782 -7.554 1.00 96.44 350 LEU A CA 1
ATOM 2837 C C . LEU A 1 350 ? 11.137 7.900 -8.341 1.00 96.44 350 LEU A C 1
ATOM 2839 O O . LEU A 1 350 ? 10.069 7.572 -7.834 1.00 96.44 350 LEU A O 1
ATOM 2843 N N . LEU A 1 351 ? 11.471 7.496 -9.570 1.00 88.75 351 LEU A N 1
ATOM 2844 C CA . LEU A 1 351 ? 10.593 6.658 -10.397 1.00 88.75 351 LEU A CA 1
ATOM 2845 C C . LEU A 1 351 ? 10.361 5.260 -9.811 1.00 88.75 351 LEU A C 1
ATOM 2847 O O . LEU A 1 351 ? 9.279 4.702 -10.013 1.00 88.75 351 LEU A O 1
ATOM 2851 N N . GLU A 1 352 ? 11.352 4.718 -9.107 1.00 82.25 352 GLU A N 1
ATOM 2852 C CA . GLU A 1 352 ? 11.276 3.432 -8.410 1.00 82.25 352 GLU A CA 1
ATOM 2853 C C . GLU A 1 352 ? 10.501 3.552 -7.094 1.00 82.25 352 GLU A C 1
ATOM 2855 O O . GLU A 1 352 ? 9.585 2.775 -6.839 1.00 82.25 352 GLU A O 1
ATOM 2860 N N . ASN A 1 353 ? 10.829 4.553 -6.272 1.00 85.62 353 ASN A N 1
ATOM 2861 C CA . ASN A 1 353 ? 10.441 4.560 -4.862 1.00 85.62 353 ASN A CA 1
ATOM 2862 C C . ASN A 1 353 ? 9.255 5.481 -4.551 1.00 85.62 353 ASN A C 1
ATOM 2864 O O . ASN A 1 353 ? 8.503 5.207 -3.622 1.00 85.62 353 ASN A O 1
ATOM 2868 N N . PHE A 1 354 ? 9.012 6.545 -5.323 1.00 96.56 354 PHE A N 1
ATOM 2869 C CA . PHE A 1 354 ? 7.966 7.532 -5.000 1.00 96.56 354 PHE A CA 1
ATOM 2870 C C . PHE A 1 354 ? 6.576 7.123 -5.511 1.00 96.56 354 PHE A C 1
ATOM 2872 O O . PHE A 1 354 ? 5.656 7.935 -5.533 1.00 96.56 354 PHE A O 1
ATOM 2879 N N . PHE A 1 355 ? 6.405 5.858 -5.894 1.00 87.31 355 PHE A N 1
ATOM 2880 C CA . PHE A 1 355 ? 5.111 5.219 -6.164 1.00 87.31 355 PHE A CA 1
ATOM 2881 C C . PHE A 1 355 ? 4.910 3.958 -5.309 1.00 87.31 355 PHE A C 1
ATOM 2883 O O . PHE A 1 355 ? 4.100 3.101 -5.659 1.00 87.31 355 PHE A O 1
ATOM 2890 N N . SER A 1 356 ? 5.657 3.838 -4.206 1.00 81.94 356 SER A N 1
ATOM 2891 C CA . SER A 1 356 ? 5.636 2.699 -3.278 1.00 81.94 356 SER A CA 1
ATOM 2892 C C . SER A 1 356 ? 4.495 2.773 -2.250 1.00 81.94 356 SER A C 1
ATOM 2894 O O . SER A 1 356 ? 4.664 2.481 -1.072 1.00 81.94 356 SER A O 1
ATOM 2896 N N . ALA A 1 357 ? 3.313 3.177 -2.709 1.00 79.44 357 ALA A N 1
ATOM 2897 C CA . ALA A 1 357 ? 2.061 3.145 -1.959 1.00 79.44 357 ALA A CA 1
ATOM 2898 C C . ALA A 1 357 ? 1.025 2.376 -2.781 1.00 79.44 357 ALA A C 1
ATOM 2900 O O . ALA A 1 357 ? 1.182 2.252 -3.996 1.00 79.44 357 ALA A O 1
ATOM 2901 N N . ASN A 1 358 ? -0.040 1.872 -2.154 1.00 81.25 358 ASN A N 1
ATOM 2902 C CA . ASN A 1 358 ? -1.075 1.152 -2.894 1.00 81.25 358 ASN A CA 1
ATOM 2903 C C . ASN A 1 358 ? -1.684 2.059 -3.977 1.00 81.25 358 ASN A C 1
ATOM 2905 O O . ASN A 1 358 ? -2.171 3.152 -3.679 1.00 81.25 358 ASN A O 1
ATOM 2909 N N . TRP A 1 359 ? -1.647 1.617 -5.236 1.00 74.94 359 TRP A N 1
ATOM 2910 C CA . TRP A 1 359 ? -2.045 2.485 -6.339 1.00 74.94 359 TRP A CA 1
ATOM 2911 C C . TRP A 1 359 ? -3.512 2.869 -6.257 1.00 74.94 359 TRP A C 1
ATOM 2913 O O . TRP A 1 359 ? -3.801 4.056 -6.264 1.00 74.94 359 TRP A O 1
ATOM 2923 N N . ASP A 1 360 ? -4.418 1.911 -6.113 1.00 62.25 360 ASP A N 1
ATOM 2924 C CA . ASP A 1 360 ? -5.854 2.175 -6.200 1.00 62.25 360 ASP A CA 1
ATOM 2925 C C . ASP A 1 360 ? -6.378 2.993 -5.018 1.00 62.25 360 ASP A C 1
ATOM 2927 O O . ASP A 1 360 ? -7.225 3.861 -5.207 1.00 62.25 360 ASP A O 1
ATOM 2931 N N . ASN A 1 361 ? -5.829 2.768 -3.822 1.00 74.19 361 ASN A N 1
ATOM 2932 C CA . ASN A 1 361 ? -6.331 3.369 -2.588 1.00 74.19 361 ASN A CA 1
ATOM 2933 C C . ASN A 1 361 ? -5.570 4.627 -2.152 1.00 74.19 361 ASN A C 1
ATOM 2935 O O . ASN A 1 361 ? -6.120 5.425 -1.402 1.00 74.19 361 ASN A O 1
ATOM 2939 N N . MET A 1 362 ? -4.317 4.817 -2.582 1.00 87.12 362 MET A N 1
ATOM 2940 C CA . MET A 1 362 ? -3.475 5.924 -2.096 1.00 87.12 362 MET A CA 1
ATOM 2941 C C . MET A 1 362 ? -2.921 6.816 -3.205 1.00 87.12 362 MET A C 1
ATOM 2943 O O . MET A 1 362 ? -2.630 7.979 -2.945 1.00 87.12 362 MET A O 1
ATOM 2947 N N . ILE A 1 363 ? -2.767 6.315 -4.435 1.00 84.50 363 ILE A N 1
ATOM 2948 C CA . ILE A 1 363 ? -2.190 7.097 -5.543 1.00 84.50 363 ILE A CA 1
ATOM 2949 C C . ILE A 1 363 ? -3.279 7.575 -6.505 1.00 84.50 363 ILE A C 1
ATOM 2951 O O . ILE A 1 363 ? -3.389 8.766 -6.795 1.00 84.50 363 ILE A O 1
ATOM 2955 N N . ASP A 1 364 ? -4.098 6.656 -7.003 1.00 84.31 364 ASP A N 1
ATOM 2956 C CA . ASP A 1 364 ? -5.038 6.879 -8.095 1.00 84.31 364 ASP A CA 1
ATOM 2957 C C . ASP A 1 364 ? -6.295 7.642 -7.674 1.00 84.31 364 ASP A C 1
ATOM 2959 O O . ASP A 1 364 ? -6.967 8.215 -8.537 1.00 84.31 364 ASP A O 1
ATOM 2963 N N . ILE A 1 365 ? -6.565 7.716 -6.367 1.00 82.94 365 ILE A N 1
ATOM 2964 C CA . ILE A 1 365 ? -7.592 8.596 -5.796 1.00 82.94 365 ILE A CA 1
ATOM 2965 C C . ILE A 1 365 ? -7.239 10.082 -5.969 1.00 82.94 365 ILE A C 1
ATOM 2967 O O . ILE A 1 365 ? -8.130 10.928 -6.002 1.00 82.94 365 ILE A O 1
ATOM 2971 N N . TRP A 1 366 ? -5.952 10.410 -6.147 1.00 92.06 366 TRP A N 1
ATOM 2972 C CA . TRP A 1 366 ? -5.472 11.777 -6.327 1.00 92.06 366 TRP A CA 1
ATOM 2973 C C . TRP A 1 366 ? -5.183 12.058 -7.807 1.00 92.06 366 TRP A C 1
ATOM 2975 O O . TRP A 1 366 ? -4.214 11.524 -8.359 1.00 92.06 366 TRP A O 1
ATOM 2985 N N . PRO A 1 367 ? -5.942 12.952 -8.479 1.00 90.88 367 PRO A N 1
ATOM 2986 C CA . PRO A 1 367 ? -5.849 13.125 -9.931 1.00 90.88 367 PRO A CA 1
ATOM 2987 C C . PRO A 1 367 ? -4.437 13.435 -10.438 1.00 90.88 367 PRO A C 1
ATOM 2989 O O . PRO A 1 367 ? -4.002 12.904 -11.461 1.00 90.88 367 PRO A O 1
ATOM 2992 N N . ARG A 1 368 ? -3.698 14.284 -9.714 1.00 98.19 368 ARG A N 1
ATOM 2993 C CA . ARG A 1 368 ? -2.333 14.660 -10.093 1.00 98.19 368 ARG A CA 1
ATOM 2994 C C . ARG A 1 368 ? -1.329 13.541 -9.830 1.00 98.19 368 ARG A C 1
ATOM 2996 O O . ARG A 1 368 ? -0.435 13.347 -10.649 1.00 98.19 368 ARG A O 1
ATOM 3003 N N . TYR A 1 369 ? -1.462 12.798 -8.737 1.00 98.12 369 TYR A N 1
ATOM 3004 C CA . TYR A 1 369 ? -0.534 11.712 -8.440 1.00 98.12 369 TYR A CA 1
ATOM 3005 C C . TYR A 1 369 ? -0.708 10.549 -9.430 1.00 98.12 369 TYR A C 1
ATOM 3007 O O . TYR A 1 369 ? 0.277 10.060 -9.990 1.00 98.12 369 TYR A O 1
ATOM 3015 N N . LYS A 1 370 ? -1.963 10.224 -9.775 1.00 88.94 370 LYS A N 1
ATOM 3016 C CA . LYS A 1 370 ? -2.319 9.318 -10.876 1.00 88.94 370 LYS A CA 1
ATOM 3017 C C . LYS A 1 370 ? -1.685 9.728 -12.201 1.00 88.94 370 LYS A C 1
ATOM 3019 O O . LYS A 1 370 ? -1.082 8.904 -12.883 1.00 88.94 370 LYS A O 1
ATOM 3024 N N . GLU A 1 371 ? -1.804 11.005 -12.570 1.00 91.94 371 GLU A N 1
ATOM 3025 C CA . GLU A 1 371 ? -1.211 11.541 -13.800 1.00 91.94 371 GLU A CA 1
ATOM 3026 C C . GLU A 1 371 ? 0.304 11.285 -13.844 1.00 91.94 371 GLU A C 1
ATOM 3028 O O . GLU A 1 371 ? 0.821 10.802 -14.850 1.00 91.94 371 GLU A O 1
ATOM 3033 N N . LEU A 1 372 ? 1.013 11.558 -12.743 1.00 97.00 372 LEU A N 1
ATOM 3034 C CA . LEU A 1 372 ? 2.457 11.329 -12.631 1.00 97.00 372 LEU A CA 1
ATOM 3035 C C . LEU A 1 372 ? 2.806 9.840 -12.738 1.00 97.00 372 LEU A C 1
ATOM 3037 O O . LEU A 1 372 ? 3.745 9.485 -13.449 1.00 97.00 372 LEU A O 1
ATOM 3041 N N . ARG A 1 373 ? 2.024 8.956 -12.107 1.00 92.38 373 ARG A N 1
ATOM 3042 C CA . ARG A 1 373 ? 2.213 7.501 -12.215 1.00 92.38 373 ARG A CA 1
ATOM 3043 C C . ARG A 1 373 ? 2.060 7.022 -13.658 1.00 92.38 373 ARG A C 1
ATOM 3045 O O . ARG A 1 373 ? 2.901 6.266 -14.142 1.00 92.38 373 ARG A O 1
ATOM 3052 N N . LEU A 1 374 ? 1.026 7.495 -14.357 1.00 82.62 374 LEU A N 1
ATOM 3053 C CA . LEU A 1 374 ? 0.733 7.139 -15.751 1.00 82.62 374 LEU A CA 1
ATOM 3054 C C . LEU A 1 374 ? 1.735 7.727 -16.756 1.00 82.62 374 LEU A C 1
ATOM 3056 O O . LEU A 1 374 ? 1.837 7.235 -17.879 1.00 82.62 374 LEU A O 1
ATOM 3060 N N . LYS A 1 375 ? 2.504 8.755 -16.375 1.00 88.94 375 LYS A N 1
ATOM 3061 C CA . LYS A 1 375 ? 3.614 9.257 -17.199 1.00 88.94 375 LYS A CA 1
ATOM 3062 C C . LYS A 1 375 ? 4.790 8.281 -17.270 1.00 88.94 375 LYS A C 1
ATOM 3064 O O . LYS A 1 375 ? 5.571 8.391 -18.219 1.00 88.94 375 LYS A O 1
ATOM 3069 N N . ARG A 1 376 ? 4.928 7.333 -16.331 1.00 87.19 376 ARG A N 1
ATOM 3070 C CA . ARG A 1 376 ? 5.982 6.309 -16.398 1.00 87.19 376 ARG A CA 1
ATOM 3071 C C . ARG A 1 376 ? 5.860 5.498 -17.688 1.00 87.19 376 ARG A C 1
ATOM 3073 O O . ARG A 1 376 ? 4.769 5.165 -18.146 1.00 87.19 376 ARG A O 1
ATOM 3080 N N . ALA A 1 377 ? 6.999 5.241 -18.310 1.00 70.25 377 ALA A N 1
ATOM 3081 C CA . ALA A 1 377 ? 7.133 4.326 -19.426 1.00 70.25 377 ALA A CA 1
ATOM 3082 C C . ALA A 1 377 ? 7.683 2.999 -18.909 1.00 70.25 377 ALA A C 1
ATOM 3084 O O . ALA A 1 377 ? 8.504 2.976 -17.993 1.00 70.25 377 ALA A O 1
ATOM 3085 N N . PHE A 1 378 ? 7.237 1.912 -19.523 1.00 64.81 378 PHE A N 1
ATOM 3086 C CA . PHE A 1 378 ? 7.660 0.566 -19.180 1.00 64.81 378 PHE A CA 1
ATOM 3087 C C . PHE A 1 378 ? 8.176 -0.128 -20.435 1.00 64.81 378 PHE A C 1
ATOM 3089 O O . PHE A 1 378 ? 7.682 0.119 -21.540 1.00 64.81 378 PHE A O 1
ATOM 3096 N N . THR A 1 379 ? 9.188 -0.966 -20.257 1.00 56.25 379 THR A N 1
ATOM 3097 C CA . THR A 1 379 ? 9.718 -1.845 -21.295 1.00 56.25 379 THR A CA 1
ATOM 3098 C C . THR A 1 379 ? 8.713 -2.959 -21.600 1.00 56.25 379 THR A C 1
ATOM 3100 O O . THR A 1 379 ? 7.727 -3.162 -20.889 1.00 56.25 379 THR A O 1
ATOM 3103 N N . THR A 1 380 ? 8.964 -3.733 -22.654 1.00 43.84 380 THR A N 1
ATOM 3104 C CA . THR A 1 380 ? 8.137 -4.905 -22.984 1.00 43.84 380 THR A CA 1
ATOM 3105 C C . THR A 1 380 ? 8.175 -5.995 -21.915 1.00 43.84 380 THR A C 1
ATOM 3107 O O . THR A 1 380 ? 7.241 -6.785 -21.844 1.00 43.84 380 THR A O 1
ATOM 3110 N N . SER A 1 381 ? 9.220 -6.032 -21.081 1.00 41.00 381 SER A N 1
ATOM 3111 C CA . SER A 1 381 ? 9.318 -6.925 -19.922 1.00 41.00 381 SER A CA 1
ATOM 3112 C C . SER A 1 381 ? 8.670 -6.343 -18.661 1.00 41.00 381 SER A C 1
ATOM 3114 O O . SER A 1 381 ? 8.808 -6.912 -17.592 1.00 41.00 381 SER A O 1
ATOM 3116 N N . GLY A 1 382 ? 7.992 -5.194 -18.749 1.00 44.78 382 GLY A N 1
ATOM 3117 C CA . GLY A 1 382 ? 7.297 -4.587 -17.612 1.00 44.78 382 GLY A CA 1
ATOM 3118 C C . GLY A 1 382 ? 8.198 -3.842 -16.623 1.00 44.78 382 GLY A C 1
ATOM 3119 O O . GLY A 1 382 ? 7.683 -3.261 -15.673 1.00 44.78 382 GLY A O 1
ATOM 3120 N N . SER A 1 383 ? 9.516 -3.785 -16.845 1.00 52.28 383 SER A N 1
ATOM 3121 C CA . SER A 1 383 ? 10.417 -2.944 -16.046 1.00 52.28 383 SER A CA 1
ATOM 3122 C C . SER A 1 383 ? 10.287 -1.465 -16.423 1.00 52.28 383 SER A C 1
ATOM 3124 O O . SER A 1 383 ? 9.844 -1.130 -17.523 1.00 52.28 383 SER A O 1
ATOM 3126 N N . ILE A 1 384 ? 10.674 -0.554 -15.526 1.00 69.12 384 ILE A N 1
ATOM 3127 C CA . ILE A 1 384 ? 10.637 0.887 -15.813 1.00 69.12 384 ILE A CA 1
ATOM 3128 C C . ILE A 1 384 ? 11.642 1.210 -16.926 1.00 69.12 384 ILE A C 1
ATOM 3130 O O . ILE A 1 384 ? 12.838 0.956 -16.801 1.00 69.12 384 ILE A O 1
ATOM 3134 N N . ASP A 1 385 ? 11.164 1.840 -17.998 1.00 79.56 385 ASP A N 1
ATOM 3135 C CA . ASP A 1 385 ? 12.031 2.490 -18.979 1.00 79.56 385 ASP A CA 1
ATOM 3136 C C . ASP A 1 385 ? 12.388 3.882 -18.443 1.00 79.56 385 ASP A C 1
ATOM 3138 O O . ASP A 1 385 ? 11.610 4.839 -18.562 1.00 79.56 385 ASP A O 1
ATOM 3142 N N . PHE A 1 386 ? 13.545 3.987 -17.787 1.00 82.31 386 PHE A N 1
ATOM 3143 C CA . PHE A 1 386 ? 13.984 5.220 -17.136 1.00 82.31 386 PHE A CA 1
ATOM 3144 C C . PHE A 1 386 ? 14.186 6.366 -18.121 1.00 82.31 386 PHE A C 1
ATOM 3146 O O . PHE A 1 386 ? 13.726 7.477 -17.861 1.00 82.31 386 PHE A O 1
ATOM 3153 N N . ASP A 1 387 ? 14.813 6.117 -19.268 1.00 91.75 387 ASP A N 1
ATOM 3154 C CA . ASP A 1 387 ? 15.105 7.166 -20.242 1.00 91.75 387 ASP A CA 1
ATOM 3155 C C . ASP A 1 387 ? 13.825 7.710 -20.877 1.00 91.75 387 ASP A C 1
ATOM 3157 O O . ASP A 1 387 ? 13.664 8.929 -21.018 1.00 91.75 387 ASP A O 1
ATOM 3161 N N . ALA A 1 388 ? 12.891 6.829 -21.245 1.00 84.31 388 ALA A N 1
ATOM 3162 C CA . ALA A 1 388 ? 11.603 7.244 -21.785 1.00 84.31 388 ALA A CA 1
ATOM 3163 C C . ALA A 1 388 ? 10.730 7.924 -20.722 1.00 84.31 388 ALA A C 1
ATOM 3165 O O . ALA A 1 388 ? 10.050 8.904 -21.034 1.00 84.31 388 ALA A O 1
ATOM 3166 N N . SER A 1 389 ? 10.769 7.454 -19.471 1.00 83.88 389 SER A N 1
ATOM 3167 C CA . SER A 1 389 ? 10.058 8.084 -18.353 1.00 83.88 389 SER A CA 1
ATOM 3168 C C . SER A 1 389 ? 10.597 9.485 -18.081 1.00 83.88 389 SER A C 1
ATOM 3170 O O . SER A 1 389 ? 9.835 10.448 -18.079 1.00 83.88 389 SER A O 1
ATOM 3172 N N . ILE A 1 390 ? 11.915 9.636 -17.929 1.00 97.69 390 ILE A N 1
ATOM 3173 C CA . ILE A 1 390 ? 12.551 10.910 -17.579 1.00 97.69 390 ILE A CA 1
ATOM 3174 C C . ILE A 1 390 ? 12.266 11.989 -18.627 1.00 97.69 390 ILE A C 1
ATOM 3176 O O . ILE A 1 390 ? 11.999 13.133 -18.264 1.00 97.69 390 ILE A O 1
ATOM 3180 N N . LYS A 1 391 ? 12.248 11.635 -19.919 1.00 97.44 391 LYS A N 1
ATOM 3181 C CA . LYS A 1 391 ? 11.920 12.568 -21.013 1.00 97.44 391 LYS A CA 1
ATOM 3182 C C . LYS A 1 391 ? 10.491 13.122 -20.945 1.00 97.44 391 LYS A C 1
ATOM 3184 O O . LYS A 1 391 ? 10.244 14.194 -21.489 1.00 97.44 391 LYS A O 1
ATOM 3189 N N . LYS A 1 392 ? 9.553 12.413 -20.306 1.00 96.44 392 LYS A N 1
ATOM 3190 C CA . LYS A 1 392 ? 8.145 12.831 -20.171 1.00 96.44 392 LYS A CA 1
ATOM 3191 C C . LYS A 1 392 ? 7.893 13.757 -18.976 1.00 96.44 392 LYS A C 1
ATOM 3193 O O . LYS A 1 392 ? 6.842 14.397 -18.929 1.00 96.44 392 LYS A O 1
ATOM 3198 N N . PHE A 1 393 ? 8.809 13.813 -18.009 1.00 98.25 393 PHE A N 1
ATOM 3199 C CA . PHE A 1 393 ? 8.647 14.599 -16.787 1.00 98.25 393 PHE A CA 1
ATOM 3200 C C . PHE A 1 393 ? 9.297 15.980 -16.914 1.00 98.25 393 PHE A C 1
ATOM 3202 O O . PHE A 1 393 ? 10.491 16.115 -17.182 1.00 98.25 393 PHE A O 1
ATOM 3209 N N . THR A 1 394 ? 8.516 17.019 -16.640 1.00 98.62 394 THR A N 1
ATOM 3210 C CA . THR A 1 394 ? 9.005 18.388 -16.438 1.00 98.62 394 THR A CA 1
ATOM 3211 C C . THR A 1 394 ? 9.573 18.575 -15.026 1.00 98.62 394 THR A C 1
ATOM 3213 O O . THR A 1 394 ? 9.305 17.782 -14.125 1.00 98.62 394 THR A O 1
ATOM 3216 N N . THR A 1 395 ? 10.301 19.670 -14.778 1.00 98.75 395 THR A N 1
ATOM 3217 C CA . THR A 1 395 ? 10.747 20.039 -13.418 1.00 98.75 395 THR A CA 1
ATOM 3218 C C . THR A 1 395 ? 9.581 20.135 -12.427 1.00 98.75 395 THR A C 1
ATOM 3220 O O . THR A 1 395 ? 9.710 19.712 -11.281 1.00 98.75 395 THR A O 1
ATOM 3223 N N . GLN A 1 396 ? 8.423 20.644 -12.864 1.00 98.81 396 GLN A N 1
ATOM 3224 C CA . GLN A 1 396 ? 7.234 20.716 -12.013 1.00 98.81 396 GLN A CA 1
ATOM 3225 C C . GLN A 1 396 ? 6.629 19.331 -11.740 1.00 98.81 396 GLN A C 1
ATOM 3227 O O . GLN A 1 396 ? 6.131 19.106 -10.643 1.00 98.81 396 GLN A O 1
ATOM 3232 N N . ASP A 1 397 ? 6.699 18.392 -12.691 1.00 98.81 397 ASP A N 1
ATOM 3233 C CA . ASP A 1 397 ? 6.255 17.009 -12.465 1.00 98.81 397 ASP A CA 1
ATOM 3234 C C . ASP A 1 397 ? 7.087 16.321 -11.379 1.00 98.81 397 ASP A C 1
ATOM 3236 O O . ASP A 1 397 ? 6.526 15.679 -10.497 1.00 98.81 397 ASP A O 1
ATOM 3240 N N . TRP A 1 398 ? 8.412 16.501 -11.397 1.00 98.81 398 TRP A N 1
ATOM 3241 C CA . TRP A 1 398 ? 9.289 15.959 -10.356 1.00 98.81 398 TRP A CA 1
ATOM 3242 C C . TRP A 1 398 ? 8.980 16.533 -8.980 1.00 98.81 398 TRP A C 1
ATOM 3244 O O . TRP A 1 398 ? 8.904 15.794 -8.002 1.00 98.81 398 TRP A O 1
ATOM 3254 N N . ARG A 1 399 ? 8.758 17.847 -8.907 1.00 98.81 399 ARG A N 1
ATOM 3255 C CA . ARG A 1 399 ? 8.408 18.500 -7.648 1.00 98.81 399 ARG A CA 1
ATOM 3256 C C . ARG A 1 399 ? 7.055 18.038 -7.119 1.00 98.81 399 ARG A C 1
ATOM 3258 O O . ARG A 1 399 ? 6.921 17.774 -5.928 1.00 98.81 399 ARG A O 1
ATOM 3265 N N . ASP A 1 400 ? 6.063 17.924 -7.997 1.00 98.81 400 ASP A N 1
ATOM 3266 C CA . ASP A 1 400 ? 4.748 17.428 -7.609 1.00 98.81 400 ASP A CA 1
ATOM 3267 C C . ASP A 1 400 ? 4.813 15.958 -7.168 1.00 98.81 400 ASP A C 1
ATOM 3269 O O . ASP A 1 400 ? 4.126 15.601 -6.218 1.00 98.81 400 ASP A O 1
ATOM 3273 N N . LEU A 1 401 ? 5.665 15.128 -7.785 1.00 98.81 401 LEU A N 1
ATOM 3274 C CA . LEU A 1 401 ? 5.907 13.747 -7.351 1.00 98.81 401 LEU A CA 1
ATOM 3275 C C . LEU A 1 401 ? 6.525 13.693 -5.949 1.00 98.81 401 LEU A C 1
ATOM 3277 O O . LEU A 1 401 ? 6.051 12.937 -5.104 1.00 98.81 401 LEU A O 1
ATOM 3281 N N . GLN A 1 402 ? 7.541 14.524 -5.687 1.00 98.81 402 GLN A N 1
ATOM 3282 C CA . GLN A 1 402 ? 8.169 14.627 -4.366 1.00 98.81 402 GLN A CA 1
ATOM 3283 C C . GLN A 1 402 ? 7.148 14.977 -3.273 1.00 98.81 402 GLN A C 1
ATOM 3285 O O . GLN A 1 402 ? 7.207 14.443 -2.168 1.00 98.81 402 GLN A O 1
ATOM 3290 N N . VAL A 1 403 ? 6.193 15.857 -3.584 1.00 98.88 403 VAL A N 1
ATOM 3291 C CA . VAL A 1 403 ? 5.120 16.233 -2.657 1.00 98.88 403 VAL A CA 1
ATOM 3292 C C . VAL A 1 403 ? 4.087 15.123 -2.497 1.00 98.88 403 VAL A C 1
ATOM 3294 O O . VAL A 1 403 ? 3.775 14.748 -1.369 1.00 98.88 403 VAL A O 1
ATOM 3297 N N . TRP A 1 404 ? 3.562 14.588 -3.599 1.00 98.62 404 TRP A N 1
ATOM 3298 C CA . TRP A 1 404 ? 2.452 13.638 -3.557 1.00 98.62 404 TRP A CA 1
ATOM 3299 C C . TRP A 1 404 ? 2.799 12.324 -2.880 1.00 98.62 404 TRP A C 1
ATOM 3301 O O . TRP A 1 404 ? 1.957 11.798 -2.156 1.00 98.62 404 TRP A O 1
ATOM 3311 N N . PHE A 1 405 ? 4.039 11.854 -3.041 1.00 98.44 405 PHE A N 1
ATOM 3312 C CA . PHE A 1 405 ? 4.528 10.723 -2.264 1.00 98.44 405 PHE A CA 1
ATOM 3313 C C . PHE A 1 405 ? 4.292 10.948 -0.772 1.00 98.44 405 PHE A C 1
ATOM 3315 O O . PHE A 1 405 ? 3.733 10.089 -0.119 1.00 98.44 405 PHE A O 1
ATOM 3322 N N . ASN A 1 406 ? 4.624 12.123 -0.237 1.00 98.44 406 ASN A N 1
ATOM 3323 C CA . ASN A 1 406 ? 4.460 12.397 1.188 1.00 98.44 406 ASN A CA 1
ATOM 3324 C C . ASN A 1 406 ? 3.009 12.674 1.590 1.00 98.44 406 ASN A C 1
ATOM 3326 O O . ASN A 1 406 ? 2.594 12.216 2.649 1.00 98.44 406 ASN A O 1
ATOM 3330 N N . LEU A 1 407 ? 2.241 13.399 0.770 1.00 98.19 407 LEU A N 1
ATOM 3331 C CA . LEU A 1 407 ? 0.841 13.718 1.077 1.00 98.19 407 LEU A CA 1
ATOM 3332 C C . LEU A 1 407 ? -0.038 12.470 1.174 1.00 98.19 407 LEU A C 1
ATOM 3334 O O . LEU A 1 407 ? -0.865 12.391 2.075 1.00 98.19 407 LEU A O 1
ATOM 3338 N N . ALA A 1 408 ? 0.168 11.491 0.289 1.00 96.19 408 ALA A N 1
ATOM 3339 C CA . ALA A 1 408 ? -0.634 10.269 0.251 1.00 96.19 408 ALA A CA 1
ATOM 3340 C C . ALA A 1 408 ? -0.507 9.401 1.517 1.00 96.19 408 ALA A C 1
ATOM 3342 O O . ALA A 1 408 ? -1.363 8.555 1.755 1.00 96.19 408 ALA A O 1
ATOM 3343 N N . TRP A 1 409 ? 0.544 9.609 2.317 1.00 96.25 409 TRP A N 1
ATOM 3344 C CA . TRP A 1 409 ? 0.801 8.878 3.559 1.00 96.25 409 TRP A CA 1
ATOM 3345 C C . TRP A 1 409 ? 0.309 9.586 4.820 1.00 96.25 409 TRP A C 1
ATOM 3347 O O . TRP A 1 409 ? 0.462 9.029 5.894 1.00 96.25 409 TRP A O 1
ATOM 3357 N N . PHE A 1 410 ? -0.260 10.789 4.750 1.00 96.69 410 PHE A N 1
ATOM 3358 C CA . PHE A 1 410 ? -0.902 11.358 5.939 1.00 96.69 410 PHE A CA 1
ATOM 3359 C C . PHE A 1 410 ? -2.189 10.602 6.260 1.00 96.69 410 PHE A C 1
ATOM 3361 O O . PHE A 1 410 ? -2.935 10.275 5.337 1.00 96.69 410 PHE A O 1
ATOM 3368 N N . ASP A 1 411 ? -2.478 10.376 7.541 1.00 93.62 411 ASP A N 1
ATOM 3369 C CA . ASP A 1 411 ? -3.812 9.934 7.957 1.00 93.62 411 ASP A CA 1
ATOM 3370 C C . ASP A 1 411 ? -4.908 10.915 7.462 1.00 93.62 411 ASP A C 1
ATOM 3372 O O . ASP A 1 411 ? -4.646 12.130 7.425 1.00 93.62 411 ASP A O 1
ATOM 3376 N N . PRO A 1 412 ? -6.112 10.440 7.062 1.00 91.56 412 PRO A N 1
ATOM 3377 C CA . PRO A 1 412 ? -7.202 11.303 6.614 1.00 91.56 412 PRO A CA 1
ATOM 3378 C C . PRO A 1 412 ? -7.535 12.457 7.564 1.00 91.56 412 PRO A C 1
ATOM 3380 O O . PRO A 1 412 ? -7.820 13.550 7.073 1.00 91.56 412 PRO A O 1
ATOM 3383 N N . ASP A 1 413 ? -7.403 12.292 8.886 1.00 91.75 413 ASP A N 1
ATOM 3384 C CA . ASP A 1 413 ? -7.673 13.372 9.844 1.00 91.75 413 ASP A CA 1
ATOM 3385 C C . ASP A 1 413 ? -6.798 14.615 9.555 1.00 91.75 413 ASP A C 1
ATOM 3387 O O . ASP A 1 413 ? -7.286 15.750 9.565 1.00 91.75 413 ASP A O 1
ATOM 3391 N N . PHE A 1 414 ? -5.520 14.423 9.195 1.00 95.81 414 PHE A N 1
ATOM 3392 C CA . PHE A 1 414 ? -4.608 15.518 8.824 1.00 95.81 414 PHE A CA 1
ATOM 3393 C C . PHE A 1 414 ? -4.843 16.058 7.406 1.00 95.81 414 PHE A C 1
ATOM 3395 O O . PHE A 1 414 ? -4.456 17.194 7.099 1.00 95.81 414 PHE A O 1
ATOM 3402 N N . GLN A 1 415 ? -5.415 15.239 6.519 1.00 95.56 415 GLN A N 1
ATOM 3403 C CA . GLN A 1 415 ? -5.739 15.617 5.142 1.00 95.56 415 GLN A CA 1
ATOM 3404 C C . GLN A 1 415 ? -7.020 16.452 5.064 1.00 95.56 415 GLN A C 1
ATOM 3406 O O . GLN A 1 415 ? -7.125 17.330 4.207 1.00 95.56 415 GLN A O 1
ATOM 3411 N N . GLU A 1 416 ? -7.982 16.188 5.947 1.00 93.19 416 GLU A N 1
ATOM 3412 C CA . GLU A 1 416 ? -9.315 16.787 5.922 1.00 93.19 416 GLU A CA 1
ATOM 3413 C C . GLU A 1 416 ? -9.436 18.029 6.810 1.00 93.19 416 GLU A C 1
ATOM 3415 O O . GLU A 1 416 ? -10.222 18.929 6.487 1.00 93.19 416 GLU A O 1
ATOM 3420 N N . GLY A 1 417 ? -8.651 18.122 7.890 1.00 91.50 417 GLY A N 1
ATOM 3421 C CA . GLY A 1 417 ? -8.805 19.185 8.880 1.00 91.50 417 GLY A CA 1
ATOM 3422 C C . GLY A 1 417 ? -7.571 19.490 9.725 1.00 91.50 417 GLY A C 1
ATOM 3423 O O . GLY A 1 417 ? -6.454 19.057 9.435 1.00 91.50 417 GLY A O 1
ATOM 3424 N N . ASP A 1 418 ? -7.797 20.321 10.742 1.00 95.75 418 ASP A N 1
ATOM 3425 C CA . ASP A 1 418 ? -6.812 20.688 11.756 1.00 95.75 418 ASP A CA 1
ATOM 3426 C C . ASP A 1 418 ? -6.835 19.669 12.897 1.00 95.75 418 ASP A C 1
ATOM 3428 O O . ASP A 1 418 ? -7.883 19.418 13.496 1.00 95.75 418 ASP A O 1
ATOM 3432 N N . VAL A 1 419 ? -5.665 19.134 13.242 1.00 93.75 419 VAL A N 1
ATOM 3433 C CA . VAL A 1 419 ? -5.488 18.188 14.347 1.00 93.75 419 VAL A CA 1
ATOM 3434 C C . VAL A 1 419 ? -4.630 18.832 15.426 1.00 93.75 419 VAL A C 1
ATOM 3436 O O . VAL A 1 419 ? -3.526 19.314 15.157 1.00 93.75 419 VAL A O 1
ATOM 3439 N N . LYS A 1 420 ? -5.135 18.848 16.664 1.00 93.94 420 LYS A N 1
ATOM 3440 C CA . LYS A 1 420 ? -4.395 19.333 17.832 1.00 93.94 420 LYS A CA 1
ATOM 3441 C C . LYS A 1 420 ? -3.603 18.183 18.449 1.00 93.94 420 LYS A C 1
ATOM 3443 O O . LYS A 1 420 ? -4.185 17.263 19.011 1.00 93.94 420 LYS A O 1
ATOM 3448 N N . LEU A 1 421 ? -2.281 18.265 18.368 1.00 93.19 421 LEU A N 1
ATOM 3449 C CA . LEU A 1 421 ? -1.371 17.259 18.900 1.00 93.19 421 LEU A CA 1
ATOM 3450 C C . LEU A 1 421 ? -1.234 17.375 20.432 1.00 93.19 421 LEU A C 1
ATOM 3452 O O . LEU A 1 421 ? -1.408 18.469 20.985 1.00 93.19 421 LEU A O 1
ATOM 3456 N N . PRO A 1 422 ? -0.837 16.290 21.129 1.00 90.50 422 PRO A N 1
ATOM 3457 C CA . PRO A 1 422 ? -0.535 16.316 22.564 1.00 90.50 422 PRO A CA 1
ATOM 3458 C C . PRO A 1 422 ? 0.563 17.316 22.954 1.00 90.50 422 PRO A C 1
ATOM 3460 O O . PRO A 1 422 ? 0.563 17.836 24.068 1.00 90.50 422 PRO A O 1
ATOM 3463 N N . THR A 1 423 ? 1.462 17.645 22.022 1.00 91.94 423 THR A N 1
ATOM 3464 C CA . THR A 1 423 ? 2.494 18.684 22.179 1.00 91.94 423 THR A CA 1
ATOM 3465 C C . THR A 1 423 ? 1.916 20.102 22.300 1.00 91.94 423 THR A C 1
ATOM 3467 O O . THR A 1 423 ? 2.628 21.038 22.660 1.00 91.94 423 THR A O 1
ATOM 3470 N N . GLY A 1 424 ? 0.621 20.281 22.014 1.00 93.81 424 GLY A N 1
ATOM 3471 C CA . GLY A 1 424 ? -0.077 21.565 21.994 1.00 93.81 424 GLY A CA 1
ATOM 3472 C C . GLY A 1 424 ? -0.070 22.249 20.625 1.00 93.81 424 GLY A C 1
ATOM 3473 O O . GLY A 1 424 ? -0.801 23.223 20.435 1.00 93.81 424 GLY A O 1
ATOM 3474 N N . GLU A 1 425 ? 0.709 21.742 19.668 1.00 95.56 425 GLU A N 1
ATOM 3475 C CA . GLU A 1 425 ? 0.715 22.229 18.291 1.00 95.56 425 GLU A CA 1
ATOM 3476 C C . GLU A 1 425 ? -0.563 21.820 17.545 1.00 95.56 425 GLU A C 1
ATOM 3478 O O . GLU A 1 425 ? -1.197 20.813 17.848 1.00 95.56 425 GLU A O 1
ATOM 3483 N N . THR A 1 426 ? -0.958 22.613 16.551 1.00 96.94 426 THR A N 1
ATOM 3484 C CA . THR A 1 426 ? -2.026 22.258 15.609 1.00 96.94 426 THR A CA 1
ATOM 3485 C C . THR A 1 426 ? -1.418 22.098 14.228 1.00 96.94 426 THR A C 1
ATOM 3487 O O . THR A 1 426 ? -0.675 22.974 13.775 1.00 96.94 426 THR A O 1
ATOM 3490 N N . VAL A 1 427 ? -1.705 20.975 13.579 1.00 97.12 427 VAL A N 1
ATOM 3491 C CA . VAL A 1 427 ? -1.146 20.619 12.276 1.00 97.12 427 VAL A CA 1
ATOM 3492 C C . VAL A 1 427 ? -2.245 20.239 11.291 1.00 97.12 427 VAL A C 1
ATOM 3494 O O . VAL A 1 427 ? -3.278 19.698 11.674 1.00 97.12 427 VAL A O 1
ATOM 3497 N N . SER A 1 428 ? -2.010 20.527 10.013 1.00 97.56 428 SER A N 1
ATOM 3498 C CA . SER A 1 428 ? -2.871 20.118 8.904 1.00 97.56 428 SER A CA 1
ATOM 3499 C C . SER A 1 428 ? -2.091 20.150 7.598 1.00 97.56 428 SER A C 1
ATOM 3501 O O . SER A 1 428 ? -1.281 21.057 7.373 1.00 97.56 428 SER A O 1
ATOM 3503 N N . VAL A 1 429 ? -2.377 19.204 6.703 1.00 98.31 429 VAL A N 1
ATOM 3504 C CA . VAL A 1 429 ? -1.912 19.243 5.309 1.00 98.31 429 VAL A CA 1
ATOM 3505 C C . VAL A 1 429 ? -3.028 19.545 4.315 1.00 98.31 429 VAL A C 1
ATOM 3507 O O . VAL A 1 429 ? -2.767 19.605 3.111 1.00 98.31 429 VAL A O 1
ATOM 3510 N N . LYS A 1 430 ? -4.243 19.839 4.793 1.00 98.25 430 LYS A N 1
ATOM 3511 C CA . LYS A 1 430 ? -5.414 20.115 3.953 1.00 98.25 430 LYS A CA 1
ATOM 3512 C C . LYS A 1 430 ? -5.139 21.155 2.870 1.00 98.25 430 LYS A C 1
ATOM 3514 O O . LYS A 1 430 ? -5.489 20.964 1.710 1.00 98.25 430 LYS A O 1
ATOM 3519 N N . LYS A 1 431 ? -4.427 22.235 3.204 1.00 98.31 431 LYS A N 1
ATOM 3520 C CA . LYS A 1 431 ? -4.084 23.288 2.231 1.00 98.31 431 LYS A CA 1
ATOM 3521 C C . LYS A 1 431 ? -3.267 22.771 1.035 1.00 98.31 431 LYS A C 1
ATOM 3523 O O . LYS A 1 431 ? -3.342 23.340 -0.051 1.00 98.31 431 LYS A O 1
ATOM 3528 N N . PHE A 1 432 ? -2.468 21.719 1.225 1.00 98.62 432 PHE A N 1
ATOM 3529 C CA . PHE A 1 432 ? -1.680 21.093 0.164 1.00 98.62 432 PHE A CA 1
ATOM 3530 C C . PHE A 1 432 ? -2.514 20.094 -0.639 1.00 98.62 432 PHE A C 1
ATOM 3532 O O . PHE A 1 432 ? -2.373 20.049 -1.861 1.00 98.62 432 PHE A O 1
ATOM 3539 N N . ILE A 1 433 ? -3.421 19.372 0.027 1.00 98.19 433 ILE A N 1
ATOM 3540 C CA . ILE A 1 433 ? -4.433 18.529 -0.622 1.00 98.19 433 ILE A CA 1
ATOM 3541 C C . ILE A 1 433 ? -5.306 19.379 -1.556 1.00 98.19 433 ILE A C 1
ATOM 3543 O O . ILE A 1 433 ? -5.391 19.090 -2.748 1.00 98.19 433 ILE A O 1
ATOM 3547 N N . ASP A 1 434 ? -5.845 20.495 -1.055 1.00 97.12 434 ASP A N 1
ATOM 3548 C CA . ASP A 1 434 ? -6.673 21.437 -1.820 1.00 97.12 434 ASP A CA 1
ATOM 3549 C C . ASP A 1 434 ? -5.904 22.056 -3.000 1.00 97.12 434 ASP A C 1
ATOM 3551 O O . ASP A 1 434 ? -6.460 22.291 -4.075 1.00 97.12 434 ASP A O 1
ATOM 3555 N N . LYS A 1 435 ? -4.602 22.318 -2.815 1.00 98.44 435 LYS A N 1
ATOM 3556 C CA . LYS A 1 435 ? -3.728 22.838 -3.873 1.00 98.44 435 LYS A CA 1
ATOM 3557 C C . LYS A 1 435 ? -3.534 21.817 -4.998 1.00 98.44 435 LYS A C 1
ATOM 3559 O O . LYS A 1 435 ? -3.538 22.195 -6.170 1.00 98.44 435 LYS A O 1
ATOM 3564 N N . GLY A 1 436 ? -3.318 20.548 -4.651 1.00 97.88 436 GLY A N 1
ATOM 3565 C CA . GLY A 1 436 ? -3.296 19.378 -5.536 1.00 97.88 436 GLY A CA 1
ATOM 3566 C C . GLY A 1 436 ? -2.195 19.307 -6.612 1.00 97.88 436 GLY A C 1
ATOM 3567 O O . GLY A 1 436 ? -1.886 18.221 -7.107 1.00 97.88 436 GLY A O 1
ATOM 3568 N N . ARG A 1 437 ? -1.592 20.430 -7.017 1.00 98.31 437 ARG A N 1
ATOM 3569 C CA . ARG A 1 437 ? -0.536 20.524 -8.040 1.00 98.31 437 ARG A CA 1
ATOM 3570 C C . ARG A 1 437 ? 0.218 21.849 -7.972 1.00 98.31 437 ARG A C 1
ATOM 3572 O O . ARG A 1 437 ? -0.173 22.766 -7.253 1.00 98.31 437 ARG A O 1
ATOM 3579 N N . ASN A 1 438 ? 1.256 21.982 -8.800 1.00 98.19 438 ASN A N 1
ATOM 3580 C CA . ASN A 1 438 ? 2.070 23.197 -8.900 1.00 98.19 438 ASN A CA 1
ATOM 3581 C C . ASN A 1 438 ? 2.696 23.569 -7.549 1.00 98.19 438 ASN A C 1
ATOM 3583 O O . ASN A 1 438 ? 2.677 24.728 -7.113 1.00 98.19 438 ASN A O 1
ATOM 3587 N N . PHE A 1 439 ? 3.207 22.559 -6.846 1.00 98.75 439 PHE A N 1
ATOM 3588 C CA . PHE A 1 439 ? 3.829 22.759 -5.550 1.00 98.75 439 PHE A CA 1
ATOM 3589 C C . PHE A 1 439 ? 5.121 23.573 -5.669 1.00 98.75 439 PHE A C 1
ATOM 3591 O O . PHE A 1 439 ? 5.712 23.694 -6.747 1.00 98.75 439 PHE A O 1
ATOM 3598 N N . SER A 1 440 ? 5.542 24.168 -4.558 1.00 98.69 440 SER A N 1
ATOM 3599 C CA . SER A 1 440 ? 6.779 24.937 -4.423 1.00 98.69 440 SER A CA 1
ATOM 3600 C C . SER A 1 440 ? 7.837 24.152 -3.635 1.00 98.69 440 SER A C 1
ATOM 3602 O O . SER A 1 440 ? 7.514 23.200 -2.929 1.00 98.69 440 SER A O 1
ATOM 3604 N N . GLU A 1 441 ? 9.109 24.552 -3.721 1.00 98.50 441 GLU A N 1
ATOM 3605 C CA . GLU A 1 441 ? 10.172 23.974 -2.873 1.00 98.50 441 GLU A CA 1
ATOM 3606 C C . GLU A 1 441 ? 9.882 24.204 -1.376 1.00 98.50 441 GLU A C 1
ATOM 3608 O O . GLU A 1 441 ? 10.159 23.347 -0.539 1.00 98.50 441 GLU A O 1
ATOM 3613 N N . LYS A 1 442 ? 9.237 25.332 -1.046 1.00 98.56 442 LYS A N 1
ATOM 3614 C CA . LYS A 1 442 ? 8.786 25.645 0.314 1.00 98.56 442 LYS A CA 1
ATOM 3615 C C . LYS A 1 442 ? 7.691 24.684 0.787 1.00 98.56 442 LYS A C 1
ATOM 3617 O O . LYS A 1 442 ? 7.720 24.284 1.945 1.00 98.56 442 LYS A O 1
ATOM 3622 N N . ASP A 1 443 ? 6.773 24.286 -0.097 1.00 98.75 443 ASP A N 1
ATOM 3623 C CA . ASP A 1 443 ? 5.700 23.344 0.250 1.00 98.75 443 ASP A CA 1
ATOM 3624 C C . ASP A 1 443 ? 6.293 22.001 0.695 1.00 98.75 443 ASP A C 1
ATOM 3626 O O . ASP A 1 443 ? 5.859 21.441 1.694 1.00 98.75 443 ASP A O 1
ATOM 3630 N N . LYS A 1 444 ? 7.341 21.518 0.010 1.00 98.56 444 LYS A N 1
ATOM 3631 C CA . LYS A 1 444 ? 8.037 20.275 0.384 1.00 98.56 444 LYS A CA 1
ATOM 3632 C C . LYS A 1 444 ? 8.610 20.343 1.792 1.00 98.56 444 LYS A C 1
ATOM 3634 O O . LYS A 1 444 ? 8.426 19.412 2.569 1.00 98.56 444 LYS A O 1
ATOM 3639 N N . ARG A 1 445 ? 9.295 21.444 2.116 1.00 98.25 445 ARG A N 1
ATOM 3640 C CA . ARG A 1 445 ? 9.866 21.668 3.450 1.00 98.25 445 ARG A CA 1
ATOM 3641 C C . ARG A 1 445 ? 8.778 21.639 4.517 1.00 98.25 445 ARG A C 1
ATOM 3643 O O . ARG A 1 445 ? 8.908 20.899 5.481 1.00 98.25 445 ARG A O 1
ATOM 3650 N N . GLU A 1 446 ? 7.701 22.388 4.299 1.00 98.62 446 GLU A N 1
ATOM 3651 C CA . GLU A 1 446 ? 6.608 22.502 5.261 1.00 98.62 446 GLU A CA 1
ATOM 3652 C C . GLU A 1 446 ? 5.873 21.172 5.480 1.00 98.62 446 GLU A C 1
ATOM 3654 O O . GLU A 1 446 ? 5.573 20.828 6.618 1.00 98.62 446 GLU A O 1
ATOM 3659 N N . ILE A 1 447 ? 5.637 20.386 4.424 1.00 98.69 447 ILE A N 1
ATOM 3660 C CA . ILE A 1 447 ? 5.018 19.057 4.543 1.00 98.69 447 ILE A CA 1
ATOM 3661 C C . ILE A 1 447 ? 5.888 18.122 5.386 1.00 98.69 447 ILE A C 1
ATOM 3663 O O . ILE A 1 447 ? 5.373 17.471 6.291 1.00 98.69 447 ILE A O 1
ATOM 3667 N N . ILE A 1 448 ? 7.198 18.072 5.126 1.00 98.44 448 ILE A N 1
ATOM 3668 C CA . ILE A 1 448 ? 8.112 17.234 5.913 1.00 98.44 448 ILE A CA 1
ATOM 3669 C C . ILE A 1 448 ? 8.190 17.732 7.365 1.00 98.44 448 ILE A C 1
ATOM 3671 O O . ILE A 1 448 ? 8.140 16.920 8.283 1.00 98.44 448 ILE A O 1
ATOM 3675 N N . ASP A 1 449 ? 8.227 19.048 7.598 1.00 98.19 449 ASP A N 1
ATOM 3676 C CA . ASP A 1 449 ? 8.181 19.609 8.955 1.00 98.19 449 ASP A CA 1
ATOM 3677 C C . ASP A 1 449 ? 6.925 19.180 9.716 1.00 98.19 449 ASP A C 1
ATOM 3679 O O . ASP A 1 449 ? 7.010 18.849 10.895 1.00 98.19 449 ASP A O 1
ATOM 3683 N N . ILE A 1 450 ? 5.770 19.134 9.050 1.00 98.25 450 ILE A N 1
ATOM 3684 C CA . ILE A 1 450 ? 4.531 18.651 9.664 1.00 98.25 450 ILE A CA 1
ATOM 3685 C C . ILE A 1 450 ? 4.636 17.165 10.028 1.00 98.25 450 ILE A C 1
ATOM 3687 O O . ILE A 1 450 ? 4.226 16.797 11.125 1.00 98.25 450 ILE A O 1
ATOM 3691 N N . GLN A 1 451 ? 5.218 16.317 9.173 1.00 97.75 451 GLN A N 1
ATOM 3692 C CA . GLN A 1 451 ? 5.407 14.897 9.505 1.00 97.75 451 GLN A CA 1
ATOM 3693 C C . GLN A 1 451 ? 6.217 14.729 10.790 1.00 97.75 451 GLN A C 1
ATOM 3695 O O . GLN A 1 451 ? 5.792 14.028 11.699 1.00 97.75 451 GLN A O 1
ATOM 3700 N N . PHE A 1 452 ? 7.342 15.436 10.911 1.00 97.19 452 PHE A N 1
ATOM 3701 C CA . PHE A 1 452 ? 8.189 15.364 12.103 1.00 97.19 452 PHE A CA 1
ATOM 3702 C C . PHE A 1 452 ? 7.582 16.027 13.345 1.00 97.19 452 PHE A C 1
ATOM 3704 O O . PHE A 1 452 ? 8.052 15.763 14.446 1.00 97.19 452 PHE A O 1
ATOM 3711 N N . LYS A 1 453 ? 6.540 16.856 13.205 1.00 96.38 453 LYS A N 1
ATOM 3712 C CA . LYS A 1 453 ? 5.717 17.285 14.346 1.00 96.38 453 LYS A CA 1
ATOM 3713 C C . LYS A 1 453 ? 4.765 16.192 14.815 1.00 96.38 453 LYS A C 1
ATOM 3715 O O . LYS A 1 453 ? 4.547 16.096 16.008 1.00 96.38 453 LYS A O 1
ATOM 3720 N N . ILE A 1 454 ? 4.217 15.393 13.896 1.00 95.50 454 ILE A N 1
ATOM 3721 C CA . ILE A 1 454 ? 3.316 14.272 14.218 1.00 95.50 454 ILE A CA 1
ATOM 3722 C C . ILE A 1 454 ? 4.080 13.120 14.879 1.00 95.50 454 ILE A C 1
ATOM 3724 O O . ILE A 1 454 ? 3.541 12.458 15.757 1.00 95.50 454 ILE A O 1
ATOM 3728 N N . LEU A 1 455 ? 5.329 12.873 14.466 1.00 94.00 455 LEU A N 1
ATOM 3729 C CA . LEU A 1 455 ? 6.152 11.811 15.057 1.00 94.00 455 LEU A CA 1
ATOM 3730 C C . LEU A 1 455 ? 6.574 12.091 16.513 1.00 94.00 455 LEU A C 1
ATOM 3732 O O . LEU A 1 455 ? 6.937 11.146 17.212 1.00 94.00 455 LEU A O 1
ATOM 3736 N N . LYS A 1 456 ? 6.577 13.361 16.939 1.00 91.50 456 LYS A N 1
ATOM 3737 C CA . LYS A 1 456 ? 6.898 13.793 18.309 1.00 91.50 456 LYS A CA 1
ATOM 3738 C C . LYS A 1 456 ? 5.669 13.729 19.202 1.00 91.50 456 LYS A C 1
ATOM 3740 O O . LYS A 1 456 ? 5.839 13.312 20.368 1.00 91.50 456 LYS A O 1
#

Secondary structure (DSSP, 8-state):
-----------------EEEEEETTEEEEEEE-TT-S-EEEEEGGGTT-TT-EEPEEETTEEEEEE---SEEEEEEEEETTEEE--SS---EEE-SSSSEEEEEEE-TTS-EE-S----PPP------S--S-EEETTEEEEEEE-TT-S-EEEEEGGGTT-SSSSBPEE-TTSEEEEEE---SEEEEEEEEETTTEEE--TT---EEE-SSSSEEEEEEE-TTS-EE--PPP-----SS-GGGG----SSPP---EEEEE-----PBPTTT--BS-THHHHHIIIIISHHHHGGGG-TT--EEEEEPHHHHHHHHHHHHHHHTT--S-HHHHHHHS-GGG--HHHHHHHHHHTT-S-IIIIITTSHHHHHHHHT--B-TTSSB-HHHHHHH--HHHHHHHHHHHHHTTS-HHHHHS-EE-TTS-EE--HHHHHH-SS--HHHHHHHHHHHHHH--

InterPro domains:
  IPR002044 Carbohydrate binding module family 20 [SM01065] (24-103)
  IPR002044 Carbohydrate binding module family 20 [SM01065] (137-218)
  IPR004300 Glycoside hydrolase family 57, N-terminal domain [PF03065] (256-448)
  IPR011330 Glycoside hydrolase/deacetylase, beta/alpha-barrel [SSF88713] (252-412)
  IPR013783 Immunoglobulin-like fold [G3DSA:2.60.40.10] (17-112)
  IPR013783 Immunoglobulin-like fold [G3DSA:2.60.40.10] (137-225)
  IPR014756 Immunoglobulin E-set [SSF81296] (25-107)
  IPR014756 Immunoglobulin E-set [SSF81296] (139-222)
  IPR027291 Glycoside hydrolase 38, N-terminal domain superfamily [G3DSA:3.20.110.10] (253-390)
  IPR032640 AMP-activated protein kinase, glycogen-binding domain [PF16561] (35-108)
  IPR032640 AMP-activated protein kinase, glycogen-binding domain [PF16561] (148-221)
  IPR050827 CRP1/MDG1 DNA-binding & kinase subunit [PTHR10343] (35-125)

Organism: NCBI:txid2052148

pLDDT: mean 83.06, std 17.01, range [25.55, 98.88]